Protein 2IT2 (pdb70)

B-factor: mean 25.85, std 9.19, range [7.4, 79.75]

Nearest PDB structures (foldseek):
  2it2-assembly1_A  TM=9.989E-01  e=6.703E-34  Pyrococcus horikoshii
  2drv-assembly1_A  TM=1.000E+00  e=3.890E-33  Pyrococcus horikoshii OT3
  2it2-assembly1_B  TM=9.592E-01  e=1.166E-28  Pyrococcus horikoshii
  2it3-assembly1_B  TM=9.399E-01  e=1.099E-27  Pyrococcus horikoshii
  2qg3-assembly1_A  TM=8.789E-01  e=2.621E-14  Archaeoglobus fulgidus DSM 4304

Secondary structure (DSSP, 8-state):
-----STTHHHHHHHH--HHHHHHHT-S-TTTHHHHHHHHHSTTEEE-S-B--EEE------S-EESSPPPHHHHHHHHTT--SSEEEEEEE--EEEEEESSHHHHHHHHHHHHHTT-TT-EEE---EEEEE-S---EEEEETTEE---HHHHHHHHHHHHH--HHHHHHHHHHHHGGGG--/----TTTTHHHHHHHH--HHHHHHTT-S-GGGHHHHHHHHTSTTEEEEEEE--EEE----TT-----S-EESS---HHHHHHHHTT--SSEEEEEEE--EEEEEESSHHHHHHHHHHHHHTT-TT-EEEEE-SS-EEEEEE-S---EEEEETTEE---HHHHHHHHHHHHH--HHHHHHHHHHHHGGGG-

InterPro domains:
  IPR003827 tRNA wybutosine-synthesizing protein [PF02676] (10-192)
  IPR022908 tRNA(Phe) 7-((3-amino-3-carboxypropyl)-4-demethylwyosine(37)-N(4))-methyltransferase [MF_00266] (8-194)
  IPR036602 tRNA wybutosine-synthesizing-like superfamily [G3DSA:3.30.1960.10] (1-196)
  IPR036602 tRNA wybutosine-synthesizing-like superfamily [SSF111278] (6-191)

Radius of gyration: 22.0 Å; Cα contacts (8 Å, |Δi|>4): 700; chains: 2; bounding box: 41×56×59 Å

Structure (mmCIF, N/CA/C/O backbone):
data_2IT2
#
_entry.id   2IT2
#
_cell.length_a   37.428
_cell.length_b   53.902
_cell.length_c   53.212
_cell.angle_alpha   104.60
_cell.angle_beta   102.90
_cell.angle_gamma   109.30
#
_symmetry.space_group_name_H-M   'P 1'
#
loop_
_entity.id
_entity.type
_entity.pdbx_description
1 polymer 'UPF0130 protein PH1069'
2 water water
#
loop_
_atom_site.group_PDB
_atom_site.id
_atom_site.type_symbol
_atom_site.label_atom_id
_atom_site.label_alt_id
_atom_site.label_comp_id
_atom_site.label_asym_id
_atom_site.label_entity_id
_atom_site.label_seq_id
_atom_site.pdbx_PDB_ins_code
_atom_site.Cartn_x
_atom_site.Cartn_y
_atom_site.Cartn_z
_atom_site.occupancy
_atom_site.B_iso_or_equiv
_atom_site.auth_seq_id
_atom_site.auth_comp_id
_atom_site.auth_asym_id
_atom_site.auth_atom_id
_atom_site.pdbx_PDB_model_num
ATOM 9 N N . LEU A 1 2 ? 18.948 6.534 11.018 1.00 32.55 2 LEU A N 1
ATOM 10 C CA . LEU A 1 2 ? 17.531 6.285 10.807 1.00 28.90 2 LEU A CA 1
ATOM 11 C C . LEU A 1 2 ? 16.765 6.804 12.017 1.00 27.10 2 LEU A C 1
ATOM 12 O O . LEU A 1 2 ? 16.998 6.368 13.142 1.00 28.60 2 LEU A O 1
ATOM 17 N N . LEU A 1 3 ? 15.868 7.754 11.783 1.00 23.15 3 LEU A N 1
ATOM 18 C CA . LEU A 1 3 ? 15.068 8.329 12.862 1.00 20.56 3 LEU A CA 1
ATOM 19 C C . LEU A 1 3 ? 13.595 8.051 12.597 1.00 19.18 3 LEU A C 1
ATOM 20 O O . LEU A 1 3 ? 13.069 8.400 11.544 1.00 20.06 3 LEU A O 1
ATOM 25 N N . TYR A 1 4 ? 12.932 7.420 13.559 1.00 16.71 4 TYR A N 1
ATOM 26 C CA . TYR A 1 4 ? 11.520 7.099 13.418 1.00 16.75 4 TYR A CA 1
ATOM 27 C C . TYR A 1 4 ? 10.646 8.313 13.094 1.00 17.64 4 TYR A C 1
ATOM 28 O O . TYR A 1 4 ? 9.718 8.210 12.295 1.00 16.58 4 TYR A O 1
ATOM 45 N N . ARG A 1 6 ? 11.602 11.025 11.580 1.00 17.77 6 ARG A N 1
ATOM 46 C CA . ARG A 1 6 ? 12.141 11.669 10.384 1.00 19.62 6 ARG A CA 1
ATOM 47 C C . ARG A 1 6 ? 12.413 10.551 9.388 1.00 19.31 6 ARG A C 1
ATOM 48 O O . ARG A 1 6 ? 13.543 10.352 8.948 1.00 19.42 6 ARG A O 1
ATOM 56 N N . PHE A 1 7 ? 11.352 9.818 9.054 1.00 18.64 7 PHE A N 1
ATOM 57 C CA . PHE A 1 7 ? 11.409 8.690 8.119 1.00 20.71 7 PHE A CA 1
ATOM 58 C C . PHE A 1 7 ? 12.029 9.076 6.778 1.00 21.13 7 PHE A C 1
ATOM 59 O O . PHE A 1 7 ? 13.029 8.496 6.352 1.00 23.35 7 PHE A O 1
ATOM 67 N N . THR A 1 8 ? 11.425 10.040 6.095 1.00 22.98 8 THR A N 1
ATOM 68 C CA . THR A 1 8 ? 11.960 10.489 4.815 1.00 25.40 8 THR A CA 1
ATOM 69 C C . THR A 1 8 ? 12.728 11.775 5.099 1.00 27.06 8 THR A C 1
ATOM 70 O O . THR A 1 8 ? 12.141 12.785 5.463 1.00 27.69 8 THR A O 1
ATOM 74 N N . GLU A 1 9 ? 14.051 11.713 4.955 1.00 29.64 9 GLU A N 1
ATOM 75 C CA . GLU A 1 9 ? 14.923 12.855 5.227 1.00 30.66 9 GLU A CA 1
ATOM 76 C C . GLU A 1 9 ? 14.532 14.130 4.479 1.00 30.18 9 GLU A C 1
ATOM 77 O O . GLU A 1 9 ? 14.066 14.074 3.339 1.00 31.24 9 GLU A O 1
ATOM 83 N N . ASN A 1 10 ? 14.728 15.275 5.133 1.00 29.32 10 ASN A N 1
ATOM 84 C CA . ASN A 1 10 ? 14.407 16.579 4.558 1.00 28.55 10 ASN A CA 1
ATOM 85 C C . ASN A 1 10 ? 13.046 16.550 3.885 1.00 26.77 10 ASN A C 1
ATOM 86 O O . ASN A 1 10 ? 12.922 16.897 2.717 1.00 26.02 10 ASN A O 1
ATOM 91 N N . PHE A 1 11 ? 12.031 16.144 4.639 1.00 25.32 11 PHE A N 1
ATOM 92 C CA . PHE A 1 11 ? 10.664 16.038 4.122 1.00 22.33 11 PHE A CA 1
ATOM 93 C C . PHE A 1 11 ? 10.130 17.317 3.463 1.00 24.05 11 PHE A C 1
ATOM 94 O O . PHE A 1 11 ? 9.588 17.272 2.353 1.00 21.52 11 PHE A O 1
ATOM 102 N N . GLU A 1 12 ? 10.266 18.447 4.150 1.00 24.21 12 GLU A N 1
ATOM 103 C CA . GLU A 1 12 ? 9.784 19.722 3.623 1.00 25.78 12 GLU A CA 1
ATOM 104 C C . GLU A 1 12 ? 10.330 20.059 2.249 1.00 25.52 12 GLU A C 1
ATOM 105 O O . GLU A 1 12 ? 9.570 20.441 1.356 1.00 23.40 12 GLU A O 1
ATOM 111 N N . ARG A 1 13 ? 11.649 19.961 2.102 1.00 24.08 13 ARG A N 1
ATOM 112 C CA . ARG A 1 13 ? 12.276 20.271 0.830 1.00 24.61 13 ARG A CA 1
ATOM 113 C C . ARG A 1 13 ? 11.922 19.220 -0.216 1.00 22.74 13 ARG A C 1
ATOM 114 O O . ARG A 1 13 ? 11.618 19.524 -1.362 1.00 22.74 13 ARG A O 1
ATOM 122 N N . ALA A 1 14 ? 11.954 17.952 0.178 1.00 20.72 14 ALA A N 1
ATOM 123 C CA . ALA A 1 14 ? 11.611 16.863 -0.723 1.00 19.75 14 ALA A CA 1
ATOM 124 C C . ALA A 1 14 ? 10.189 17.029 -1.274 1.00 17.11 14 ALA A C 1
ATOM 125 O O . ALA A 1 14 ? 9.968 16.845 -2.469 1.00 17.49 14 ALA A O 1
ATOM 127 N N . LYS A 1 15 ? 9.229 17.363 -0.409 1.00 17.82 15 LYS A N 1
ATOM 128 C CA . LYS A 1 15 ? 7.846 17.545 -0.854 1.00 16.16 15 LYS A CA 1
ATOM 129 C C . LYS A 1 15 ? 7.720 18.752 -1.776 1.00 18.55 15 LYS A C 1
ATOM 130 O O . LYS A 1 15 ? 6.971 18.724 -2.758 1.00 17.47 15 LYS A O 1
ATOM 136 N N . LYS A 1 16 ? 8.462 19.814 -1.469 1.00 17.78 16 LYS A N 1
ATOM 137 C CA . LYS A 1 16 ? 8.401 20.997 -2.319 1.00 20.19 16 LYS A CA 1
ATOM 138 C C . LYS A 1 16 ? 8.891 20.679 -3.716 1.00 19.21 16 LYS A C 1
ATOM 139 O O . LYS A 1 16 ? 8.292 21.111 -4.698 1.00 19.36 16 LYS A O 1
ATOM 145 N N . GLU A 1 17 ? 9.973 19.905 -3.797 1.00 19.00 17 GLU A N 1
ATOM 146 C CA . GLU A 1 17 ? 10.567 19.511 -5.075 1.00 21.18 17 GLU A CA 1
ATOM 147 C C . GLU A 1 17 ? 9.668 18.532 -5.816 1.00 19.93 17 GLU A C 1
ATOM 148 O O . GLU A 1 17 ? 9.515 18.640 -7.030 1.00 21.50 17 GLU A O 1
ATOM 154 N N . ALA A 1 18 ? 9.066 17.590 -5.088 1.00 20.36 18 ALA A N 1
ATOM 155 C CA . ALA A 1 18 ? 8.188 16.599 -5.694 1.00 19.77 18 ALA A CA 1
ATOM 156 C C . ALA A 1 18 ? 6.954 17.282 -6.267 1.00 19.87 18 ALA A C 1
ATOM 157 O O . ALA A 1 18 ? 6.493 16.932 -7.351 1.00 19.08 18 ALA A O 1
ATOM 159 N N . LEU A 1 19 ? 6.421 18.268 -5.550 1.00 19.93 19 LEU A N 1
ATOM 160 C CA . LEU A 1 19 ? 5.241 18.960 -6.061 1.00 19.14 19 LEU A CA 1
ATOM 161 C C . LEU A 1 19 ? 5.562 19.726 -7.337 1.00 21.14 19 LEU A C 1
ATOM 162 O O . LEU A 1 19 ? 4.712 19.879 -8.224 1.00 20.20 19 LEU A O 1
ATOM 175 N N . SER A 1 21 ? 7.894 18.822 -9.540 1.00 21.72 21 SER A N 1
ATOM 176 C CA . SER A 1 21 ? 8.071 17.814 -10.583 1.00 22.73 21 SER A CA 1
ATOM 177 C C . SER A 1 21 ? 6.718 17.326 -11.086 1.00 22.28 21 SER A C 1
ATOM 178 O O . SER A 1 21 ? 6.546 17.096 -12.281 1.00 22.81 21 SER A O 1
ATOM 181 N N . LEU A 1 22 ? 5.748 17.193 -10.184 1.00 21.67 22 LEU A N 1
ATOM 182 C CA . LEU A 1 22 ? 4.423 16.742 -10.592 1.00 21.38 22 LEU A CA 1
ATOM 183 C C . LEU A 1 22 ? 3.744 17.806 -11.459 1.00 21.61 22 LEU A C 1
ATOM 184 O O . LEU A 1 22 ? 3.082 17.492 -12.444 1.00 22.68 22 LEU A O 1
ATOM 189 N N . GLU A 1 23 ? 3.905 19.070 -11.091 1.00 22.38 23 GLU A N 1
ATOM 190 C CA . GLU A 1 23 ? 3.312 20.142 -11.881 1.00 23.84 23 GLU A CA 1
ATOM 191 C C . GLU A 1 23 ? 3.752 20.097 -13.338 1.00 23.78 23 GLU A C 1
ATOM 192 O O . GLU A 1 23 ? 2.938 20.285 -14.239 1.00 22.98 23 GLU A O 1
ATOM 198 N N . ILE A 1 24 ? 5.045 19.871 -13.560 1.00 23.07 24 ILE A N 1
ATOM 199 C CA . ILE A 1 24 ? 5.593 19.777 -14.912 1.00 23.28 24 ILE A CA 1
ATOM 200 C C . ILE A 1 24 ? 4.997 18.577 -15.633 1.00 24.42 24 ILE A C 1
ATOM 201 O O . ILE A 1 24 ? 4.534 18.704 -16.764 1.00 22.98 24 ILE A O 1
ATOM 206 N N . ALA A 1 25 ? 5.007 17.419 -14.968 1.00 24.31 25 ALA A N 1
ATOM 207 C CA . ALA A 1 25 ? 4.490 16.172 -15.541 1.00 24.74 25 ALA A CA 1
ATOM 208 C C . ALA A 1 25 ? 3.045 16.353 -15.961 1.00 25.85 25 ALA A C 1
ATOM 209 O O . ALA A 1 25 ? 2.651 15.950 -17.063 1.00 26.25 25 ALA A O 1
ATOM 211 N N . LEU A 1 26 ? 2.248 16.967 -15.097 1.00 25.95 26 LEU A N 1
ATOM 212 C CA . LEU A 1 26 ? 0.856 17.216 -15.466 1.00 27.20 26 LEU A CA 1
ATOM 213 C C . LEU A 1 26 ? 0.630 18.113 -16.676 1.00 28.49 26 LEU A C 1
ATOM 214 O O . LEU A 1 26 ? -0.159 17.838 -17.533 1.00 28.45 26 LEU A O 1
ATOM 219 N N . ARG A 1 27 ? 1.372 19.176 -16.740 1.00 29.11 27 ARG A N 1
ATOM 220 C CA . ARG A 1 27 ? 1.287 20.123 -17.825 1.00 32.70 27 ARG A CA 1
ATOM 221 C C . ARG A 1 27 ? 1.635 19.506 -19.189 1.00 33.05 27 ARG A C 1
ATOM 222 O O . ARG A 1 27 ? 1.015 19.792 -20.199 1.00 32.37 27 ARG A O 1
ATOM 230 N N . LYS A 1 28 ? 2.679 18.638 -19.205 1.00 33.87 28 LYS A N 1
ATOM 231 C CA . LYS A 1 28 ? 3.081 18.003 -20.463 1.00 35.74 28 LYS A CA 1
ATOM 232 C C . LYS A 1 28 ? 2.296 16.715 -20.751 1.00 36.63 28 LYS A C 1
ATOM 233 O O . LYS A 1 28 ? 2.474 16.056 -21.767 1.00 37.00 28 LYS A O 1
ATOM 239 N N . GLY A 1 29 ? 1.370 16.370 -19.858 1.00 37.04 29 GLY A N 1
ATOM 240 C CA . GLY A 1 29 ? 0.566 15.168 -20.056 1.00 38.21 29 GLY A CA 1
ATOM 241 C C . GLY A 1 29 ? 1.417 13.906 -19.918 1.00 39.44 29 GLY A C 1
ATOM 242 O O . GLY A 1 29 ? 1.126 12.852 -20.474 1.00 39.33 29 GLY A O 1
ATOM 243 N N . GLU A 1 30 ? 2.538 14.054 -19.180 1.00 39.99 30 GLU A N 1
ATOM 244 C CA . GLU A 1 30 ? 3.442 12.924 -18.953 1.00 40.72 30 GLU A CA 1
ATOM 245 C C . GLU A 1 30 ? 3.027 12.105 -17.722 1.00 40.61 30 GLU A C 1
ATOM 246 O O . GLU A 1 30 ? 3.735 11.228 -17.251 1.00 41.22 30 GLU A O 1
ATOM 252 N N . VAL A 1 31 ? 1.858 12.457 -17.158 1.00 40.56 31 VAL A N 1
ATOM 253 C CA . VAL A 1 31 ? 1.357 11.672 -16.031 1.00 40.83 31 VAL A CA 1
ATOM 254 C C . VAL A 1 31 ? 0.236 10.745 -16.473 1.00 41.12 31 VAL A C 1
ATOM 255 O O . VAL A 1 31 ? -0.766 11.163 -17.037 1.00 41.19 31 VAL A O 1
ATOM 259 N N . ASP A 1 32 ? 0.419 9.457 -16.207 1.00 41.42 32 ASP A N 1
ATOM 260 C CA . ASP A 1 32 ? -0.580 8.459 -16.547 1.00 41.96 32 ASP A CA 1
ATOM 261 C C . ASP A 1 32 ? -1.881 8.943 -15.919 1.00 41.52 32 ASP A C 1
ATOM 262 O O . ASP A 1 32 ? -2.010 8.995 -14.693 1.00 41.35 32 ASP A O 1
ATOM 267 N N . GLU A 1 33 ? -2.836 9.311 -16.763 1.00 40.76 33 GLU A N 1
ATOM 268 C CA . GLU A 1 33 ? -4.120 9.819 -16.298 1.00 40.27 33 GLU A CA 1
ATOM 269 C C . GLU A 1 33 ? -4.825 8.890 -15.316 1.00 39.72 33 GLU A C 1
ATOM 270 O O . GLU A 1 33 ? -5.649 9.334 -14.515 1.00 39.80 33 GLU A O 1
ATOM 276 N N . ASP A 1 34 ? -4.498 7.603 -15.372 1.00 38.13 34 ASP A N 1
ATOM 277 C CA . ASP A 1 34 ? -5.125 6.622 -14.497 1.00 37.25 34 ASP A CA 1
ATOM 278 C C . ASP A 1 34 ? -4.716 6.782 -13.028 1.00 34.95 34 ASP A C 1
ATOM 279 O O . ASP A 1 34 ? -5.468 6.411 -12.129 1.00 35.02 34 ASP A O 1
ATOM 284 N N . ILE A 1 35 ? -3.537 7.349 -12.780 1.00 33.15 35 ILE A N 1
ATOM 285 C CA . ILE A 1 35 ? -3.063 7.518 -11.406 1.00 30.29 35 ILE A CA 1
ATOM 286 C C . ILE A 1 35 ? -3.168 8.951 -10.866 1.00 29.23 35 ILE A C 1
ATOM 287 O O . ILE A 1 35 ? -2.918 9.200 -9.683 1.00 26.71 35 ILE A O 1
ATOM 292 N N . ILE A 1 36 ? -3.551 9.888 -11.724 1.00 28.03 36 ILE A N 1
ATOM 293 C CA . ILE A 1 36 ? -3.682 11.288 -11.326 1.00 27.92 36 ILE A CA 1
ATOM 294 C C . ILE A 1 36 ? -4.503 11.511 -10.047 1.00 27.12 36 ILE A C 1
ATOM 295 O O . ILE A 1 36 ? -4.053 12.184 -9.115 1.00 25.78 36 ILE A O 1
ATOM 300 N N . PRO A 1 37 ? -5.723 10.955 -9.982 1.00 26.34 37 PRO A N 1
ATOM 301 C CA . PRO A 1 37 ? -6.553 11.135 -8.788 1.00 25.62 37 PRO A CA 1
ATOM 302 C C . PRO A 1 37 ? -5.848 10.700 -7.505 1.00 24.98 37 PRO A C 1
ATOM 303 O O . PRO A 1 37 ? -5.859 11.417 -6.503 1.00 24.21 37 PRO A O 1
ATOM 307 N N . LEU A 1 38 ? -5.227 9.528 -7.548 1.00 22.97 38 LEU A N 1
ATOM 308 C CA . LEU A 1 38 ? -4.520 8.982 -6.398 1.00 22.29 38 LEU A CA 1
ATOM 309 C C . LEU A 1 38 ? -3.346 9.868 -5.977 1.00 20.77 38 LEU A C 1
ATOM 310 O O . LEU A 1 38 ? -3.157 10.141 -4.788 1.00 19.45 38 LEU A O 1
ATOM 315 N N . LEU A 1 39 ? -2.558 10.316 -6.950 1.00 20.68 39 LEU A N 1
ATOM 316 C CA . LEU A 1 39 ? -1.405 11.167 -6.662 1.00 21.13 39 LEU A CA 1
ATOM 317 C C . LEU A 1 39 ? -1.839 12.455 -5.968 1.00 22.31 39 LEU A C 1
ATOM 318 O O . LEU A 1 39 ? -1.248 12.890 -4.970 1.00 22.06 39 LEU A O 1
ATOM 323 N N . LYS A 1 40 ? -2.883 13.072 -6.495 1.00 20.86 40 LYS A N 1
ATOM 324 C CA . LYS A 1 40 ? -3.374 14.307 -5.909 1.00 22.44 40 LYS A CA 1
ATOM 325 C C . LYS A 1 40 ? -3.892 14.106 -4.487 1.00 21.57 40 LYS A C 1
ATOM 326 O O . LYS A 1 40 ? -3.694 14.956 -3.615 1.00 22.94 40 LYS A O 1
ATOM 332 N N . LYS A 1 41 ? -4.535 12.974 -4.234 1.00 20.44 41 LYS A N 1
ATOM 333 C CA . LYS A 1 41 ? -5.050 12.701 -2.902 1.00 19.82 41 LYS A CA 1
ATOM 334 C C . LYS A 1 41 ? -3.912 12.484 -1.890 1.00 18.83 41 LYS A C 1
ATOM 335 O O . LYS A 1 41 ? -3.941 13.021 -0.780 1.00 17.35 41 LYS A O 1
ATOM 341 N N . ILE A 1 42 ? -2.904 11.707 -2.276 1.00 16.68 42 ILE A N 1
ATOM 342 C CA . ILE A 1 42 ? -1.779 11.427 -1.387 1.00 16.64 42 ILE A CA 1
ATOM 343 C C . ILE A 1 42 ? -1.060 12.739 -1.019 1.00 16.40 42 ILE A C 1
ATOM 344 O O . ILE A 1 42 ? -0.746 12.989 0.150 1.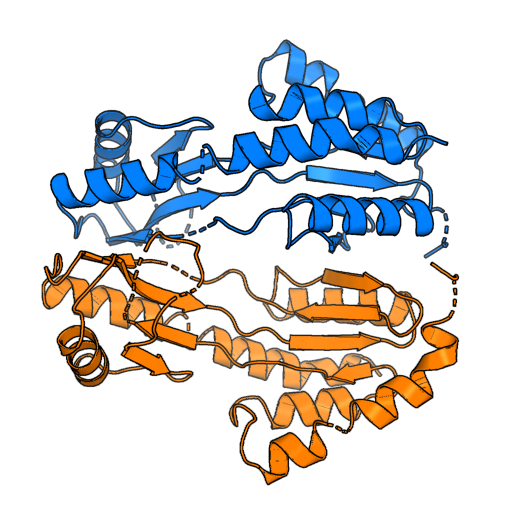00 15.57 42 ILE A O 1
ATOM 349 N N . ASN A 1 43 ? -0.845 13.605 -2.002 1.00 16.31 43 ASN A N 1
ATOM 350 C CA . ASN A 1 43 ? -0.132 14.843 -1.710 1.00 16.79 43 ASN A CA 1
ATOM 351 C C . ASN A 1 43 ? -0.962 15.830 -0.873 1.00 17.52 43 ASN A C 1
ATOM 352 O O . ASN A 1 43 ? -0.439 16.759 -0.269 1.00 17.06 43 ASN A O 1
ATOM 357 N N . SER A 1 44 ? -2.297 15.639 -0.868 1.00 17.53 44 SER A N 1
ATOM 358 C CA . SER A 1 44 ? -3.136 16.511 -0.046 1.00 19.17 44 SER A CA 1
ATOM 359 C C . SER A 1 44 ? -3.023 16.164 1.444 1.00 19.96 44 SER A C 1
ATOM 360 O O . SER A 1 44 ? -3.371 16.937 2.328 1.00 20.59 44 SER A O 1
ATOM 363 N N . ILE A 1 45 ? -2.550 14.933 1.705 1.00 19.13 45 ILE A N 1
ATOM 364 C CA . ILE A 1 45 ? -2.278 14.542 3.084 1.00 19.42 45 ILE A CA 1
ATOM 365 C C . ILE A 1 45 ? -0.954 15.132 3.583 1.00 19.23 45 ILE A C 1
ATOM 366 O O . ILE A 1 45 ? 0.092 14.986 2.963 1.00 19.95 45 ILE A O 1
ATOM 371 N N . GLU A 1 46 ? -1.016 15.827 4.703 1.00 21.49 46 GLU A N 1
ATOM 372 C CA . GLU A 1 46 ? 0.164 16.488 5.221 1.00 21.97 46 GLU A CA 1
ATOM 373 C C . GLU A 1 46 ? 1.423 15.656 5.413 1.00 20.18 46 GLU A C 1
ATOM 374 O O . GLU A 1 46 ? 2.530 16.122 5.139 1.00 20.32 46 GLU A O 1
ATOM 380 N N . ASN A 1 47 ? 1.258 14.426 5.876 1.00 18.43 47 ASN A N 1
ATOM 381 C CA . ASN A 1 47 ? 2.414 13.586 6.146 1.00 16.76 47 ASN A CA 1
ATOM 382 C C . ASN A 1 47 ? 3.042 12.826 5.003 1.00 15.42 47 ASN A C 1
ATOM 383 O O . ASN A 1 47 ? 3.983 12.075 5.229 1.00 14.84 47 ASN A O 1
ATOM 388 N N . TYR A 1 48 ? 2.552 13.031 3.786 1.00 13.17 48 TYR A N 1
ATOM 389 C CA . TYR A 1 48 ? 3.067 12.303 2.621 1.00 13.66 48 TYR A CA 1
ATOM 390 C C . TYR A 1 48 ? 3.288 13.179 1.384 1.00 13.50 48 TYR A C 1
ATOM 391 O O . TYR A 1 48 ? 2.862 14.327 1.336 1.00 15.06 48 TYR A O 1
ATOM 400 N N . PHE A 1 49 ? 3.967 12.603 0.391 1.00 14.27 49 PHE A N 1
ATOM 401 C CA . PHE A 1 49 ? 4.196 13.226 -0.920 1.00 14.17 49 PHE A CA 1
ATOM 402 C C . PHE A 1 49 ? 4.573 12.080 -1.866 1.00 14.65 49 PHE A C 1
ATOM 403 O O . PHE A 1 49 ? 5.038 11.039 -1.410 1.00 13.88 49 PHE A O 1
ATOM 411 N N . THR A 1 50 ? 4.317 12.247 -3.161 1.00 15.84 50 THR A N 1
ATOM 412 C CA . THR A 1 50 ? 4.637 11.218 -4.161 1.00 17.27 50 THR A CA 1
ATOM 413 C C . THR A 1 50 ? 5.817 11.661 -5.032 1.00 19.43 50 THR A C 1
ATOM 414 O O . THR A 1 50 ? 6.032 12.864 -5.235 1.00 18.58 50 THR A O 1
ATOM 418 N N . THR A 1 51 ? 6.573 10.680 -5.525 1.00 22.97 51 THR A N 1
ATOM 419 C CA . THR A 1 51 ? 7.727 10.896 -6.403 1.00 27.54 51 THR A CA 1
ATOM 420 C C . THR A 1 51 ? 7.571 10.035 -7.664 1.00 30.05 51 THR A C 1
ATOM 421 O O . THR A 1 51 ? 6.453 9.801 -8.123 1.00 32.58 51 THR A O 1
ATOM 425 N N . SER A 1 52 ? 8.693 9.576 -8.216 1.00 33.02 52 SER A N 1
ATOM 426 C CA . SER A 1 52 ? 8.701 8.744 -9.418 1.00 34.27 52 SER A CA 1
ATOM 427 C C . SER A 1 52 ? 7.615 7.669 -9.387 1.00 34.28 52 SER A C 1
ATOM 428 O O . SER A 1 52 ? 7.804 6.600 -8.804 1.00 36.06 52 SER A O 1
ATOM 431 N N . SER A 1 53 ? 6.480 7.953 -10.022 1.00 33.95 53 SER A N 1
ATOM 432 C CA . SER A 1 53 ? 5.367 7.006 -10.059 1.00 33.40 53 SER A CA 1
ATOM 433 C C . SER A 1 53 ? 4.867 6.760 -11.479 1.00 33.54 53 SER A C 1
ATOM 434 O O . SER A 1 53 ? 5.153 7.540 -12.386 1.00 33.83 53 SER A O 1
ATOM 437 N N . CYS A 1 54 ? 4.108 5.681 -11.662 1.00 32.88 54 CYS A N 1
ATOM 438 C CA . CYS A 1 54 ? 3.577 5.330 -12.978 1.00 32.32 54 CYS A CA 1
ATOM 439 C C . CYS A 1 54 ? 2.371 4.393 -12.889 1.00 31.78 54 CYS A C 1
ATOM 440 O O . CYS A 1 54 ? 2.193 3.687 -11.894 1.00 30.32 54 CYS A O 1
ATOM 443 N N . SER A 1 55 ? 1.546 4.392 -13.934 1.00 30.81 55 SER A N 1
ATOM 444 C CA . SER A 1 55 ? 0.369 3.531 -13.980 1.00 30.23 55 SER A CA 1
ATOM 445 C C . SER A 1 55 ? 0.814 2.226 -14.617 1.00 29.04 55 SER A C 1
ATOM 446 O O . SER A 1 55 ? 1.972 2.096 -15.011 1.00 29.64 55 SER A O 1
ATOM 449 N N . GLY A 1 56 ? -0.106 1.271 -14.721 1.00 27.01 56 GLY A N 1
ATOM 450 C CA . GLY A 1 56 ? 0.221 -0.012 -15.319 1.00 26.08 56 GLY A CA 1
ATOM 451 C C . GLY A 1 56 ? 0.697 0.225 -16.733 1.00 26.01 56 GLY A C 1
ATOM 452 O O . GLY A 1 56 ? 0.334 1.228 -17.347 1.00 26.31 56 GLY A O 1
ATOM 453 N N . ARG A 1 57 ? 1.504 -0.690 -17.259 1.00 23.84 57 ARG A N 1
ATOM 454 C CA . ARG A 1 57 ? 2.028 -0.532 -18.605 1.00 24.29 57 ARG A CA 1
ATOM 455 C C . ARG A 1 57 ? 2.227 -1.862 -19.307 1.00 21.87 57 ARG A C 1
ATOM 456 O O . ARG A 1 57 ? 2.542 -2.871 -18.682 1.00 21.44 57 ARG A O 1
ATOM 464 N N . ILE A 1 58 ? 2.018 -1.840 -20.616 1.00 20.78 58 ILE A N 1
ATOM 465 C CA . ILE A 1 58 ? 2.242 -2.965 -21.495 1.00 19.58 58 ILE A CA 1
ATOM 466 C C . ILE A 1 58 ? 3.362 -2.603 -22.441 1.00 18.60 58 ILE A C 1
ATOM 467 O O . ILE A 1 58 ? 3.463 -1.496 -22.953 1.00 19.78 58 ILE A O 1
ATOM 472 N N . SER A 1 59 ? 4.276 -3.544 -22.629 1.00 19.18 59 SER A N 1
ATOM 473 C CA . SER A 1 59 ? 5.341 -3.191 -23.562 1.00 19.45 59 SER A CA 1
ATOM 474 C C . SER A 1 59 ? 5.902 -4.424 -24.276 1.00 18.00 59 SER A C 1
ATOM 475 O O . SER A 1 59 ? 5.706 -5.558 -23.859 1.00 17.19 59 SER A O 1
ATOM 478 N N . VAL A 1 60 ? 6.508 -4.109 -25.424 1.00 16.68 60 VAL A N 1
ATOM 479 C CA . VAL A 1 60 ? 7.277 -5.111 -26.143 1.00 17.57 60 VAL A CA 1
ATOM 480 C C . VAL A 1 60 ? 8.740 -4.698 -26.191 1.00 19.57 60 VAL A C 1
ATOM 481 O O . VAL A 1 60 ? 9.083 -3.586 -26.576 1.00 18.31 60 VAL A O 1
ATOM 493 N N . GLU A 1 62 ? 13.213 -5.994 -26.338 1.00 21.22 62 GLU A N 1
ATOM 494 C CA . GLU A 1 62 ? 14.199 -7.016 -26.620 1.00 23.15 62 GLU A CA 1
ATOM 495 C C . GLU A 1 62 ? 15.455 -6.704 -25.829 1.00 24.92 62 GLU A C 1
ATOM 496 O O . GLU A 1 62 ? 15.876 -5.552 -25.756 1.00 25.12 62 GLU A O 1
ATOM 510 N N . PRO A 1 64 ? 19.536 -8.371 -24.605 1.00 31.39 64 PRO A N 1
ATOM 511 C CA . PRO A 1 64 ? 20.592 -9.369 -24.793 1.00 32.67 64 PRO A CA 1
ATOM 512 C C . PRO A 1 64 ? 20.816 -10.216 -23.543 1.00 33.96 64 PRO A C 1
ATOM 513 O O . PRO A 1 64 ? 20.643 -11.435 -23.571 1.00 36.82 64 PRO A O 1
ATOM 517 N N . ALA A 1 72 ? 18.400 -3.102 -22.478 1.00 30.41 72 ALA A N 1
ATOM 518 C CA . ALA A 1 72 ? 17.414 -3.432 -23.538 1.00 30.18 72 ALA A CA 1
ATOM 519 C C . ALA A 1 72 ? 16.954 -2.305 -24.535 1.00 29.30 72 ALA A C 1
ATOM 520 O O . ALA A 1 72 ? 17.299 -1.114 -24.424 1.00 30.25 72 ALA A O 1
ATOM 522 N N . LYS A 1 73 ? 16.121 -2.702 -25.496 1.00 28.41 73 LYS A N 1
ATOM 523 C CA . LYS A 1 73 ? 15.586 -1.815 -26.513 1.00 28.20 73 LYS A CA 1
ATOM 524 C C . LYS A 1 73 ? 14.090 -1.988 -26.544 1.00 28.14 73 LYS A C 1
ATOM 525 O O . LYS A 1 73 ? 13.605 -3.086 -26.786 1.0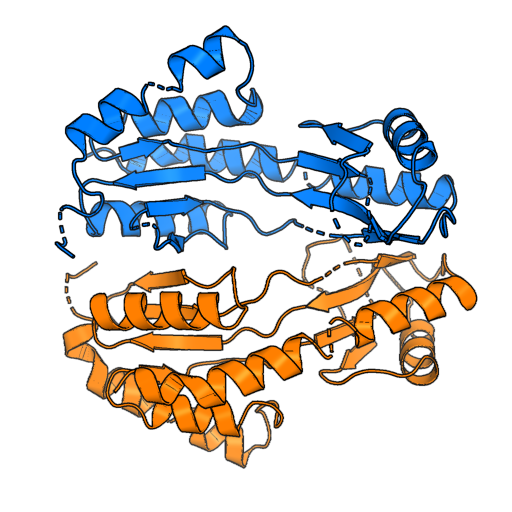0 26.54 73 LYS A O 1
ATOM 531 N N . TRP A 1 74 ? 13.368 -0.901 -26.295 1.00 27.59 74 TRP A N 1
ATOM 532 C CA . TRP A 1 74 ? 11.916 -0.940 -26.287 1.00 28.02 74 TRP A CA 1
ATOM 533 C C . TRP A 1 74 ? 11.345 -0.731 -27.682 1.00 26.47 74 TRP A C 1
ATOM 534 O O . TRP A 1 74 ? 11.674 0.240 -28.367 1.00 27.25 74 TRP A O 1
ATOM 545 N N . LEU A 1 75 ? 10.496 -1.664 -28.100 1.00 23.83 75 LEU A N 1
ATOM 546 C CA . LEU A 1 75 ? 9.877 -1.615 -29.416 1.00 21.83 75 LEU A CA 1
ATOM 547 C C . LEU A 1 75 ? 8.474 -1.021 -29.356 1.00 21.53 75 LEU A C 1
ATOM 548 O O . LEU A 1 75 ? 7.972 -0.500 -30.350 1.00 22.89 75 LEU A O 1
ATOM 553 N N . GLY A 1 76 ? 7.846 -1.098 -28.188 1.00 21.12 76 GLY A N 1
ATOM 554 C CA . GLY A 1 76 ? 6.511 -0.555 -28.028 1.00 20.42 76 GLY A CA 1
ATOM 555 C C . GLY A 1 76 ? 6.194 -0.389 -26.557 1.00 21.38 76 GLY A C 1
ATOM 556 O O . GLY A 1 76 ? 6.571 -1.237 -25.748 1.00 19.92 76 GLY A O 1
ATOM 557 N N . LYS A 1 77 ? 5.501 0.696 -26.212 1.00 22.59 77 LYS A N 1
ATOM 558 C CA . LYS A 1 77 ? 5.148 1.012 -24.837 1.00 25.17 77 LYS A CA 1
ATOM 559 C C . LYS A 1 77 ? 3.766 1.657 -24.761 1.00 25.22 77 LYS A C 1
ATOM 560 O O . LYS A 1 77 ? 3.468 2.630 -25.441 1.00 27.39 77 LYS A O 1
ATOM 566 N N . TRP A 1 78 ? 2.890 1.136 -23.908 1.00 25.07 78 TRP A N 1
ATOM 567 C CA . TRP A 1 78 ? 1.539 1.675 -23.775 1.00 26.49 78 TRP A CA 1
ATOM 568 C C . TRP A 1 78 ? 1.052 1.694 -22.326 1.00 27.99 78 TRP A C 1
ATOM 569 O O . TRP A 1 78 ? 1.293 0.756 -21.565 1.00 26.55 78 TRP A O 1
ATOM 580 N N . HIS A 1 79 ? 0.356 2.767 -21.953 1.00 30.01 79 HIS A N 1
ATOM 581 C CA . HIS A 1 79 ? -0.181 2.911 -20.599 1.00 31.92 79 HIS A CA 1
ATOM 582 C C . HIS A 1 79 ? -1.702 2.760 -20.617 1.00 32.27 79 HIS A C 1
ATOM 583 O O . HIS A 1 79 ? -2.415 3.439 -19.876 1.00 32.19 79 HIS A O 1
ATOM 590 N N . ARG A 1 80 ? -2.194 1.857 -21.456 1.00 32.48 80 ARG A N 1
ATOM 591 C CA . ARG A 1 80 ? -3.626 1.628 -21.593 1.00 32.31 80 ARG A CA 1
ATOM 592 C C . ARG A 1 80 ? -3.849 0.263 -22.227 1.00 32.06 80 ARG A C 1
ATOM 593 O O . ARG A 1 80 ? -2.889 -0.415 -22.591 1.00 31.62 80 ARG A O 1
ATOM 601 N N . GLU A 1 81 ? -5.113 -0.133 -22.357 1.00 32.26 81 GLU A N 1
ATOM 602 C CA . GLU A 1 81 ? -5.448 -1.403 -22.988 1.00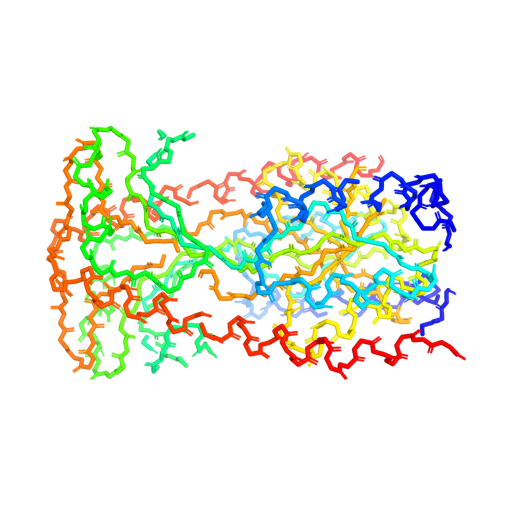 31.63 81 GLU A CA 1
ATOM 603 C C . GLU A 1 81 ? -5.013 -1.267 -24.441 1.00 30.63 81 GLU A C 1
ATOM 604 O O . GLU A 1 81 ? -5.399 -0.316 -25.124 1.00 31.54 81 GLU A O 1
ATOM 610 N N . VAL A 1 82 ? -4.211 -2.213 -24.911 1.00 28.77 82 VAL A N 1
ATOM 611 C CA . VAL A 1 82 ? -3.703 -2.166 -26.277 1.00 27.19 82 VAL A CA 1
ATOM 612 C C . VAL A 1 82 ? -4.520 -2.955 -27.294 1.00 25.21 82 VAL A C 1
ATOM 613 O O . VAL A 1 82 ? -5.374 -3.766 -26.937 1.00 25.90 82 VAL A O 1
ATOM 617 N N . SER A 1 83 ? -4.244 -2.689 -28.567 1.00 24.85 83 SER A N 1
ATOM 618 C CA . SER A 1 83 ? -4.899 -3.371 -29.678 1.00 24.29 83 SER A CA 1
ATOM 619 C C . SER A 1 83 ? -3.895 -4.393 -30.191 1.00 22.59 83 SER A C 1
ATOM 620 O O . SER A 1 83 ? -2.691 -4.212 -30.032 1.00 23.28 83 SER A O 1
ATOM 623 N N . LEU 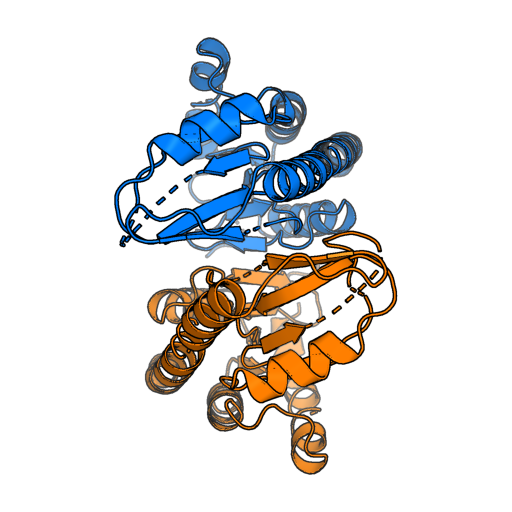A 1 84 ? -4.386 -5.454 -30.817 1.00 21.14 84 LEU A N 1
ATOM 624 C CA . LEU A 1 84 ? -3.515 -6.500 -31.334 1.00 19.65 84 LEU A CA 1
ATOM 625 C C . LEU A 1 84 ? -2.551 -5.996 -32.398 1.00 18.84 84 LEU A C 1
ATOM 626 O O . LEU A 1 84 ? -1.382 -6.369 -32.423 1.00 20.26 84 LEU A O 1
ATOM 631 N N . TYR A 1 85 ? -3.053 -5.134 -33.272 1.00 19.61 85 TYR A N 1
ATOM 632 C CA . TYR A 1 85 ? -2.259 -4.612 -34.371 1.00 18.60 85 TYR A CA 1
ATOM 633 C C . TYR A 1 85 ? -1.120 -3.686 -33.991 1.00 18.96 85 TYR A C 1
ATOM 634 O O . TYR A 1 85 ? -0.086 -3.672 -34.663 1.00 18.29 85 TYR A O 1
ATOM 643 N N . GLU A 1 86 ? -1.276 -2.915 -32.925 1.00 18.78 86 GLU A N 1
ATOM 644 C CA . GLU A 1 86 ? -0.164 -2.060 -32.552 1.00 19.46 86 GLU A CA 1
ATOM 645 C C . GLU A 1 86 ? 0.944 -2.930 -31.944 1.00 18.82 86 GLU A C 1
ATOM 646 O O . GLU A 1 86 ? 2.127 -2.640 -32.114 1.00 19.10 86 GLU A O 1
ATOM 652 N N . VAL A 1 87 ? 0.562 -4.010 -31.261 1.00 19.20 87 VAL A N 1
ATOM 653 C CA . VAL A 1 87 ? 1.544 -4.919 -30.671 1.00 18.69 87 VAL A CA 1
ATOM 654 C C . VAL A 1 87 ? 2.257 -5.692 -31.783 1.00 20.14 87 VAL A C 1
ATOM 655 O O . VAL A 1 87 ? 3.484 -5.848 -31.752 1.00 19.91 87 VAL A O 1
ATOM 659 N N . LEU A 1 88 ? 1.497 -6.175 -32.769 1.00 18.87 88 LEU A N 1
ATOM 660 C CA . LEU A 1 88 ? 2.083 -6.905 -33.886 1.00 20.12 88 LEU A CA 1
ATOM 661 C C . LEU A 1 88 ? 3.133 -6.061 -34.613 1.00 21.54 88 LEU A C 1
ATOM 662 O O . LEU A 1 88 ? 4.192 -6.563 -34.984 1.00 22.11 88 LEU A O 1
ATOM 667 N N . GLU A 1 89 ? 2.835 -4.779 -34.819 1.00 21.69 89 GLU A N 1
ATOM 668 C CA . GLU A 1 89 ? 3.770 -3.883 -35.500 1.00 23.90 89 GLU A CA 1
ATOM 669 C C . GLU A 1 89 ? 5.058 -3.706 -34.699 1.00 23.04 89 GLU A C 1
ATOM 670 O O . GLU A 1 89 ? 6.138 -3.578 -35.272 1.00 22.67 89 GLU A O 1
ATOM 676 N N . ALA A 1 90 ? 4.940 -3.681 -33.374 1.00 22.22 90 ALA A N 1
ATOM 677 C CA . ALA A 1 90 ? 6.103 -3.533 -32.502 1.00 21.94 90 ALA A CA 1
ATOM 678 C C . ALA A 1 90 ? 6.960 -4.796 -32.613 1.00 22.95 90 ALA A C 1
ATOM 679 O O . ALA A 1 90 ? 8.185 -4.730 -32.720 1.00 22.25 90 ALA A O 1
ATOM 681 N N . ILE A 1 91 ? 6.306 -5.951 -32.612 1.00 23.15 91 ILE A N 1
ATOM 682 C CA . ILE A 1 91 ? 7.022 -7.215 -32.716 1.00 25.78 91 ILE A CA 1
ATOM 683 C C . ILE A 1 91 ? 7.822 -7.321 -34.017 1.00 26.33 91 ILE A C 1
ATOM 684 O O . ILE A 1 91 ? 8.919 -7.889 -34.042 1.00 26.03 91 ILE A O 1
ATOM 689 N N . LYS A 1 92 ? 7.283 -6.766 -35.098 1.00 28.09 92 LYS A N 1
ATOM 690 C CA . LYS A 1 92 ? 7.969 -6.830 -36.392 1.00 29.14 92 LYS A CA 1
ATOM 691 C C . LYS A 1 92 ? 9.291 -6.046 -36.412 1.00 30.20 92 LYS A C 1
ATOM 692 O O . LYS A 1 92 ? 10.072 -6.118 -37.353 1.00 31.21 92 LYS A O 1
ATOM 698 N N . LYS A 1 93 ? 9.518 -5.235 -35.359 1.00 29.15 93 LYS A N 1
ATOM 699 C CA . LYS A 1 93 ? 10.767 -4.472 -35.300 1.00 29.48 93 LYS A CA 1
ATOM 700 C C . LYS A 1 93 ? 11.893 -5.267 -34.627 1.00 28.62 93 LYS A C 1
ATOM 701 O O . LYS A 1 93 ? 13.046 -4.853 -34.584 1.00 29.99 93 LYS A O 1
ATOM 707 N N . HIS A 1 94 ? 11.502 -6.419 -34.039 1.00 27.07 94 HIS A N 1
ATOM 708 C CA . HIS A 1 94 ? 12.477 -7.271 -33.351 1.00 26.83 94 HIS A CA 1
ATOM 709 C C . HIS A 1 94 ? 13.585 -7.735 -34.298 1.00 26.12 94 HIS A C 1
ATOM 710 O O . HIS A 1 94 ? 13.335 -8.244 -35.383 1.00 26.46 94 HIS A O 1
ATOM 717 N N . ARG A 1 95 ? 14.829 -7.561 -33.865 1.00 26.13 95 ARG A N 1
ATOM 718 C CA . ARG A 1 95 ? 15.982 -7.957 -34.666 1.00 28.52 95 ARG A CA 1
ATOM 719 C C . ARG A 1 95 ? 16.954 -8.865 -33.919 1.00 28.16 95 ARG A C 1
ATOM 720 O O . ARG A 1 95 ? 17.431 -9.860 -34.471 1.00 29.64 95 ARG A O 1
ATOM 728 N N . SER A 1 96 ? 17.249 -8.536 -32.665 1.00 28.24 96 SER A N 1
ATOM 729 C CA . SER A 1 96 ? 18.194 -9.337 -31.895 1.00 27.20 96 SER A CA 1
ATOM 730 C C . SER A 1 96 ? 17.823 -9.521 -30.431 1.00 26.61 96 SER A C 1
ATOM 731 O O . SER A 1 96 ? 17.010 -8.775 -29.880 1.00 26.91 96 SER A O 1
ATOM 734 N N . GLY A 1 97 ? 18.434 -10.531 -29.814 1.00 25.64 97 GLY A N 1
ATOM 735 C CA . GLY A 1 97 ? 18.202 -10.810 -28.409 1.00 22.55 97 GLY A CA 1
ATOM 736 C C . GLY A 1 97 ? 16.906 -11.542 -28.149 1.00 20.75 97 GLY A C 1
ATOM 737 O O . GLY A 1 97 ? 16.306 -12.101 -29.069 1.00 21.87 97 GLY A O 1
ATOM 738 N N . GLN A 1 98 ? 16.496 -11.555 -26.885 1.00 18.33 98 GLN A N 1
ATOM 739 C CA . GLN A 1 98 ? 15.251 -12.198 -26.473 1.00 18.53 98 GLN A CA 1
ATOM 740 C C . GLN A 1 98 ? 14.128 -11.174 -26.617 1.00 17.33 98 GLN A C 1
ATOM 741 O O . GLN A 1 98 ? 14.256 -10.041 -26.157 1.00 18.27 98 GLN A O 1
ATOM 747 N N . LEU A 1 99 ? 13.033 -11.578 -27.256 1.00 15.88 99 LEU A N 1
ATOM 748 C CA . LEU A 1 99 ? 11.878 -10.713 -27.439 1.00 16.55 99 LEU A CA 1
ATOM 749 C C . LEU A 1 99 ? 10.833 -11.094 -26.401 1.00 15.64 99 LEU A C 1
ATOM 750 O O . LEU A 1 99 ? 10.388 -12.243 -26.356 1.00 14.48 99 LEU A O 1
ATOM 755 N N . TRP A 1 100 ? 10.457 -10.116 -25.579 1.00 14.36 100 TRP A N 1
ATOM 756 C CA . TRP A 1 100 ? 9.478 -10.246 -24.496 1.00 13.91 100 TRP A CA 1
ATOM 757 C C . TRP A 1 100 ? 8.267 -9.317 -24.622 1.00 13.22 100 TRP A C 1
ATOM 758 O O . TRP A 1 100 ? 8.365 -8.199 -25.134 1.00 15.74 100 TRP A O 1
ATOM 769 N N . PHE A 1 101 ? 7.127 -9.804 -24.150 1.00 14.13 101 PHE A N 1
ATOM 770 C CA . PHE A 1 101 ? 5.902 -9.019 -24.076 1.00 14.60 101 PHE A CA 1
ATOM 771 C C . PHE A 1 101 ? 5.746 -8.905 -22.551 1.00 14.38 101 PHE A C 1
ATOM 772 O O . PHE A 1 101 ? 5.664 -9.927 -21.859 1.00 15.36 101 PHE A O 1
ATOM 780 N N . LEU A 1 102 ? 5.716 -7.675 -22.037 1.00 15.82 102 LEU A N 1
ATOM 781 C CA . LEU A 1 102 ? 5.616 -7.386 -20.595 1.00 15.67 102 LEU A CA 1
ATOM 782 C C . LEU A 1 102 ? 4.381 -6.591 -20.170 1.00 16.76 102 LEU A C 1
ATOM 783 O O . LEU A 1 102 ? 3.868 -5.753 -20.912 1.00 18.78 102 LEU A O 1
ATOM 788 N N . VAL A 1 103 ? 3.905 -6.898 -18.970 1.00 17.26 103 VAL A N 1
ATOM 789 C CA . VAL A 1 103 ? 2.787 -6.209 -18.345 1.00 18.34 103 VAL A CA 1
ATOM 790 C C . VAL A 1 103 ? 3.343 -5.853 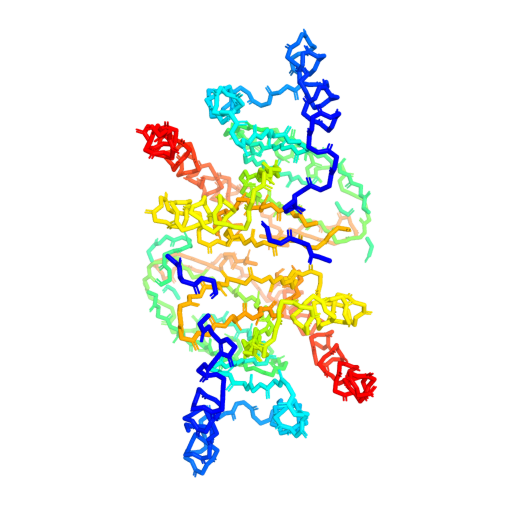-16.973 1.00 18.68 103 VAL A C 1
ATOM 791 O O . VAL A 1 103 ? 3.877 -6.713 -16.268 1.00 18.69 103 VAL A O 1
ATOM 795 N N . ARG A 1 104 ? 3.257 -4.576 -16.623 1.00 19.03 104 ARG A N 1
ATOM 796 C CA . ARG A 1 104 ? 3.756 -4.085 -15.344 1.00 20.57 104 ARG A CA 1
ATOM 797 C C . ARG A 1 104 ? 2.655 -3.390 -14.559 1.00 21.38 104 ARG A C 1
ATOM 798 O O . ARG A 1 104 ? 1.840 -2.676 -15.125 1.00 21.83 104 ARG A O 1
ATOM 806 N N . SER A 1 105 ? 2.640 -3.613 -13.249 1.00 22.71 105 SER A N 1
ATOM 807 C CA . SER A 1 105 ? 1.640 -3.007 -12.372 1.00 22.44 105 SER A CA 1
ATOM 808 C C . SER A 1 105 ? 1.965 -1.536 -12.131 1.00 21.69 105 SER A C 1
ATOM 809 O O . SER A 1 105 ? 3.098 -1.108 -12.340 1.00 20.83 105 SER A O 1
ATOM 812 N N . PRO A 1 106 ? 0.963 -0.734 -11.722 1.00 21.85 106 PRO A N 1
ATOM 813 C CA . PRO A 1 106 ? 1.304 0.670 -11.479 1.00 21.54 106 PRO A CA 1
ATOM 814 C C . PRO A 1 106 ? 2.254 0.645 -10.291 1.00 20.51 106 PRO A C 1
ATOM 815 O O . PRO A 1 106 ? 2.217 -0.289 -9.494 1.00 22.41 106 PRO A O 1
ATOM 819 N N . ILE A 1 107 ? 3.128 1.637 -10.194 1.00 21.09 107 ILE A N 1
ATOM 820 C CA . ILE A 1 107 ? 4.039 1.688 -9.069 1.00 22.22 107 ILE A CA 1
ATOM 821 C C . ILE A 1 107 ? 4.140 3.111 -8.547 1.00 21.75 107 ILE A C 1
ATOM 822 O O . ILE A 1 107 ? 4.300 4.065 -9.297 1.00 23.78 107 ILE A O 1
ATOM 827 N N . LEU A 1 108 ? 4.004 3.259 -7.232 1.00 19.39 108 LEU A N 1
ATOM 828 C CA . LEU A 1 108 ? 4.073 4.584 -6.627 1.00 18.82 108 LEU A CA 1
ATOM 829 C C . LEU A 1 108 ? 5.151 4.623 -5.556 1.00 17.82 108 LEU A C 1
ATOM 830 O O . LEU A 1 108 ? 5.306 3.670 -4.795 1.00 19.13 108 LEU A O 1
ATOM 835 N N . HIS A 1 109 ? 5.899 5.721 -5.513 1.00 16.17 109 HIS A N 1
ATOM 836 C CA . HIS A 1 109 ? 6.923 5.916 -4.487 1.00 16.68 109 HIS A CA 1
ATOM 837 C C . HIS A 1 109 ? 6.415 7.070 -3.611 1.00 16.72 109 HIS A C 1
ATOM 838 O O . HIS A 1 109 ? 6.121 8.168 -4.104 1.00 16.78 109 HIS A O 1
ATOM 845 N N . VAL A 1 110 ? 6.298 6.820 -2.314 1.00 14.95 110 VAL A N 1
ATOM 846 C CA . VAL A 1 110 ? 5.747 7.828 -1.418 1.00 13.64 110 VAL A CA 1
ATOM 847 C C . VAL A 1 110 ? 6.644 8.146 -0.244 1.00 15.10 110 VAL A C 1
ATOM 848 O O . VAL A 1 110 ? 7.100 7.239 0.448 1.00 15.32 110 VAL A O 1
ATOM 852 N N . GLY A 1 111 ? 6.896 9.436 -0.023 1.00 14.49 111 GLY A N 1
ATOM 853 C CA . GLY A 1 111 ? 7.700 9.842 1.116 1.00 14.48 111 GLY A CA 1
ATOM 854 C C . GLY A 1 111 ? 6.777 10.034 2.301 1.00 12.90 111 GLY A C 1
ATOM 855 O O . GLY A 1 111 ? 5.605 10.374 2.139 1.00 14.04 111 GLY A O 1
ATOM 856 N N . ALA A 1 112 ? 7.293 9.826 3.502 1.00 14.75 112 ALA A N 1
ATOM 857 C CA . ALA A 1 112 ? 6.460 9.953 4.689 1.00 15.45 112 ALA A CA 1
ATOM 858 C C . ALA A 1 112 ? 7.224 10.588 5.830 1.00 16.00 112 ALA A C 1
ATOM 859 O O . ALA A 1 112 ? 8.420 10.345 5.989 1.00 16.27 112 ALA A O 1
ATOM 861 N N . LYS A 1 113 ? 6.525 11.378 6.642 1.00 16.63 113 LYS A N 1
ATOM 862 C CA . LYS A 1 113 ? 7.168 12.058 7.766 1.00 15.35 113 LYS A CA 1
ATOM 863 C C . LYS A 1 113 ? 7.730 11.127 8.836 1.00 16.68 113 LYS A C 1
ATOM 864 O O . LYS A 1 113 ? 8.874 11.296 9.268 1.00 16.95 113 LYS A O 1
ATOM 870 N N . THR A 1 114 ? 6.940 10.136 9.248 1.00 15.47 114 THR A N 1
ATOM 871 C CA . THR A 1 114 ? 7.358 9.201 10.296 1.00 15.70 114 THR A CA 1
ATOM 872 C C . THR A 1 114 ? 7.199 7.732 9.926 1.00 15.59 114 THR A C 1
ATOM 873 O O . THR A 1 114 ? 6.497 7.413 8.974 1.00 14.45 114 THR A O 1
ATOM 877 N N . LEU A 1 115 ? 7.847 6.854 10.684 1.00 15.69 115 LEU A N 1
ATOM 878 C CA . LEU A 1 115 ? 7.742 5.421 10.425 1.00 14.42 115 LEU A CA 1
ATOM 879 C C . LEU A 1 115 ? 6.286 4.974 10.578 1.00 16.18 115 LEU A C 1
ATOM 880 O O . LEU A 1 115 ? 5.799 4.153 9.789 1.00 14.93 115 LEU A O 1
ATOM 885 N N . GLU A 1 116 ? 5.577 5.511 11.569 1.00 15.15 116 GLU A N 1
ATOM 886 C CA . GLU A 1 116 ? 4.178 5.141 11.743 1.00 17.64 116 GLU A CA 1
ATOM 887 C C . GLU A 1 116 ? 3.401 5.470 10.473 1.00 16.96 116 GLU A C 1
ATOM 888 O O . GLU A 1 116 ? 2.578 4.666 10.025 1.00 18.17 116 GLU A O 1
ATOM 894 N N . ASP A 1 117 ? 3.658 6.646 9.893 1.00 15.66 117 ASP A N 1
ATOM 895 C CA . ASP A 1 117 ? 2.975 7.053 8.663 1.00 16.35 117 ASP A CA 1
ATOM 896 C C . ASP A 1 117 ? 3.272 6.051 7.548 1.00 16.61 117 ASP A C 1
ATOM 897 O O . ASP A 1 117 ? 2.366 5.640 6.821 1.00 14.91 117 ASP A O 1
ATOM 902 N N . ALA A 1 118 ? 4.533 5.647 7.413 1.00 14.30 118 ALA A N 1
ATOM 903 C CA . ALA A 1 118 ? 4.911 4.698 6.373 1.00 14.69 118 ALA A CA 1
ATOM 904 C C . ALA A 1 118 ? 4.220 3.354 6.549 1.00 15.57 118 ALA A C 1
ATOM 905 O O . ALA A 1 118 ? 3.662 2.821 5.596 1.00 15.59 118 ALA A O 1
ATOM 907 N N . VAL A 1 119 ? 4.245 2.814 7.762 1.00 15.49 119 VAL A N 1
ATOM 908 C CA . VAL A 1 119 ? 3.614 1.518 8.013 1.00 15.81 119 VAL A CA 1
ATOM 909 C C . VAL A 1 119 ? 2.100 1.546 7.788 1.00 15.82 119 VAL A C 1
ATOM 910 O O . VAL A 1 119 ? 1.543 0.617 7.198 1.00 16.51 119 VAL A O 1
ATOM 914 N N . LYS A 1 120 ? 1.435 2.613 8.228 1.00 15.95 120 LYS A N 1
ATOM 915 C CA . LYS A 1 120 ? -0.006 2.744 8.027 1.00 16.31 120 LYS A CA 1
ATOM 916 C C . LYS A 1 120 ? -0.345 2.739 6.540 1.00 16.84 120 LYS A C 1
ATOM 917 O O . LYS A 1 120 ? -1.346 2.137 6.126 1.00 17.44 120 LYS A O 1
ATOM 923 N N . LEU A 1 121 ? 0.498 3.370 5.727 1.00 15.13 121 LEU A N 1
ATOM 924 C CA . LEU A 1 121 ? 0.262 3.418 4.290 1.00 13.15 121 LEU A CA 1
ATOM 925 C C . LEU A 1 121 ? 0.479 2.049 3.647 1.00 14.45 121 LEU A C 1
ATOM 926 O O . LEU A 1 121 ? -0.323 1.622 2.815 1.00 15.08 121 LEU A O 1
ATOM 931 N N . VAL A 1 122 ? 1.554 1.362 4.028 1.00 14.12 122 VAL A N 1
ATOM 932 C CA . VAL A 1 122 ? 1.826 0.037 3.474 1.00 15.20 122 VAL A CA 1
ATOM 933 C C . VAL A 1 122 ? 0.661 -0.892 3.795 1.00 16.27 122 VAL A C 1
ATOM 934 O O . VAL A 1 122 ? 0.144 -1.569 2.909 1.00 16.56 122 VAL A O 1
ATOM 938 N N . ASN A 1 123 ? 0.245 -0.906 5.060 1.00 15.45 123 ASN A N 1
ATOM 939 C CA . ASN A 1 123 ? -0.864 -1.754 5.484 1.00 16.18 123 ASN A CA 1
ATOM 940 C C . ASN A 1 123 ? -2.150 -1.441 4.720 1.00 16.47 123 ASN A C 1
ATOM 941 O O . ASN A 1 123 ? -2.856 -2.360 4.302 1.00 18.37 123 ASN A O 1
ATOM 946 N N . LEU A 1 124 ? -2.460 -0.162 4.521 1.00 16.36 124 LEU A N 1
ATOM 947 C CA . LEU A 1 124 ? -3.678 0.204 3.796 1.00 17.65 124 LEU A CA 1
ATOM 948 C C . LEU A 1 124 ? -3.591 -0.250 2.334 1.00 18.52 124 LEU A C 1
ATOM 949 O O . LEU A 1 124 ? -4.537 -0.814 1.782 1.00 19.55 124 LEU A O 1
ATOM 954 N N . ALA A 1 125 ? -2.453 0.005 1.697 1.00 17.91 125 ALA A N 1
ATOM 955 C CA . ALA A 1 125 ? -2.246 -0.387 0.308 1.00 18.80 125 ALA A CA 1
ATOM 956 C C . ALA A 1 125 ? -2.399 -1.899 0.146 1.00 19.60 125 ALA A C 1
ATOM 957 O O . ALA A 1 125 ? -3.047 -2.363 -0.791 1.00 19.07 125 ALA A O 1
ATOM 959 N N . VAL A 1 126 ? -1.798 -2.666 1.049 1.00 17.57 126 VAL A N 1
ATOM 960 C CA . VAL A 1 126 ? -1.904 -4.123 0.986 1.00 19.42 126 VAL A CA 1
ATOM 961 C C . VAL A 1 126 ? -3.368 -4.551 1.124 1.00 20.00 126 VAL A C 1
ATOM 962 O O . VAL A 1 126 ? -3.819 -5.484 0.450 1.00 22.06 126 VAL A O 1
ATOM 966 N N . SER A 1 127 ? -4.118 -3.870 1.985 1.00 21.55 127 SER A N 1
ATOM 967 C CA . SER A 1 127 ? -5.526 -4.216 2.176 1.00 22.27 127 SER A CA 1
ATOM 968 C C . SER A 1 127 ? -6.359 -3.879 0.947 1.00 23.98 127 SER A C 1
ATOM 969 O O . SER A 1 127 ? -7.477 -4.376 0.798 1.00 26.55 127 SER A O 1
ATOM 972 N N . CYS A 1 128 ? -5.822 -3.031 0.076 1.00 23.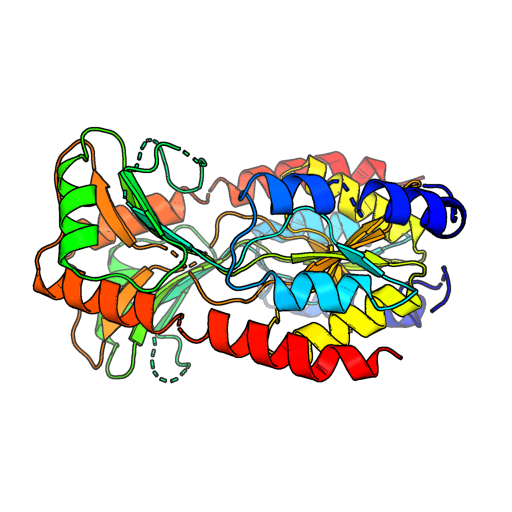81 128 CYS A N 1
ATOM 973 C CA . CYS A 1 128 ? -6.533 -2.621 -1.132 1.00 23.45 128 CYS A CA 1
ATOM 974 C C . CYS A 1 128 ? -6.125 -3.393 -2.378 1.00 22.68 128 CYS A C 1
ATOM 975 O O . CYS A 1 128 ? -6.549 -3.052 -3.483 1.00 25.01 128 CYS A O 1
ATOM 978 N N . GLY A 1 129 ? -5.297 -4.419 -2.206 1.00 21.49 129 GLY A N 1
ATOM 979 C CA . GLY A 1 129 ? -4.882 -5.224 -3.342 1.00 20.91 129 GLY A CA 1
ATOM 980 C C . GLY A 1 129 ? -3.457 -5.062 -3.832 1.00 20.49 129 GLY A C 1
ATOM 981 O O . GLY A 1 129 ? -3.011 -5.790 -4.721 1.00 22.04 129 GLY A O 1
ATOM 982 N N . PHE A 1 130 ? -2.724 -4.115 -3.266 1.00 18.46 130 PHE A N 1
ATOM 983 C CA . PHE A 1 130 ? -1.348 -3.911 -3.691 1.00 19.18 130 PHE A CA 1
ATOM 984 C C . PHE A 1 130 ? -0.485 -4.688 -2.719 1.00 19.53 130 PHE A C 1
ATOM 985 O O . PHE A 1 130 ? 0.158 -4.120 -1.842 1.00 19.22 130 PHE A O 1
ATOM 993 N N . LYS A 1 131 ? -0.491 -6.007 -2.891 1.00 20.12 131 LYS A N 1
ATOM 994 C CA . LYS A 1 131 ? 0.227 -6.924 -2.015 1.00 22.31 131 LYS A CA 1
ATOM 995 C C . LYS A 1 131 ? 1.737 -6.787 -1.920 1.00 21.31 131 LYS A C 1
ATOM 996 O O . LYS A 1 131 ? 2.332 -7.198 -0.923 1.00 22.78 131 LYS A O 1
ATOM 1002 N N . TYR A 1 132 ? 2.369 -6.235 -2.949 1.00 21.01 132 TYR A N 1
ATOM 1003 C CA . TYR A 1 132 ? 3.813 -6.075 -2.909 1.00 22.59 132 TYR A CA 1
ATOM 1004 C C . TYR A 1 132 ? 4.269 -4.724 -2.397 1.00 20.86 132 TYR A C 1
ATOM 1005 O O . TYR A 1 132 ? 5.406 -4.331 -2.638 1.00 23.75 132 TYR A O 1
ATOM 1014 N N . SER A 1 133 ? 3.386 -4.014 -1.703 1.00 17.96 133 SER A N 1
ATOM 1015 C CA . SER A 1 133 ? 3.727 -2.704 -1.151 1.00 17.59 133 SER A CA 1
ATOM 1016 C C . SER A 1 133 ? 4.729 -2.970 -0.034 1.00 17.05 133 SER A C 1
ATOM 1017 O O . SER A 1 133 ? 4.640 -3.980 0.668 1.00 18.62 133 SER A O 1
ATOM 1020 N N . ASN A 1 134 ? 5.681 -2.064 0.143 1.00 16.12 134 ASN A N 1
ATOM 1021 C CA . ASN A 1 134 ? 6.735 -2.289 1.120 1.00 15.22 134 ASN A CA 1
ATOM 1022 C C . ASN A 1 134 ? 7.475 -1.001 1.433 1.00 13.79 134 ASN A C 1
ATOM 1023 O O . ASN A 1 134 ? 7.158 0.064 0.912 1.00 14.56 134 ASN A O 1
ATOM 1028 N N . ILE A 1 135 ? 8.473 -1.119 2.298 1.00 14.04 135 ILE A N 1
ATOM 1029 C CA . ILE A 1 135 ? 9.326 0.011 2.623 1.00 14.10 135 ILE A CA 1
ATOM 1030 C C . ILE A 1 135 ? 10.645 -0.296 1.916 1.00 16.56 135 ILE A C 1
ATOM 1031 O O . ILE A 1 135 ? 11.254 -1.351 2.140 1.00 15.97 135 ILE A O 1
ATOM 1036 N N . LYS A 1 136 ? 11.072 0.614 1.044 1.00 20.21 136 LYS A N 1
ATOM 1037 C CA . LYS A 1 136 ? 12.242 0.531 0.171 1.00 22.49 136 LYS A CA 1
ATOM 1038 C C . LYS A 1 136 ? 13.437 1.323 0.721 1.00 23.84 136 LYS A C 1
ATOM 1039 O O . LYS A 1 136 ? 13.301 2.424 1.238 1.00 22.15 136 LYS A O 1
ATOM 1045 N N . SER A 1 137 ? 14.644 0.815 0.521 1.00 26.69 137 SER A N 1
ATOM 1046 C CA . SER A 1 137 ? 15.841 1.535 0.906 1.00 30.97 137 SER A CA 1
ATOM 1047 C C . SER A 1 137 ? 16.391 2.219 -0.342 1.00 32.19 137 SER A C 1
ATOM 1048 O O . 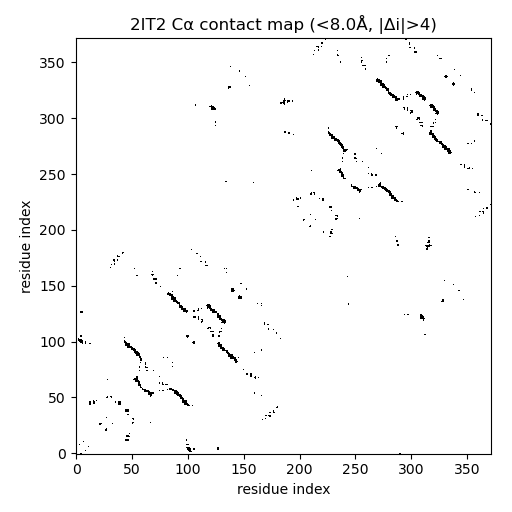SER A 1 137 ? 16.544 1.579 -1.382 1.00 33.49 137 SER A O 1
ATOM 1051 N N . ILE A 1 138 ? 16.673 3.515 -0.239 1.00 33.75 138 ILE A N 1
ATOM 1052 C CA . ILE A 1 138 ? 17.204 4.278 -1.364 1.00 35.36 138 ILE A CA 1
ATOM 1053 C C . ILE A 1 138 ? 18.575 4.867 -1.048 1.00 35.77 138 ILE A C 1
ATOM 1054 O O . ILE A 1 138 ? 18.814 5.351 0.059 1.00 36.50 138 ILE A O 1
ATOM 1059 N N . LEU A 1 143 ? 14.819 6.125 3.182 1.00 22.55 143 LEU A N 1
ATOM 1060 C CA . LEU A 1 143 ? 13.744 5.153 3.050 1.00 22.55 143 LEU A CA 1
ATOM 1061 C C . LEU A 1 143 ? 12.513 5.784 2.427 1.00 22.26 143 LEU A C 1
ATOM 1062 O O . LEU A 1 143 ? 12.253 6.978 2.587 1.00 22.97 143 LEU A O 1
ATOM 1067 N N . ILE A 1 144 ? 11.755 4.972 1.699 1.00 21.67 144 ILE A N 1
ATOM 1068 C CA . ILE A 1 144 ? 10.507 5.431 1.071 1.00 19.39 144 ILE A CA 1
ATOM 1069 C C . ILE A 1 144 ? 9.532 4.261 1.015 1.00 18.97 144 ILE A C 1
ATOM 1070 O O . ILE A 1 144 ? 9.915 3.104 1.172 1.00 19.28 144 ILE A O 1
ATOM 1075 N N . VAL A 1 145 ? 8.265 4.573 0.792 1.00 16.49 145 VAL A N 1
ATOM 1076 C CA . VAL A 1 145 ? 7.244 3.542 0.677 1.00 15.67 145 VAL A CA 1
ATOM 1077 C C . VAL A 1 145 ? 7.013 3.274 -0.808 1.00 15.47 145 VAL A C 1
ATOM 1078 O O . VAL A 1 145 ? 6.980 4.200 -1.610 1.00 17.04 145 VAL A O 1
ATOM 1082 N N . GLU A 1 146 ? 6.886 2.004 -1.175 1.00 14.99 146 GLU A N 1
ATOM 1083 C CA . GLU A 1 146 ? 6.616 1.640 -2.560 1.00 15.66 146 GLU A CA 1
ATOM 1084 C C . GLU A 1 146 ? 5.283 0.909 -2.563 1.00 15.64 146 GLU A C 1
ATOM 1085 O O . GLU A 1 146 ? 5.060 0.018 -1.747 1.00 16.17 146 GLU A O 1
ATOM 1091 N N . ILE A 1 147 ? 4.393 1.310 -3.459 1.00 15.84 147 ILE A N 1
ATOM 1092 C CA . ILE A 1 147 ? 3.081 0.680 -3.579 1.00 17.68 147 ILE A CA 1
ATOM 1093 C C . ILE A 1 147 ? 3.086 -0.051 -4.917 1.00 17.29 147 ILE A C 1
ATOM 1094 O O . ILE A 1 147 ? 3.319 0.560 -5.955 1.00 18.33 147 ILE A O 1
ATOM 1099 N N . ARG A 1 148 ? 2.839 -1.358 -4.891 1.00 19.39 148 ARG A N 1
ATOM 1100 C CA . ARG A 1 148 ? 2.857 -2.152 -6.114 1.00 22.36 148 ARG A CA 1
ATOM 1101 C C . ARG A 1 148 ? 1.953 -3.373 -6.002 1.00 21.80 148 ARG A C 1
ATOM 1102 O O . ARG A 1 148 ? 1.825 -3.962 -4.929 1.00 20.72 148 ARG A O 1
ATOM 1110 N N . SER A 1 149 ? 1.342 -3.755 -7.124 1.00 23.49 149 SER A N 1
ATOM 1111 C CA . SER A 1 149 ? 0.441 -4.901 -7.168 1.00 25.56 149 SER A CA 1
ATOM 1112 C C . SER A 1 149 ? 1.160 -6.172 -7.636 1.00 26.82 149 SER A C 1
ATOM 1113 O O . SER A 1 149 ? 2.382 -6.179 -7.800 1.00 26.99 149 SER A O 1
ATOM 1116 N N . THR A 1 150 ? 0.402 -7.240 -7.874 1.00 29.47 150 THR A N 1
ATOM 1117 C CA . THR A 1 150 ? 1.005 -8.509 -8.282 1.00 31.99 150 THR A CA 1
ATOM 1118 C C . THR A 1 150 ? 0.726 -9.032 -9.693 1.00 32.21 150 THR A C 1
ATOM 1119 O O . THR A 1 150 ? 1.307 -10.038 -10.099 1.00 33.33 150 THR A O 1
ATOM 1123 N N . GLU A 1 151 ? -0.137 -8.364 -10.448 1.00 33.96 151 GLU A N 1
ATOM 1124 C CA . GLU A 1 151 ? -0.473 -8.847 -11.789 1.00 34.29 151 GLU A CA 1
ATOM 1125 C C . GLU A 1 151 ? 0.556 -8.586 -12.896 1.00 34.06 151 GLU A C 1
ATOM 1126 O O . GLU A 1 151 ? 0.204 -8.117 -13.978 1.00 35.67 151 GLU A O 1
ATOM 1132 N N . ARG A 1 152 ? 1.818 -8.912 -12.630 1.00 32.50 152 ARG A N 1
ATOM 1133 C CA . ARG A 1 152 ? 2.896 -8.726 -13.605 1.00 29.36 152 ARG A CA 1
ATOM 1134 C C . ARG A 1 152 ? 2.946 -9.891 -14.610 1.00 27.21 152 ARG A C 1
ATOM 1135 O O . ARG A 1 152 ? 2.558 -11.014 -14.286 1.00 25.10 152 ARG A O 1
ATOM 1151 N N . ASP A 1 154 ? 5.485 -11.619 -17.935 1.00 18.82 154 ASP A N 1
ATOM 1152 C CA . ASP A 1 154 ? 6.722 -11.635 -18.734 1.00 17.53 154 ASP A CA 1
ATOM 1153 C C . ASP A 1 154 ? 6.655 -12.821 -19.733 1.00 17.83 154 ASP A C 1
ATOM 1154 O O . ASP A 1 154 ? 7.023 -13.954 -19.408 1.00 17.23 154 ASP A O 1
ATOM 1159 N N . VAL A 1 155 ? 6.197 -12.556 -20.952 1.00 16.84 155 VAL A N 1
ATOM 1160 C CA . VAL A 1 155 ? 6.035 -13.614 -21.951 1.00 16.39 155 VAL A CA 1
ATOM 1161 C C . VAL A 1 155 ? 7.102 -13.666 -23.047 1.00 15.65 155 VAL A C 1
ATOM 1162 O O . VAL A 1 155 ? 7.303 -12.705 -23.778 1.00 15.80 155 VAL A O 1
ATOM 1166 N N . LEU A 1 156 ? 7.773 -14.804 -23.188 1.00 14.88 156 LEU A N 1
ATOM 1167 C CA . LEU A 1 156 ? 8.810 -14.909 -24.205 1.00 18.34 156 LEU A CA 1
ATOM 1168 C C . LEU A 1 156 ? 8.149 -15.137 -25.549 1.00 18.96 156 LEU A C 1
ATOM 1169 O O . LEU A 1 156 ? 7.419 -16.107 -25.707 1.00 19.81 156 LEU A O 1
ATOM 1174 N N . LEU A 1 157 ? 8.412 -14.258 -26.514 1.00 18.72 157 LEU A N 1
ATOM 1175 C CA . LEU A 1 157 ? 7.798 -14.319 -27.842 1.00 19.02 157 LEU A CA 1
ATOM 1176 C C . LEU A 1 157 ? 8.735 -14.779 -28.967 1.00 19.75 157 LEU A C 1
ATOM 1177 O O . LEU A 1 157 ? 8.286 -15.249 -30.025 1.00 19.76 157 LEU A O 1
ATOM 1182 N N . GLY A 1 158 ? 10.034 -14.647 -28.742 1.00 18.15 158 GLY A N 1
ATOM 1183 C CA . GLY A 1 158 ? 10.983 -15.041 -29.758 1.00 20.84 158 GLY A CA 1
ATOM 1184 C C . GLY A 1 158 ? 12.408 -14.706 -29.384 1.00 20.90 158 GLY A C 1
ATOM 1185 O O . GLY A 1 158 ? 12.677 -14.251 -28.276 1.00 21.13 158 GLY A O 1
ATOM 1186 N N . GLU A 1 159 ? 13.329 -14.951 -30.310 1.00 24.18 159 GLU A N 1
ATOM 1187 C CA . GLU A 1 159 ? 14.730 -14.661 -30.055 1.00 26.51 159 GLU A CA 1
ATOM 1188 C C . GLU A 1 159 ? 15.501 -14.465 -31.347 1.00 27.57 159 GLU A C 1
ATOM 1189 O O . GLU A 1 159 ? 15.235 -15.124 -32.353 1.00 27.31 159 GLU A O 1
ATOM 1195 N N . ASN A 1 160 ? 16.449 -13.540 -31.304 1.00 28.82 160 ASN A N 1
ATOM 1196 C CA . ASN A 1 160 ? 17.308 -13.226 -32.434 1.00 30.24 160 ASN A CA 1
ATOM 1197 C C . ASN A 1 160 ? 16.598 -13.062 -33.771 1.00 31.03 160 ASN A C 1
ATOM 1198 O O . ASN A 1 160 ? 17.005 -13.648 -34.775 1.00 29.94 160 ASN A O 1
ATOM 1203 N N . GLY A 1 161 ? 15.537 -12.260 -33.781 1.00 30.87 161 GLY A N 1
ATOM 1204 C CA . GLY A 1 161 ? 14.806 -12.011 -35.011 1.00 31.44 161 GLY A CA 1
ATOM 1205 C C . GLY A 1 161 ? 13.730 -13.017 -35.367 1.00 31.92 161 GLY A C 1
ATOM 1206 O O . GLY A 1 161 ? 12.924 -12.771 -36.265 1.00 33.02 161 GLY A O 1
ATOM 1207 N N . GLU A 1 162 ? 13.710 -14.151 -34.677 1.00 31.83 162 GLU A N 1
ATOM 1208 C CA . GLU A 1 162 ? 12.707 -15.171 -34.950 1.00 31.73 162 GLU A CA 1
ATOM 1209 C C . GLU A 1 162 ? 11.560 -15.139 -33.950 1.00 30.41 162 GLU A C 1
ATOM 1210 O O . GLU A 1 162 ? 11.775 -15.278 -32.745 1.00 30.83 162 GLU A O 1
ATOM 1216 N N . ILE A 1 163 ? 10.344 -14.964 -34.459 1.00 28.15 163 ILE A N 1
ATOM 1217 C CA . ILE A 1 163 ? 9.150 -14.935 -33.619 1.00 27.22 163 ILE A CA 1
ATOM 1218 C C . ILE A 1 163 ? 8.649 -16.379 -33.475 1.00 26.07 163 ILE A C 1
ATOM 1219 O O . ILE A 1 163 ? 8.522 -17.097 -34.471 1.00 27.38 163 ILE A O 1
ATOM 1224 N N . PHE A 1 164 ? 8.368 -16.813 -32.249 1.00 24.32 164 PHE A N 1
ATOM 1225 C CA . PHE A 1 164 ? 7.909 -18.188 -32.037 1.00 24.46 164 PHE A CA 1
ATOM 1226 C C . PHE A 1 164 ? 6.391 -18.376 -32.044 1.00 24.17 164 PHE A C 1
ATOM 1227 O O . PHE A 1 164 ? 5.896 -19.499 -32.225 1.00 24.49 164 PHE A O 1
ATOM 1235 N N . VAL A 1 165 ? 5.655 -17.288 -31.844 1.00 23.74 165 VAL A N 1
ATOM 1236 C CA . VAL A 1 165 ? 4.197 -17.339 -31.769 1.00 23.70 165 VAL A CA 1
ATOM 1237 C C . VAL A 1 165 ? 3.462 -16.759 -32.980 1.00 23.90 165 VAL A C 1
ATOM 1238 O O . VAL A 1 165 ? 4.029 -15.996 -33.768 1.00 23.64 165 VAL A O 1
ATOM 1242 N N . GLY A 1 166 ? 2.196 -17.149 -33.128 1.00 22.35 166 GLY A N 1
ATOM 1243 C CA . GLY A 1 166 ? 1.370 -16.669 -34.228 1.00 22.29 166 GLY A CA 1
ATOM 1244 C C . GLY A 1 166 ? 0.377 -15.616 -33.752 1.00 23.40 166 GLY A C 1
ATOM 1245 O O . GLY A 1 166 ? 0.286 -15.370 -32.549 1.00 21.00 166 GLY A O 1
ATOM 1246 N N . GLU A 1 167 ? -0.380 -15.017 -34.680 1.00 23.55 167 GLU A N 1
ATOM 1247 C CA . GLU A 1 167 ? -1.358 -13.961 -34.371 1.00 25.00 167 GLU A CA 1
ATOM 1248 C C . GLU A 1 167 ? -2.476 -14.374 -33.426 1.00 23.28 167 GLU A C 1
ATOM 1249 O O . GLU A 1 167 ? -2.909 -13.589 -32.585 1.00 24.12 167 GLU A O 1
ATOM 1255 N N . GLU A 1 168 ? -2.961 -15.600 -33.576 1.00 23.17 168 GLU A N 1
ATOM 1256 C CA . GLU A 1 168 ? -4.023 -16.078 -32.704 1.00 23.42 168 GLU A CA 1
ATOM 1257 C C . GLU A 1 168 ? -3.515 -16.132 -31.271 1.00 21.66 168 GLU A C 1
ATOM 1258 O O . GLU A 1 168 ? -4.221 -15.750 -30.336 1.00 20.48 168 GLU A O 1
ATOM 1264 N N . TYR A 1 169 ? -2.288 -16.619 -31.113 1.00 20.20 169 TYR A N 1
ATOM 1265 C CA . TYR A 1 169 ? -1.675 -16.713 -29.795 1.00 18.55 169 TYR A CA 1
ATOM 1266 C C . TYR A 1 169 ? -1.519 -15.313 -29.212 1.00 17.82 169 TYR A C 1
ATOM 1267 O O . TYR A 1 169 ? -1.879 -15.089 -28.061 1.00 18.01 169 TYR A O 1
ATOM 1276 N N . LEU A 1 170 ? -0.962 -14.387 -29.997 1.00 20.08 170 LEU A N 1
ATOM 1277 C CA . LEU A 1 170 ? -0.775 -13.012 -29.522 1.00 20.17 170 LEU A CA 1
ATOM 1278 C C . LEU A 1 170 ? -2.102 -12.360 -29.111 1.00 20.06 170 LEU A C 1
ATOM 1279 O O . LEU A 1 170 ? -2.151 -11.612 -28.137 1.00 19.44 170 LEU A O 1
ATOM 1284 N N . ASN A 1 171 ? -3.179 -12.637 -29.844 1.00 19.68 171 ASN A N 1
ATOM 1285 C CA . ASN A 1 171 ? -4.470 -12.060 -29.493 1.00 21.48 171 ASN A CA 1
ATOM 1286 C C . ASN A 1 171 ? -4.886 -12.499 -28.090 1.00 20.89 171 ASN A C 1
ATOM 1287 O O . ASN A 1 171 ? -5.450 -11.721 -27.329 1.00 22.27 171 ASN A O 1
ATOM 1292 N N . LYS A 1 172 ? -4.630 -13.764 -27.764 1.00 20.63 172 LYS A N 1
ATOM 1293 C CA . LYS A 1 172 ? -4.975 -14.281 -26.445 1.00 20.55 172 LYS A CA 1
ATOM 1294 C C . LYS A 1 172 ? -4.157 -13.584 -25.372 1.00 19.58 172 LYS A C 1
ATOM 1295 O O . LYS A 1 172 ? -4.688 -13.220 -24.326 1.00 19.37 172 LYS A O 1
ATOM 1301 N N . ILE A 1 173 ? -2.863 -13.413 -25.634 1.00 18.25 173 ILE A N 1
ATOM 1302 C CA . ILE A 1 173 ? -1.981 -12.736 -24.693 1.00 18.68 173 ILE A CA 1
ATOM 1303 C C . ILE A 1 173 ? -2.439 -11.299 -24.474 1.00 18.75 173 ILE A C 1
ATOM 1304 O O . ILE A 1 173 ? -2.458 -10.817 -23.343 1.00 18.40 173 ILE A O 1
ATOM 1309 N N . VAL A 1 174 ? -2.802 -10.614 -25.556 1.00 18.40 174 VAL A N 1
ATOM 1310 C CA . VAL A 1 174 ? -3.264 -9.233 -25.451 1.00 18.79 174 VAL A CA 1
ATOM 1311 C C . VAL A 1 174 ? -4.553 -9.127 -24.641 1.00 19.65 174 VAL A C 1
ATOM 1312 O O . VAL A 1 174 ? -4.711 -8.206 -23.845 1.00 19.19 174 VAL A O 1
ATOM 1316 N N . GLU A 1 175 ? -5.466 -10.073 -24.834 1.00 19.27 175 GLU A N 1
ATOM 1317 C CA . GLU A 1 175 ? -6.717 -10.051 -24.089 1.00 21.50 175 GLU A CA 1
ATOM 1318 C C . GLU A 1 175 ? -6.458 -10.224 -22.598 1.00 19.22 175 GLU A C 1
ATOM 1319 O O . GLU A 1 175 ? -7.080 -9.557 -21.765 1.00 19.34 175 GLU A O 1
ATOM 1325 N N . ILE A 1 176 ? -5.540 -11.128 -22.265 1.00 19.23 176 ILE A N 1
ATOM 1326 C CA . ILE A 1 176 ? -5.202 -11.370 -20.874 1.00 18.44 176 ILE A CA 1
ATOM 1327 C C . ILE A 1 176 ? -4.519 -10.146 -20.285 1.00 19.10 176 ILE A C 1
ATOM 1328 O O . ILE A 1 176 ? -4.802 -9.765 -19.152 1.00 19.41 176 ILE A O 1
ATOM 1333 N N . ALA A 1 177 ? -3.632 -9.528 -21.059 1.00 17.22 177 ALA A N 1
ATOM 1334 C CA . ALA A 1 177 ? -2.929 -8.328 -20.602 1.00 16.95 177 ALA A CA 1
ATOM 1335 C C . ALA A 1 177 ? -3.933 -7.208 -20.304 1.00 18.22 177 ALA A C 1
ATOM 1336 O O . ALA A 1 177 ? -3.860 -6.555 -19.265 1.00 19.59 177 ALA A O 1
ATOM 1338 N N . ASN A 1 178 ? -4.886 -7.001 -21.209 1.00 18.85 178 ASN A N 1
ATOM 1339 C CA . ASN A 1 178 ? -5.886 -5.959 -21.009 1.00 20.29 178 ASN A CA 1
ATOM 1340 C C . ASN A 1 178 ? -6.769 -6.228 -19.798 1.00 21.04 178 ASN A C 1
ATOM 1341 O O . ASN A 1 178 ? -7.260 -5.294 -19.157 1.00 20.61 178 ASN A O 1
ATOM 1346 N N . ASP A 1 179 ? -6.978 -7.504 -19.492 1.00 21.49 179 ASP A N 1
ATOM 1347 C CA . ASP A 1 179 ? -7.776 -7.886 -18.335 1.00 24.46 179 ASP A CA 1
ATOM 1348 C C . ASP A 1 179 ? -7.037 -7.431 -17.078 1.00 23.65 179 ASP A C 1
ATOM 1349 O O . ASP A 1 179 ? -7.654 -7.006 -16.098 1.00 23.37 179 ASP A O 1
ATOM 1354 N N . GLN A 1 180 ? -5.710 -7.532 -17.111 1.00 22.55 180 GLN A N 1
ATOM 1355 C CA . GLN A 1 180 ? -4.887 -7.130 -15.976 1.00 22.37 180 GLN A CA 1
ATOM 1356 C C . GLN A 1 180 ? -4.951 -5.622 -15.790 1.00 23.39 180 GLN A C 1
ATOM 1357 O O . GLN A 1 180 ? -5.082 -5.135 -14.667 1.00 22.98 180 GLN A O 1
ATOM 1371 N N . ARG A 1 182 ? -7.328 -3.619 -16.565 1.00 25.10 182 ARG A N 1
ATOM 1372 C CA . ARG A 1 182 ? -8.616 -3.250 -15.986 1.00 26.37 182 ARG A CA 1
ATOM 1373 C C . ARG A 1 182 ? -8.613 -3.529 -14.485 1.00 26.69 182 ARG A C 1
ATOM 1374 O O . ARG A 1 182 ? -9.154 -2.751 -13.697 1.00 26.64 182 ARG A O 1
ATOM 1382 N N . ARG A 1 183 ? -8.003 -4.642 -14.089 1.00 26.20 183 ARG A N 1
ATOM 1383 C CA . ARG A 1 183 ? -7.916 -4.988 -12.676 1.00 27.81 183 ARG A CA 1
ATOM 1384 C C . ARG A 1 183 ? -7.091 -3.922 -11.953 1.00 27.98 183 ARG A C 1
ATOM 1385 O O . ARG A 1 183 ? -7.401 -3.550 -10.818 1.00 27.21 183 ARG A O 1
ATOM 1393 N N . PHE A 1 184 ? -6.039 -3.435 -12.609 1.00 27.98 184 PHE A N 1
ATOM 1394 C CA . PHE A 1 184 ? -5.193 -2.401 -12.018 1.00 27.43 184 PHE A CA 1
ATOM 1395 C C . PHE A 1 184 ? -6.019 -1.142 -11.735 1.00 27.96 184 PHE A C 1
ATOM 1396 O O . PHE A 1 184 ? -5.947 -0.562 -10.644 1.00 26.99 184 PHE A O 1
ATOM 1404 N N . LYS A 1 185 ? -6.798 -0.719 -12.724 1.00 27.16 185 LYS A N 1
ATOM 1405 C CA . LYS A 1 185 ? -7.628 0.470 -12.577 1.00 28.95 185 LYS A CA 1
ATOM 1406 C C . LYS A 1 185 ? -8.594 0.322 -11.407 1.00 28.80 185 LYS A C 1
ATOM 1407 O O . LYS A 1 185 ? -8.841 1.277 -10.668 1.00 28.99 185 LYS A O 1
ATOM 1413 N N . GLU A 1 186 ? -9.136 -0.882 -11.245 1.00 28.16 186 GLU A N 1
ATOM 1414 C CA . GLU A 1 186 ? -10.083 -1.172 -10.174 1.00 28.24 186 GLU A CA 1
ATOM 1415 C C . GLU A 1 186 ? -9.427 -1.007 -8.807 1.00 27.27 186 GLU A C 1
ATOM 1416 O O . GLU A 1 186 ? -10.009 -0.410 -7.899 1.00 27.12 186 GLU A O 1
ATOM 1422 N N . LYS A 1 187 ? -8.219 -1.544 -8.662 1.00 25.96 187 LYS A N 1
ATOM 1423 C CA . LYS A 1 187 ? -7.487 -1.445 -7.405 1.00 23.99 187 LYS A CA 1
ATOM 1424 C C . LYS A 1 187 ? -7.095 0.000 -7.105 1.00 22.37 187 LYS A C 1
ATOM 1425 O O . LYS A 1 187 ? -7.149 0.435 -5.951 1.00 21.10 187 LYS A O 1
ATOM 1431 N N . LEU A 1 188 ? -6.704 0.742 -8.138 1.00 22.67 188 LEU A N 1
ATOM 1432 C CA . LEU A 1 188 ? -6.328 2.142 -7.950 1.00 22.84 188 LEU A CA 1
ATOM 1433 C C . LEU A 1 188 ? -7.510 2.954 -7.431 1.00 23.78 188 LEU A C 1
ATOM 1434 O O . LEU A 1 188 ? -7.335 3.837 -6.591 1.00 23.56 188 LEU A O 1
ATOM 1439 N N . LYS A 1 189 ? -8.709 2.653 -7.924 1.00 24.12 189 LYS A N 1
ATOM 1440 C CA . LYS A 1 189 ? -9.916 3.356 -7.488 1.00 26.92 189 LYS A CA 1
ATOM 1441 C C . LYS A 1 189 ? -10.267 2.992 -6.044 1.00 25.60 189 LYS A C 1
ATOM 1442 O O . LYS A 1 189 ? -10.725 3.839 -5.275 1.00 26.24 189 LYS A O 1
ATOM 1448 N N . ARG A 1 190 ? -10.047 1.735 -5.665 1.00 25.02 190 ARG A N 1
ATOM 1449 C CA . ARG A 1 190 ? -10.335 1.313 -4.299 1.00 24.54 190 ARG A CA 1
ATOM 1450 C C . ARG A 1 190 ? -9.366 1.991 -3.323 1.00 23.98 190 ARG A C 1
ATOM 1451 O O . ARG A 1 190 ? -9.770 2.445 -2.251 1.00 23.42 190 ARG A O 1
ATOM 1459 N N . LEU A 1 191 ? -8.093 2.075 -3.697 1.00 22.13 191 LEU A N 1
ATOM 1460 C CA . LEU A 1 191 ? -7.103 2.716 -2.835 1.00 22.65 191 LEU A CA 1
ATOM 1461 C C . LEU A 1 191 ? -7.383 4.210 -2.683 1.00 23.48 191 LEU A C 1
ATOM 1462 O O . LEU A 1 191 ? -7.346 4.751 -1.577 1.00 23.01 191 LEU A O 1
ATOM 1467 N N . GLU A 1 192 ? -7.656 4.874 -3.797 1.00 24.14 192 GLU A N 1
ATOM 1468 C CA . GLU A 1 192 ? -7.937 6.302 -3.781 1.00 27.11 192 GLU A CA 1
ATOM 1469 C C . GLU A 1 192 ? -9.147 6.629 -2.909 1.00 27.02 192 GLU A C 1
ATOM 1470 O O . GLU A 1 192 ? -9.163 7.651 -2.220 1.00 26.89 192 GLU A O 1
ATOM 1476 N N . SER A 1 193 ? -10.150 5.757 -2.928 1.00 26.60 193 SER A N 1
ATOM 1477 C CA . SER A 1 193 ? -11.371 5.990 -2.154 1.00 28.25 193 SER A CA 1
ATOM 1478 C C . SER A 1 193 ? -11.197 5.692 -0.652 1.00 28.26 193 SER A C 1
ATOM 1479 O O . SER A 1 193 ? -12.038 6.000 0.183 1.00 29.53 193 SER A O 1
ATOM 1482 N N . LYS A 1 194 ? -10.055 5.064 -0.316 1.00 28.34 194 LYS A N 1
ATOM 1483 C CA . LYS A 1 194 ? -9.841 4.737 1.092 1.00 28.23 194 LYS A CA 1
ATOM 1484 C C . LYS A 1 194 ? -8.684 5.535 1.708 1.00 27.21 194 LYS A C 1
ATOM 1485 O O . LYS A 1 194 ? -8.455 5.530 2.910 1.00 26.91 194 LYS A O 1
ATOM 1491 N N . ILE A 1 195 ? -7.916 6.206 0.833 1.00 26.71 195 ILE A N 1
ATOM 1492 C CA . ILE A 1 195 ? -6.718 6.893 1.311 1.00 28.39 195 ILE A CA 1
ATOM 1493 C C . ILE A 1 195 ? -7.035 8.018 2.311 1.00 27.38 195 ILE A C 1
ATOM 1494 O O . ILE A 1 195 ? -6.187 8.481 3.059 1.00 26.01 195 ILE A O 1
ATOM 1499 N N . ASN A 1 196 ? -8.303 8.480 2.288 1.00 27.53 196 ASN A N 1
ATOM 1500 C CA . ASN A 1 196 ? -8.699 9.566 3.183 1.00 29.10 196 ASN A CA 1
ATOM 1501 C C . ASN A 1 196 ? -8.575 9.171 4.657 1.00 28.10 196 ASN A C 1
ATOM 1502 O O . ASN A 1 196 ? -8.498 9.997 5.555 1.00 27.60 196 ASN A O 1
ATOM 1507 N N . ALA A 1 197 ? -8.598 7.844 4.891 1.00 27.03 197 ALA A N 1
ATOM 1508 C CA . ALA A 1 197 ? -8.515 7.328 6.255 1.00 26.17 197 ALA A CA 1
ATOM 1509 C C . ALA A 1 197 ? -7.191 7.692 6.939 1.00 26.65 197 ALA A C 1
ATOM 1510 O O . ALA A 1 197 ? -7.057 7.663 8.155 1.00 26.21 197 ALA A O 1
ATOM 1512 N N . LEU A 1 198 ? -6.179 8.011 6.109 1.00 25.42 198 LEU A N 1
ATOM 1513 C CA . LEU A 1 198 ? -4.862 8.330 6.658 1.00 27.04 198 LEU A CA 1
ATOM 1514 C C . LEU A 1 198 ? -4.827 9.722 7.289 1.00 28.49 198 LEU A C 1
ATOM 1515 O O . LEU A 1 198 ? -3.943 10.063 8.067 1.00 28.84 198 LEU A O 1
ATOM 1520 N N . ASN A 1 199 ? -5.807 10.556 6.893 1.00 28.46 199 ASN A N 1
ATOM 1521 C CA . ASN A 1 199 ? -5.897 11.887 7.482 1.00 29.56 199 ASN A CA 1
ATOM 1522 C C . ASN A 1 199 ? -6.245 11.799 8.966 1.00 31.25 199 ASN A C 1
ATOM 1523 O O . ASN A 1 199 ? -6.814 10.826 9.443 1.00 31.77 199 ASN A O 1
ATOM 1528 N N . ARG A 1 200 ? -5.846 12.844 9.711 1.00 33.70 200 ARG A N 1
ATOM 1529 C CA . ARG A 1 200 ? -6.030 12.764 11.155 1.00 35.67 200 ARG A CA 1
ATOM 1530 C C . ARG A 1 200 ? -7.132 13.711 11.636 1.00 36.31 200 ARG A C 1
ATOM 1531 O O . ARG A 1 200 ? -7.419 13.821 12.821 1.00 37.92 200 ARG A O 1
ATOM 1540 N N . LEU B 1 2 ? 0.604 0.250 15.631 1.00 30.50 2 LEU B N 1
ATOM 1541 C CA . LEU B 1 2 ? 2.033 -0.163 15.724 1.00 28.94 2 LEU B CA 1
ATOM 1542 C C . LEU B 1 2 ? 2.692 0.439 16.961 1.00 27.81 2 LEU B C 1
ATOM 1543 O O . LEU B 1 2 ? 2.580 1.641 17.214 1.00 28.26 2 LEU B O 1
ATOM 1548 N N . LEU B 1 3 ? 3.369 -0.402 17.734 1.00 25.13 3 LEU B N 1
ATOM 1549 C CA . LEU B 1 3 ? 4.058 0.047 18.938 1.00 23.41 3 LEU B CA 1
ATOM 1550 C C . LEU B 1 3 ? 5.548 0.106 18.643 1.00 20.62 3 LEU B C 1
ATOM 1551 O O . LEU B 1 3 ? 6.207 -0.925 18.504 1.00 20.91 3 LEU B O 1
ATOM 1556 N N . TYR B 1 4 ? 6.082 1.318 18.543 1.00 19.34 4 TYR B N 1
ATOM 1557 C CA . TYR B 1 4 ? 7.496 1.472 18.239 1.00 19.75 4 TYR B CA 1
ATOM 1558 C C . TYR B 1 4 ? 8.407 0.658 19.136 1.00 20.41 4 TYR B C 1
ATOM 1559 O O . TYR B 1 4 ? 8.267 0.684 20.358 1.00 21.25 4 TYR B O 1
ATOM 1576 N N . ARG B 1 6 ? 8.569 -2.441 19.714 1.00 18.43 6 ARG B N 1
ATOM 1577 C CA . ARG B 1 6 ? 8.034 -3.670 20.286 1.00 19.64 6 ARG B CA 1
ATOM 1578 C C . ARG B 1 6 ? 8.649 -4.903 19.624 1.00 18.66 6 ARG B C 1
ATOM 1579 O O . ARG B 1 6 ? 8.936 -5.881 20.311 1.00 18.62 6 ARG B O 1
ATOM 1587 N N . PHE B 1 7 ? 8.857 -4.870 18.306 1.00 18.02 7 PHE B N 1
ATOM 1588 C CA . PHE B 1 7 ? 9.434 -6.043 17.632 1.00 17.93 7 PHE B CA 1
ATOM 1589 C C . PHE B 1 7 ? 10.847 -6.309 18.133 1.00 18.33 7 PHE B C 1
ATOM 1590 O O . PHE B 1 7 ? 11.302 -7.449 18.160 1.00 18.06 7 PHE B O 1
ATOM 1598 N N . THR B 1 8 ? 11.545 -5.251 18.533 1.00 18.38 8 THR B N 1
ATOM 1599 C CA . THR B 1 8 ? 12.893 -5.413 19.050 1.00 18.84 8 THR B CA 1
ATOM 1600 C C . THR B 1 8 ? 12.795 -6.071 20.436 1.00 18.47 8 THR B C 1
ATOM 1601 O O . THR B 1 8 ? 13.595 -6.937 20.801 1.00 18.96 8 THR B O 1
ATOM 1605 N N . GLU B 1 9 ? 11.808 -5.645 21.213 1.00 19.37 9 GLU B N 1
ATOM 1606 C CA . GLU B 1 9 ? 11.604 -6.214 22.536 1.00 20.53 9 GLU B CA 1
ATOM 1607 C C . GLU B 1 9 ? 11.219 -7.694 22.453 1.00 20.80 9 GLU B C 1
ATOM 1608 O O . GLU B 1 9 ? 11.602 -8.494 23.305 1.00 21.55 9 GLU B O 1
ATOM 1614 N N . ASN B 1 10 ? 10.458 -8.040 21.417 1.00 20.25 10 ASN B N 1
ATOM 1615 C CA . ASN B 1 10 ? 9.984 -9.407 21.198 1.00 19.55 10 ASN B CA 1
ATOM 1616 C C . ASN B 1 10 ? 10.916 -10.292 20.368 1.00 19.31 10 ASN B C 1
ATOM 1617 O O . ASN B 1 10 ? 10.630 -11.476 20.168 1.00 18.65 10 ASN B O 1
ATOM 1622 N N . PHE B 1 11 ? 12.033 -9.739 19.904 1.00 17.80 11 PHE B N 1
ATOM 1623 C CA . PHE B 1 11 ? 12.955 -10.489 19.056 1.00 17.12 11 PHE B CA 1
ATOM 1624 C C . PHE B 1 11 ? 13.450 -11.844 19.569 1.00 18.63 11 PHE B C 1
ATOM 1625 O O . PHE B 1 11 ? 13.436 -12.834 18.832 1.00 17.86 11 PHE B O 1
ATOM 1633 N N . GLU B 1 12 ? 13.911 -11.898 20.812 1.00 20.52 12 GLU B N 1
ATOM 1634 C CA . GLU B 1 12 ? 14.419 -13.157 21.354 1.00 22.68 12 GLU B CA 1
ATOM 1635 C C . GLU B 1 12 ? 13.383 -14.268 21.244 1.00 21.33 12 GLU B C 1
ATOM 1636 O O . GLU B 1 12 ? 13.691 -15.404 20.859 1.00 20.27 12 GLU B O 1
ATOM 1642 N N . ARG B 1 13 ? 12.154 -13.918 21.597 1.00 20.95 13 ARG B N 1
ATOM 1643 C CA . ARG B 1 13 ? 11.026 -14.834 21.570 1.00 20.86 13 ARG B CA 1
ATOM 1644 C C . ARG B 1 13 ? 10.725 -15.249 20.143 1.00 19.03 13 ARG B C 1
ATOM 1645 O O . ARG B 1 13 ? 10.602 -16.438 19.844 1.00 19.68 13 ARG B O 1
ATOM 1653 N N . ALA B 1 14 ? 10.596 -14.264 19.263 1.00 17.22 14 ALA B N 1
ATOM 1654 C CA . ALA B 1 14 ? 10.303 -14.543 17.869 1.00 16.17 14 ALA B CA 1
ATOM 1655 C C . ALA B 1 14 ? 11.363 -15.461 17.265 1.00 17.19 14 ALA B C 1
ATOM 1656 O O . ALA B 1 14 ? 11.028 -16.409 16.553 1.00 16.01 14 ALA B O 1
ATOM 1658 N N . LYS B 1 15 ? 12.640 -15.201 17.528 1.00 15.53 15 LYS B N 1
ATOM 1659 C CA . LYS B 1 15 ? 13.670 -16.069 16.957 1.00 15.15 15 LYS B CA 1
ATOM 1660 C C . LYS B 1 15 ? 13.578 -17.507 17.469 1.00 16.25 15 LYS B C 1
ATOM 1661 O O . LYS B 1 15 ? 13.743 -18.462 16.704 1.00 15.17 15 LYS B O 1
ATOM 1667 N N . LYS B 1 16 ? 13.323 -17.668 18.762 1.00 16.69 16 LYS B N 1
ATOM 1668 C CA . LYS B 1 16 ? 13.218 -19.004 19.339 1.00 18.71 16 LYS B CA 1
ATOM 1669 C C . LYS B 1 16 ? 12.098 -19.790 18.671 1.00 18.41 16 LYS B C 1
ATOM 1670 O O . LYS B 1 16 ? 12.249 -20.974 18.352 1.00 19.23 16 LYS B O 1
ATOM 1676 N N . GLU B 1 17 ? 10.973 -19.125 18.445 1.00 18.08 17 GLU B N 1
ATOM 1677 C CA . GLU B 1 17 ? 9.829 -19.775 17.812 1.00 19.01 17 GLU B CA 1
ATOM 1678 C C . GLU B 1 17 ? 10.141 -20.148 16.364 1.00 19.84 17 GLU B C 1
ATOM 1679 O O . GLU B 1 17 ? 9.759 -21.226 15.894 1.00 20.03 17 GLU B O 1
ATOM 1685 N N . ALA B 1 18 ? 10.839 -19.269 15.652 1.00 17.88 18 ALA B N 1
ATOM 1686 C CA . ALA B 1 18 ? 11.176 -19.531 14.255 1.00 17.74 18 ALA B CA 1
ATOM 1687 C C . ALA B 1 18 ? 12.124 -20.723 14.145 1.00 17.06 18 ALA B C 1
ATOM 1688 O O . ALA B 1 18 ? 12.002 -21.552 13.246 1.00 17.00 18 ALA B O 1
ATOM 1690 N N . LEU B 1 19 ? 13.064 -20.816 15.074 1.00 17.47 19 LEU B N 1
ATOM 1691 C CA . LEU B 1 19 ? 14.018 -21.913 15.088 1.00 18.90 19 LEU B CA 1
ATOM 1692 C C . LEU B 1 19 ? 13.321 -23.265 15.307 1.00 19.07 19 LEU B C 1
ATOM 1693 O O . LEU B 1 19 ? 13.658 -24.274 14.674 1.00 18.65 19 LEU B O 1
ATOM 1706 N N . SER B 1 21 ? 10.275 -24.001 14.477 1.00 20.07 21 SER B N 1
ATOM 1707 C CA . SER B 1 21 ? 9.551 -24.295 13.242 1.00 20.06 21 SER B CA 1
ATOM 1708 C C . SER B 1 21 ? 10.509 -24.838 12.166 1.00 19.04 21 SER B C 1
ATOM 1709 O O . SER B 1 21 ? 10.208 -25.811 11.467 1.00 19.10 21 SER B O 1
ATOM 1712 N N . LEU B 1 22 ? 11.686 -24.239 12.057 1.00 16.44 22 LEU B N 1
ATOM 1713 C CA . LEU B 1 22 ? 12.652 -24.690 11.072 1.00 16.38 22 LEU B CA 1
ATOM 1714 C C . LEU B 1 22 ? 13.179 -26.097 11.404 1.00 15.31 22 LEU B C 1
ATOM 1715 O O . LEU B 1 22 ? 13.327 -26.949 10.521 1.00 15.70 22 LEU B O 1
ATOM 1720 N N . GLU B 1 23 ? 13.454 -26.335 12.680 1.00 17.73 23 GLU B N 1
ATOM 1721 C CA . GLU B 1 23 ? 13.961 -27.616 13.142 1.00 19.87 23 GLU B CA 1
ATOM 1722 C C . GLU B 1 23 ? 13.030 -28.758 12.716 1.00 18.21 23 GLU B C 1
ATOM 1723 O O . GLU B 1 23 ? 13.474 -29.795 12.215 1.00 17.69 23 GLU B O 1
ATOM 1729 N N . ILE B 1 24 ? 11.734 -28.556 12.912 1.00 17.81 24 ILE B N 1
ATOM 1730 C CA . ILE B 1 24 ? 10.761 -29.577 12.562 1.00 18.94 24 ILE B CA 1
ATOM 1731 C C . ILE B 1 24 ? 10.642 -29.729 11.049 1.00 19.62 24 ILE B C 1
ATOM 1732 O O . ILE B 1 24 ? 10.582 -30.846 10.518 1.00 18.43 24 ILE B O 1
ATOM 1737 N N . ALA B 1 25 ? 10.632 -28.605 10.347 1.00 18.11 25 ALA B N 1
ATOM 1738 C CA . ALA B 1 25 ? 10.524 -28.607 8.897 1.00 18.37 25 ALA B CA 1
ATOM 1739 C C . ALA B 1 25 ? 11.679 -29.405 8.279 1.00 17.68 25 ALA B C 1
ATOM 1740 O O . ALA B 1 25 ? 11.499 -30.178 7.326 1.00 17.66 25 ALA B O 1
ATOM 1742 N N . LEU B 1 26 ? 12.865 -29.227 8.839 1.00 17.74 26 LEU B N 1
ATOM 1743 C CA . LEU B 1 26 ? 14.047 -29.922 8.363 1.00 19.64 26 LEU B CA 1
ATOM 1744 C C . LEU B 1 26 ? 13.940 -31.426 8.605 1.00 20.35 26 LEU B C 1
ATOM 1745 O O . LEU B 1 26 ? 14.151 -32.240 7.695 1.00 20.04 26 LEU B O 1
ATOM 1750 N N . ARG B 1 27 ? 13.587 -31.801 9.828 1.00 21.14 27 ARG B N 1
ATOM 1751 C CA . ARG B 1 27 ? 13.473 -33.210 10.161 1.00 24.95 27 ARG B CA 1
ATOM 1752 C C . ARG B 1 27 ? 12.353 -33.896 9.370 1.00 23.58 27 ARG B C 1
ATOM 1753 O O . ARG B 1 27 ? 12.417 -35.105 9.116 1.00 24.80 27 ARG B O 1
ATOM 1761 N N . LYS B 1 28 ? 11.341 -33.130 8.961 1.00 23.77 28 LYS B N 1
ATOM 1762 C CA . LYS B 1 28 ? 10.224 -33.684 8.196 1.00 24.93 28 LYS B CA 1
ATOM 1763 C C . LYS B 1 28 ? 10.508 -33.678 6.696 1.00 24.27 28 LYS B C 1
ATOM 1764 O O . LYS B 1 28 ? 9.710 -34.179 5.897 1.00 23.37 28 LYS B O 1
ATOM 1770 N N . GLY B 1 29 ? 11.651 -33.113 6.321 1.00 22.97 29 GLY B N 1
ATOM 1771 C CA . GLY B 1 29 ? 12.026 -33.047 4.922 1.00 24.68 29 GLY B CA 1
ATOM 1772 C C . GLY B 1 29 ? 11.133 -32.144 4.085 1.00 24.80 29 GLY B C 1
ATOM 1773 O O . GLY B 1 29 ? 10.868 -32.463 2.928 1.00 24.28 29 GLY B O 1
ATOM 1774 N N . GLU B 1 30 ? 10.687 -31.021 4.654 1.00 24.22 30 GLU B N 1
ATOM 1775 C CA . GLU B 1 30 ? 9.812 -30.061 3.967 1.00 25.43 30 GLU B CA 1
ATOM 1776 C C . GLU B 1 30 ? 10.534 -28.821 3.432 1.00 25.36 30 GLU B C 1
ATOM 1777 O O . GLU B 1 30 ? 9.922 -27.986 2.770 1.00 28.45 30 GLU B O 1
ATOM 1783 N N . VAL B 1 31 ? 11.828 -28.698 3.708 1.00 23.74 31 VAL B N 1
ATOM 1784 C CA . VAL B 1 31 ? 12.580 -27.536 3.237 1.00 22.93 31 VAL B CA 1
ATOM 1785 C C . VAL B 1 31 ? 13.331 -27.836 1.942 1.00 23.52 31 VAL B C 1
ATOM 1786 O O . VAL B 1 31 ? 13.908 -28.907 1.792 1.00 23.20 31 VAL B O 1
ATOM 1790 N N . ASP B 1 32 ? 13.308 -26.897 0.999 1.00 23.85 32 ASP B N 1
ATOM 1791 C CA . ASP B 1 32 ? 14.027 -27.085 -0.259 1.00 25.78 32 ASP B CA 1
ATOM 1792 C C . ASP B 1 32 ? 15.503 -27.243 0.112 1.00 26.49 32 ASP B C 1
ATOM 1793 O O . ASP B 1 32 ? 16.142 -26.295 0.555 1.00 27.24 32 ASP B O 1
ATOM 1798 N N . GLU B 1 33 ? 16.039 -28.448 -0.069 1.00 28.33 33 GLU B N 1
ATOM 1799 C CA . GLU B 1 33 ? 17.427 -28.735 0.292 1.00 28.70 33 GLU B CA 1
ATOM 1800 C C . GLU B 1 33 ? 18.466 -27.765 -0.257 1.00 29.18 33 GLU B C 1
ATOM 1801 O O . GLU B 1 33 ? 19.498 -27.535 0.372 1.00 29.60 33 GLU B O 1
ATOM 1807 N N . ASP B 1 34 ? 18.199 -27.214 -1.434 1.00 29.38 34 ASP B N 1
ATOM 1808 C CA . ASP B 1 34 ? 19.110 -26.270 -2.076 1.00 31.17 34 ASP B CA 1
ATOM 1809 C C . ASP B 1 34 ? 19.539 -25.121 -1.166 1.00 30.02 34 ASP B C 1
ATOM 1810 O O . ASP B 1 34 ? 20.705 -24.724 -1.175 1.00 30.20 34 ASP B O 1
ATOM 1815 N N . ILE B 1 35 ? 18.600 -24.589 -0.387 1.00 26.64 35 ILE B N 1
ATOM 1816 C CA . ILE B 1 35 ? 18.890 -23.459 0.487 1.00 26.06 35 ILE B CA 1
ATOM 1817 C C . ILE B 1 35 ? 19.026 -23.775 1.964 1.00 24.49 35 ILE B C 1
ATOM 1818 O O . ILE B 1 35 ? 19.077 -22.860 2.786 1.00 22.27 35 ILE B O 1
ATOM 1823 N N . ILE B 1 36 ? 19.086 -25.050 2.316 1.00 22.18 36 ILE B N 1
ATOM 1824 C CA . ILE B 1 36 ? 19.238 -25.386 3.720 1.00 21.82 36 ILE B CA 1
ATOM 1825 C C . ILE B 1 36 ? 20.505 -24.744 4.294 1.00 21.78 36 ILE B C 1
ATOM 1826 O O . ILE B 1 36 ? 20.475 -24.175 5.382 1.00 21.12 36 ILE B O 1
ATOM 1831 N N . PRO B 1 37 ? 21.636 -24.819 3.572 1.00 21.25 37 PRO B N 1
ATOM 1832 C CA . PRO B 1 37 ? 22.858 -24.203 4.107 1.00 22.13 37 PRO B CA 1
ATOM 1833 C C . PRO B 1 37 ? 22.693 -22.701 4.362 1.00 21.00 37 PRO B C 1
ATOM 1834 O O . PRO B 1 37 ? 23.160 -22.185 5.373 1.00 21.02 37 PRO B O 1
ATOM 1838 N N . LEU B 1 38 ? 22.027 -22.014 3.436 1.00 19.62 38 LEU B N 1
ATOM 1839 C CA . LEU B 1 38 ? 21.792 -20.575 3.548 1.00 18.32 38 LEU B CA 1
ATOM 1840 C C . LEU B 1 38 ? 20.908 -20.260 4.746 1.00 17.97 38 LEU B C 1
ATOM 1841 O O . LEU B 1 38 ? 21.176 -19.317 5.484 1.00 18.70 38 LEU B O 1
ATOM 1846 N N . LEU B 1 39 ? 19.855 -21.051 4.947 1.00 16.93 39 LEU B N 1
ATOM 1847 C CA . LEU B 1 39 ? 18.967 -20.805 6.079 1.00 16.05 39 LEU B CA 1
ATOM 1848 C C . LEU B 1 39 ? 19.712 -21.012 7.389 1.00 16.17 39 LEU B C 1
ATOM 1849 O O . LEU B 1 39 ? 19.549 -20.234 8.328 1.00 15.96 39 LEU B O 1
ATOM 1854 N N . LYS B 1 40 ? 20.529 -22.056 7.466 1.00 16.42 40 LYS B N 1
ATOM 1855 C CA . LYS B 1 40 ? 21.266 -22.278 8.701 1.00 17.93 40 LYS B CA 1
ATOM 1856 C C . LYS B 1 40 ? 22.244 -21.143 8.941 1.00 18.01 40 LYS B C 1
ATOM 1857 O O . LYS B 1 40 ? 22.444 -20.736 10.082 1.00 16.87 40 LYS B O 1
ATOM 1863 N N . LYS B 1 41 ? 22.844 -20.624 7.870 1.00 17.40 41 LYS B N 1
ATOM 1864 C CA . LYS B 1 41 ? 23.794 -19.524 7.999 1.00 17.77 41 LYS B CA 1
ATOM 1865 C C . LYS B 1 41 ? 23.114 -18.240 8.491 1.00 15.57 41 LYS B C 1
ATOM 1866 O O . LYS B 1 41 ? 23.649 -17.540 9.350 1.00 14.67 41 LYS B O 1
ATOM 1872 N N . ILE B 1 42 ? 21.942 -17.917 7.953 1.00 14.83 42 ILE B N 1
ATOM 1873 C CA . ILE B 1 42 ? 21.265 -16.698 8.381 1.00 14.31 42 ILE B CA 1
ATOM 1874 C C . ILE B 1 42 ? 20.917 -16.798 9.856 1.00 14.79 42 ILE B C 1
ATOM 1875 O O . ILE B 1 42 ? 21.122 -15.848 10.611 1.00 14.54 42 ILE B O 1
ATOM 1880 N N . ASN B 1 43 ? 20.403 -17.954 10.270 1.00 14.40 43 ASN B N 1
ATOM 1881 C CA . ASN B 1 43 ? 20.031 -18.148 11.658 1.00 14.13 43 ASN B CA 1
ATOM 1882 C C . ASN B 1 43 ? 21.210 -18.158 12.611 1.00 14.46 43 ASN B C 1
ATOM 1883 O O . ASN B 1 43 ? 21.029 -18.031 13.831 1.00 15.42 43 ASN B O 1
ATOM 1888 N N . SER B 1 44 ? 22.416 -18.318 12.070 1.00 14.83 44 SER B N 1
ATOM 1889 C CA . SER B 1 44 ? 23.580 -18.327 12.942 1.00 17.16 44 SER B CA 1
ATOM 1890 C C . SER B 1 44 ? 24.009 -16.921 13.300 1.00 18.31 44 SER B C 1
ATOM 1891 O O . SER B 1 44 ? 24.847 -16.763 14.172 1.00 20.31 44 SER B O 1
ATOM 1894 N N . ILE B 1 45 ? 23.478 -15.917 12.597 1.00 16.96 45 ILE B N 1
ATOM 1895 C CA . ILE B 1 45 ? 23.781 -14.502 12.856 1.00 18.31 45 ILE B CA 1
ATOM 1896 C C . ILE B 1 45 ? 22.820 -14.042 13.944 1.00 19.33 45 ILE B C 1
ATOM 1897 O O . ILE B 1 45 ? 21.615 -14.250 13.852 1.00 18.87 45 ILE B O 1
ATOM 1902 N N . GLU B 1 46 ? 23.368 -13.409 14.976 1.00 20.32 46 GLU B N 1
ATOM 1903 C CA . GLU B 1 46 ? 22.595 -12.972 16.135 1.00 21.53 46 GLU B CA 1
ATOM 1904 C C . GLU B 1 46 ? 21.328 -12.153 15.894 1.00 19.99 46 GLU B C 1
ATOM 1905 O O . GLU B 1 46 ? 20.287 -12.449 16.470 1.00 21.92 46 GLU B O 1
ATOM 1911 N N . ASN B 1 47 ? 21.395 -11.150 15.028 1.00 18.32 47 ASN B N 1
ATOM 1912 C CA . ASN B 1 47 ? 20.244 -10.283 14.798 1.00 17.44 47 ASN B CA 1
ATOM 1913 C C . ASN B 1 47 ? 19.215 -10.656 13.733 1.00 15.97 47 ASN B C 1
ATOM 1914 O O . ASN B 1 47 ? 18.397 -9.812 13.356 1.00 15.39 47 ASN B O 1
ATOM 1919 N N . TYR B 1 48 ? 19.220 -11.911 13.292 1.00 14.58 48 TYR B N 1
ATOM 1920 C CA . TYR B 1 48 ? 18.277 -12.361 12.261 1.00 13.78 48 TYR B CA 1
ATOM 1921 C C . TYR B 1 48 ? 17.779 -13.779 12.528 1.00 14.38 48 TYR B C 1
ATOM 1922 O O . TYR B 1 48 ? 18.373 -14.516 13.298 1.00 15.41 48 TYR B O 1
ATOM 1931 N N . PHE B 1 49 ? 16.672 -14.137 11.880 1.00 13.97 49 PHE B N 1
ATOM 1932 C CA . PHE B 1 49 ? 16.114 -15.495 11.939 1.00 12.79 49 PHE B CA 1
ATOM 1933 C C . PHE B 1 49 ? 15.310 -15.682 10.660 1.00 13.36 49 PHE B C 1
ATOM 1934 O O . PHE B 1 49 ? 14.913 -14.706 10.030 1.00 14.91 49 PHE B O 1
ATOM 1942 N N . THR B 1 50 ? 15.086 -16.926 10.253 1.00 14.01 50 THR B N 1
ATOM 1943 C CA . THR B 1 50 ? 14.329 -17.161 9.028 1.00 14.91 50 THR B CA 1
ATOM 1944 C C . THR B 1 50 ? 12.947 -17.730 9.286 1.00 14.93 50 THR B C 1
ATOM 1945 O O . THR B 1 50 ? 12.715 -18.422 10.281 1.00 16.09 50 THR B O 1
ATOM 1949 N N . THR B 1 51 ? 12.020 -17.398 8.396 1.00 17.68 51 THR B N 1
ATOM 1950 C CA . THR B 1 51 ? 10.659 -17.907 8.483 1.00 19.34 51 THR B CA 1
ATOM 1951 C C . THR B 1 51 ? 10.430 -18.567 7.119 1.00 21.77 51 THR B C 1
ATOM 1952 O O . THR B 1 51 ? 11.354 -18.636 6.321 1.00 23.17 51 THR B O 1
ATOM 1956 N N . SER B 1 52 ? 9.230 -19.065 6.848 1.00 25.06 52 SER B N 1
ATOM 1957 C CA . SER B 1 52 ? 8.964 -19.740 5.569 1.00 27.62 52 SER B CA 1
ATOM 1958 C C . SER B 1 52 ? 9.682 -19.163 4.333 1.00 26.09 52 SER B C 1
ATOM 1959 O O . SER B 1 52 ? 9.533 -17.983 4.032 1.00 28.05 52 SER B O 1
ATOM 1962 N N . SER B 1 53 ? 10.438 -20.006 3.615 1.00 24.80 53 SER B N 1
ATOM 1963 C CA . SER B 1 53 ? 11.181 -19.594 2.411 1.00 23.85 53 SER B CA 1
ATOM 1964 C C . SER B 1 53 ? 11.198 -20.685 1.313 1.00 24.70 53 SER B C 1
ATOM 1965 O O . SER B 1 53 ? 10.761 -21.809 1.552 1.00 26.28 53 SER B O 1
ATOM 1968 N N . CYS B 1 54 ? 11.703 -20.347 0.122 1.00 23.07 54 CYS B N 1
ATOM 1969 C CA . CYS B 1 54 ? 11.781 -21.289 -1.011 1.00 24.80 54 CYS B CA 1
ATOM 1970 C C . CYS B 1 54 ? 12.937 -20.936 -1.970 1.00 23.66 54 CYS B C 1
ATOM 1971 O O . CYS B 1 54 ? 13.337 -19.776 -2.048 1.00 23.68 54 CYS B O 1
ATOM 1974 N N . SER B 1 55 ? 13.460 -21.928 -2.704 1.00 23.75 55 SER B N 1
ATOM 1975 C CA . SER B 1 55 ? 14.612 -21.721 -3.604 1.00 22.62 55 SER B CA 1
ATOM 1976 C C . SER B 1 55 ? 14.382 -21.514 -5.101 1.00 22.39 55 SER B C 1
ATOM 1977 O O . SER B 1 55 ? 15.322 -21.646 -5.891 1.00 23.81 55 SER B O 1
ATOM 1980 N N . GLY B 1 56 ? 13.156 -21.184 -5.490 1.00 19.69 56 GLY B N 1
ATOM 1981 C CA . GLY B 1 56 ? 12.859 -20.961 -6.898 1.00 19.41 56 GLY B CA 1
ATOM 1982 C C . GLY B 1 56 ? 12.039 -22.097 -7.468 1.00 18.74 56 GLY B C 1
ATOM 1983 O O . GLY B 1 56 ? 12.172 -23.232 -7.032 1.00 19.99 56 GLY B O 1
ATOM 1984 N N . ARG B 1 57 ? 11.192 -21.818 -8.452 1.00 16.80 57 ARG B N 1
ATOM 1985 C CA . ARG B 1 57 ? 10.391 -22.900 -8.996 1.00 18.93 57 ARG B CA 1
ATOM 1986 C C . ARG B 1 57 ? 9.967 -22.762 -10.445 1.00 17.38 57 ARG B C 1
ATOM 1987 O O . ARG B 1 57 ? 9.744 -21.659 -10.944 1.00 18.10 57 ARG B O 1
ATOM 1995 N N . ILE B 1 58 ? 9.878 -23.906 -11.113 1.00 15.98 58 ILE B N 1
ATOM 1996 C CA . ILE B 1 58 ? 9.403 -23.973 -12.491 1.00 15.91 58 ILE B CA 1
ATOM 1997 C C . ILE B 1 58 ? 8.125 -24.771 -12.330 1.00 14.64 58 ILE B C 1
ATOM 1998 O O . ILE B 1 58 ? 8.087 -25.761 -11.595 1.00 17.08 58 ILE B O 1
ATOM 2003 N N . SER B 1 59 ? 7.066 -24.337 -12.991 1.00 15.91 59 SER B N 1
ATOM 2004 C CA . SER B 1 59 ? 5.812 -25.035 -12.842 1.00 16.99 59 SER B CA 1
ATOM 2005 C C . SER B 1 59 ? 4.995 -25.088 -14.113 1.00 15.75 59 SER B C 1
ATOM 2006 O O . SER B 1 59 ? 5.117 -24.234 -14.979 1.00 16.11 59 SER B O 1
ATOM 2009 N N . VAL B 1 60 ? 4.182 -26.127 -14.220 1.00 16.32 60 VAL B N 1
ATOM 2010 C CA . VAL B 1 60 ? 3.246 -26.253 -15.318 1.00 16.22 60 VAL B CA 1
ATOM 2011 C C . VAL B 1 60 ? 1.962 -26.372 -14.524 1.00 18.56 60 VAL B C 1
ATOM 2012 O O . VAL B 1 60 ? 1.757 -27.351 -13.801 1.00 18.81 60 VAL B O 1
ATOM 2024 N N . GLU B 1 62 ? -2.497 -25.210 -14.217 1.00 19.74 62 GLU B N 1
ATOM 2025 C CA . GLU B 1 62 ? -3.704 -24.707 -14.848 1.00 21.76 62 GLU B CA 1
ATOM 2026 C C . GLU B 1 62 ? -4.536 -23.904 -13.863 1.00 24.30 62 GLU B C 1
ATOM 2027 O O . GLU B 1 62 ? -4.684 -24.276 -12.700 1.00 25.35 62 GLU B O 1
ATOM 2041 N N . PRO B 1 64 ? -8.063 -20.822 -13.790 1.00 26.26 64 PRO B N 1
ATOM 2042 C CA . PRO B 1 64 ? -9.137 -20.179 -14.556 1.00 27.09 64 PRO B CA 1
ATOM 2043 C C . PRO B 1 64 ? -8.671 -18.966 -15.350 1.00 27.36 64 PRO B C 1
ATOM 2044 O O . PRO B 1 64 ? -8.971 -18.833 -16.538 1.00 27.15 64 PRO B O 1
ATOM 2048 N N . HIS B 1 65 ? -7.939 -18.083 -14.679 1.00 27.51 65 HIS B N 1
ATOM 2049 C CA . HIS B 1 65 ? -7.403 -16.878 -15.295 1.00 28.86 65 HIS B CA 1
ATOM 2050 C C . HIS B 1 65 ? -6.035 -16.572 -14.699 1.00 27.80 65 HIS B C 1
ATOM 2051 O O . HIS B 1 65 ? -5.777 -16.863 -13.533 1.00 27.59 65 HIS B O 1
ATOM 2058 N N . PHE B 1 66 ? -5.159 -15.986 -15.505 1.00 27.60 66 PHE B N 1
ATOM 2059 C CA . PHE B 1 66 ? -3.816 -15.660 -15.052 1.00 28.29 66 PHE B CA 1
ATOM 2060 C C . PHE B 1 66 ? -3.842 -14.802 -13.792 1.00 29.45 66 PHE B C 1
ATOM 2061 O O . PHE B 1 66 ? -4.646 -13.881 -13.681 1.00 30.63 66 PHE B O 1
ATOM 2069 N N . GLY B 1 67 ? -2.956 -15.106 -12.848 1.00 31.48 67 GLY B N 1
ATOM 2070 C CA . GLY B 1 67 ? -2.901 -14.345 -11.612 1.00 34.36 67 GLY B CA 1
ATOM 2071 C C . GLY B 1 67 ? -3.761 -14.916 -10.500 1.00 35.66 67 GLY B C 1
ATOM 2072 O O . GLY B 1 67 ? -3.575 -14.588 -9.329 1.00 36.60 67 GLY B O 1
ATOM 2073 N N . ASP B 1 68 ? -4.700 -15.784 -10.864 1.00 37.23 68 ASP B N 1
ATOM 2074 C CA . ASP B 1 68 ? -5.600 -16.396 -9.892 1.00 38.40 68 ASP B CA 1
ATOM 2075 C C . ASP B 1 68 ? -5.026 -17.696 -9.333 1.00 38.81 68 ASP B C 1
ATOM 2076 O O . ASP B 1 68 ? -5.572 -18.774 -9.564 1.00 39.78 68 ASP B O 1
ATOM 2081 N N . LYS B 1 69 ? -3.930 -17.594 -8.588 1.00 39.51 69 LYS B N 1
ATOM 2082 C CA . LYS B 1 69 ? -3.294 -18.777 -8.016 1.00 40.40 69 LYS B CA 1
ATOM 2083 C C . LYS B 1 69 ? -4.009 -19.236 -6.752 1.00 40.18 69 LYS B C 1
ATOM 2084 O O . LYS B 1 69 ? -4.743 -18.465 -6.130 1.00 40.08 69 LYS B O 1
ATOM 2090 N N . ALA B 1 72 ? -5.806 -22.649 -8.561 1.00 31.98 72 ALA B N 1
ATOM 2091 C CA . ALA B 1 72 ? -4.826 -23.216 -9.479 1.00 31.22 72 ALA B CA 1
ATOM 2092 C C . ALA B 1 72 ? -4.503 -24.666 -9.141 1.00 31.06 72 ALA B C 1
ATOM 2093 O O . ALA B 1 72 ? -4.643 -25.099 -7.997 1.00 31.28 72 ALA B O 1
ATOM 2095 N N . LYS B 1 73 ? -4.068 -25.414 -10.150 1.00 30.30 73 LYS B N 1
ATOM 2096 C CA . LYS B 1 73 ? -3.714 -26.814 -9.973 1.00 29.97 73 LYS B CA 1
ATOM 2097 C C . LYS B 1 73 ? -2.375 -27.093 -10.642 1.00 29.76 73 LYS B C 1
ATOM 2098 O O . LYS B 1 73 ? -2.238 -26.943 -11.859 1.00 29.00 73 LYS B O 1
ATOM 2104 N N . TRP B 1 74 ? -1.389 -27.497 -9.848 1.00 27.92 74 TRP B N 1
ATOM 2105 C CA . TRP B 1 74 ? -0.073 -27.803 -10.392 1.00 27.84 74 TRP B CA 1
ATOM 2106 C C . TRP B 1 74 ? -0.021 -29.204 -11.013 1.00 26.09 74 TRP B C 1
ATOM 2107 O O . TRP B 1 74 ? -0.248 -30.218 -10.364 1.00 26.18 74 TRP B O 1
ATOM 2118 N N . LEU B 1 75 ? 0.245 -29.232 -12.332 1.00 23.84 75 LEU B N 1
ATOM 2119 C CA . LEU B 1 75 ? 0.435 -30.514 -13.003 1.00 22.75 75 LEU B CA 1
ATOM 2120 C C . LEU B 1 75 ? 1.885 -30.978 -12.875 1.00 21.71 75 LEU B C 1
ATOM 2121 O O . LEU B 1 75 ? 2.210 -32.157 -12.906 1.00 22.70 75 LEU B O 1
ATOM 2126 N N . GLY B 1 76 ? 2.774 -29.976 -12.774 1.00 20.46 76 GLY B N 1
ATOM 2127 C CA . GLY B 1 76 ? 4.182 -30.263 -12.565 1.00 21.15 76 GLY B CA 1
ATOM 2128 C C . GLY B 1 76 ? 4.842 -29.135 -11.775 1.00 19.57 76 GLY B C 1
ATOM 2129 O O . GLY B 1 76 ? 4.560 -27.960 -11.973 1.00 19.95 76 GLY B O 1
ATOM 2130 N N . LYS B 1 77 ? 5.700 -29.459 -10.812 1.00 19.28 77 LYS B N 1
ATOM 2131 C CA . LYS B 1 77 ? 6.330 -28.438 -9.973 1.00 19.64 77 LYS B CA 1
ATOM 2132 C C . LYS B 1 77 ? 7.751 -28.883 -9.649 1.00 19.35 77 LYS B C 1
ATOM 2133 O O . LYS B 1 77 ? 7.962 -29.945 -9.066 1.00 22.80 77 LYS B O 1
ATOM 2139 N N . TRP B 1 78 ? 8.729 -28.071 -10.031 1.00 17.63 78 TRP B N 1
ATOM 2140 C CA . TRP B 1 78 ? 10.128 -28.391 -9.803 1.00 19.13 78 TRP B CA 1
ATOM 2141 C C . TRP B 1 78 ? 10.883 -27.197 -9.223 1.00 20.21 78 TRP B C 1
ATOM 2142 O O . TRP B 1 78 ? 10.678 -26.050 -9.596 1.00 20.16 78 TRP B O 1
ATOM 2153 N N . HIS B 1 79 ? 11.751 -27.495 -8.240 1.00 22.15 79 HIS B N 1
ATOM 2154 C CA . HIS B 1 79 ? 12.663 -26.428 -7.864 1.00 23.61 79 HIS B CA 1
ATOM 2155 C C . HIS B 1 79 ? 14.090 -26.747 -8.302 1.00 23.71 79 HIS B C 1
ATOM 2156 O O . HIS B 1 79 ? 15.064 -26.329 -7.690 1.00 21.93 79 HIS B O 1
ATOM 2163 N N . ARG B 1 80 ? 14.129 -27.505 -9.414 1.00 23.59 80 ARG B N 1
ATOM 2164 C CA . ARG B 1 80 ? 15.376 -27.772 -10.111 1.00 24.04 80 ARG B CA 1
ATOM 2165 C C . ARG B 1 80 ? 15.265 -27.405 -11.588 1.00 22.99 80 ARG B C 1
ATOM 2166 O O . ARG B 1 80 ? 14.183 -27.229 -12.132 1.00 21.23 80 ARG B O 1
ATOM 2174 N N . GLU B 1 81 ? 16.344 -27.451 -12.358 1.00 22.78 81 GLU B N 1
ATOM 2175 C CA . GLU B 1 81 ? 16.224 -27.334 -13.805 1.00 23.31 81 GLU B CA 1
ATOM 2176 C C . GLU B 1 81 ? 15.491 -28.578 -14.297 1.00 23.26 81 GLU B C 1
ATOM 2177 O O . GLU B 1 81 ? 15.585 -29.646 -13.689 1.00 24.22 81 GLU B O 1
ATOM 2183 N N . VAL B 1 82 ? 14.771 -28.443 -15.404 1.00 22.70 82 VAL B N 1
ATOM 2184 C CA . VAL B 1 82 ? 13.991 -29.552 -15.932 1.00 23.43 82 VAL B CA 1
ATOM 2185 C C . VAL B 1 82 ? 14.376 -30.006 -17.335 1.00 24.25 82 VAL B C 1
ATOM 2186 O O . VAL B 1 82 ? 15.126 -29.346 -18.051 1.00 23.86 82 VAL B O 1
ATOM 2190 N N . SER B 1 83 ? 13.851 -31.164 -17.711 1.00 26.45 83 SER B N 1
ATOM 2191 C CA . SER B 1 83 ? 14.097 -31.713 -19.033 1.00 27.76 83 SER B CA 1
ATOM 2192 C C . SER B 1 83 ? 12.788 -31.613 -19.790 1.00 27.82 83 SER B C 1
ATOM 2193 O O . SER B 1 83 ? 11.711 -31.481 -19.154 1.00 28.14 83 SER B O 1
ATOM 2196 N N . LEU B 1 84 ? 12.861 -31.668 -21.131 1.00 28.72 84 LEU B N 1
ATOM 2197 C CA . LEU B 1 84 ? 11.651 -31.563 -21.962 1.00 29.94 84 LEU B CA 1
ATOM 2198 C C . LEU B 1 84 ? 10.702 -32.703 -21.605 1.00 30.10 84 LEU B C 1
ATOM 2199 O O . LEU B 1 84 ? 9.518 -32.500 -21.609 1.00 30.24 84 LEU B O 1
ATOM 2204 N N . TYR B 1 85 ? 11.227 -33.890 -21.275 1.00 30.89 85 TYR B N 1
ATOM 2205 C CA . TYR B 1 85 ? 10.412 -35.066 -20.905 1.00 30.09 85 TYR B CA 1
ATOM 2206 C C . TYR B 1 85 ? 9.506 -34.777 -19.723 1.00 28.73 85 TYR B C 1
ATOM 2207 O O . TYR B 1 85 ? 8.302 -35.022 -19.782 1.00 28.69 85 TYR B O 1
ATOM 2216 N N . GLU B 1 86 ? 10.101 -34.273 -18.648 1.00 26.75 86 GLU B N 1
ATOM 2217 C CA . GLU B 1 86 ? 9.358 -33.931 -17.447 1.00 26.78 86 GLU B CA 1
ATOM 2218 C C . GLU B 1 86 ? 8.218 -32.959 -17.759 1.00 24.91 86 GLU B C 1
ATOM 2219 O O . GLU B 1 86 ? 7.087 -33.148 -17.316 1.00 25.00 86 GLU B O 1
ATOM 2225 N N . VAL B 1 87 ? 8.521 -31.920 -18.528 1.00 23.15 87 VAL B N 1
ATOM 2226 C CA . VAL B 1 87 ? 7.520 -30.918 -18.854 1.00 21.41 87 VAL B CA 1
ATOM 2227 C C . VAL B 1 87 ? 6.410 -31.521 -19.707 1.00 21.66 87 VAL B C 1
ATOM 2228 O O . VAL B 1 87 ? 5.231 -31.269 -19.471 1.00 20.12 87 VAL B O 1
ATOM 2232 N N . LEU B 1 88 ? 6.786 -32.336 -20.684 1.00 22.25 88 LEU B N 1
ATOM 2233 C CA . LEU B 1 88 ? 5.794 -32.966 -21.546 1.00 22.97 88 LEU B CA 1
ATOM 2234 C C . LEU B 1 88 ? 4.848 -33.862 -20.758 1.00 24.45 88 LEU B C 1
ATOM 2235 O O . LEU B 1 88 ? 3.653 -33.927 -21.052 1.00 24.84 88 LEU B O 1
ATOM 2240 N N . GLU B 1 89 ? 5.387 -34.568 -19.769 1.00 24.54 89 GLU B N 1
ATOM 2241 C CA . GLU B 1 89 ? 4.572 -35.442 -18.931 1.00 25.21 89 GLU B CA 1
ATOM 2242 C C . GLU B 1 89 ? 3.529 -34.637 -18.153 1.00 25.31 89 GLU B C 1
ATOM 2243 O O . GLU B 1 89 ? 2.413 -35.107 -17.937 1.00 25.50 89 GLU B O 1
ATOM 2249 N N . ALA B 1 90 ? 3.898 -33.435 -17.716 1.00 23.39 90 ALA B N 1
ATOM 2250 C CA . ALA B 1 90 ? 2.974 -32.582 -16.975 1.00 22.50 90 ALA B CA 1
ATOM 2251 C C . ALA B 1 90 ? 1.914 -32.046 -17.935 1.00 22.14 90 ALA B C 1
ATOM 2252 O O . ALA B 1 90 ? 0.727 -32.046 -17.622 1.00 23.31 90 ALA B O 1
ATOM 2254 N N . ILE B 1 91 ? 2.351 -31.603 -19.111 1.00 22.18 91 ILE B N 1
ATOM 2255 C CA . ILE B 1 91 ? 1.441 -31.066 -20.116 1.00 20.86 91 ILE B CA 1
ATOM 2256 C C . ILE B 1 91 ? 0.364 -32.069 -20.512 1.00 21.52 91 ILE B C 1
ATOM 2257 O O . ILE B 1 91 ? -0.779 -31.693 -20.761 1.00 22.50 91 ILE B O 1
ATOM 2262 N N . LYS B 1 92 ? 0.737 -33.343 -20.561 1.00 22.83 92 LYS B N 1
ATOM 2263 C CA . LYS B 1 92 ? -0.191 -34.402 -20.929 1.00 24.83 92 LYS B CA 1
ATOM 2264 C C . LYS B 1 92 ? -1.394 -34.505 -19.995 1.00 24.88 92 LYS B C 1
ATOM 2265 O O . LYS B 1 92 ? -2.409 -35.096 -20.360 1.00 25.35 92 LYS B O 1
ATOM 2271 N N . LYS B 1 93 ? -1.283 -33.931 -18.800 1.00 25.01 93 LYS B N 1
ATOM 2272 C CA . LYS B 1 93 ? -2.356 -33.971 -17.801 1.00 24.73 93 LYS B CA 1
ATOM 2273 C C . LYS B 1 93 ? -3.333 -32.796 -17.873 1.00 24.91 93 LYS B C 1
ATOM 2274 O O . LYS B 1 93 ? -4.312 -32.754 -17.131 1.00 26.05 93 LYS B O 1
ATOM 2280 N N . HIS B 1 94 ? -3.071 -31.842 -18.759 1.00 22.98 94 HIS B N 1
ATOM 2281 C CA . HIS B 1 94 ? -3.925 -30.661 -18.883 1.00 23.02 94 HIS B CA 1
ATOM 2282 C C . HIS B 1 94 ? -5.338 -30.981 -19.344 1.00 23.66 94 HIS B C 1
ATOM 2283 O O . HIS B 1 94 ? -5.523 -31.690 -20.330 1.00 23.94 94 HIS B O 1
ATOM 2290 N N . ARG B 1 95 ? -6.328 -30.435 -18.639 1.00 25.41 95 ARG B N 1
ATOM 2291 C CA . ARG B 1 95 ? -7.723 -30.680 -18.982 1.00 27.11 95 ARG B CA 1
ATOM 2292 C C . ARG B 1 95 ? -8.636 -29.459 -18.936 1.00 26.86 95 ARG B C 1
ATOM 2293 O O . ARG B 1 95 ? -9.576 -29.352 -19.728 1.00 28.50 95 ARG B O 1
ATOM 2301 N N . SER B 1 96 ? -8.356 -28.529 -18.029 1.00 27.78 96 SER B N 1
ATOM 2302 C CA . SER B 1 96 ? -9.208 -27.353 -17.883 1.00 26.70 96 SER B CA 1
ATOM 2303 C C . SER B 1 96 ? -8.493 -26.052 -17.552 1.00 25.34 96 SER B C 1
ATOM 2304 O O . SER B 1 96 ? -7.406 -26.056 -16.978 1.00 25.86 96 SER B O 1
ATOM 2307 N N . GLY B 1 97 ? -9.141 -24.942 -17.901 1.00 23.39 97 GLY B N 1
ATOM 2308 C CA . GLY B 1 97 ? -8.598 -23.626 -17.632 1.00 20.86 97 GLY B CA 1
ATOM 2309 C C . GLY B 1 97 ? -7.412 -23.300 -18.506 1.00 20.29 97 GLY B C 1
ATOM 2310 O O . GLY B 1 97 ? -7.161 -23.982 -19.497 1.00 20.62 97 GLY B O 1
ATOM 2311 N N . GLN B 1 98 ? -6.692 -22.248 -18.135 1.00 19.52 98 GLN B N 1
ATOM 2312 C CA . GLN B 1 98 ? -5.507 -21.836 -18.877 1.00 18.42 98 GLN B CA 1
ATOM 2313 C C . GLN B 1 98 ? -4.310 -22.636 -18.381 1.00 17.62 98 GLN B C 1
ATOM 2314 O O . GLN B 1 98 ? -4.109 -22.782 -17.170 1.00 18.95 98 GLN B O 1
ATOM 2320 N N . LEU B 1 99 ? -3.530 -23.169 -19.317 1.00 16.12 99 LEU B N 1
ATOM 2321 C CA . LEU B 1 99 ? -2.337 -23.927 -18.963 1.00 15.70 99 LEU B CA 1
ATOM 2322 C C . LEU B 1 99 ? -1.137 -22.975 -19.083 1.00 15.76 99 LEU B C 1
ATOM 2323 O O . LEU B 1 99 ? -0.894 -22.380 -20.132 1.00 15.15 99 LEU B O 1
ATOM 2328 N N . TRP B 1 100 ? -0.412 -22.807 -17.986 1.00 13.88 100 TRP B N 1
ATOM 2329 C CA . TRP B 1 100 ? 0.736 -21.905 -17.958 1.00 13.99 100 TRP B CA 1
ATOM 2330 C C . TRP B 1 100 ? 2.053 -22.566 -17.580 1.00 14.26 100 TRP B C 1
ATOM 2331 O O . TRP B 1 100 ? 2.085 -23.514 -16.784 1.00 13.87 100 TRP B O 1
ATOM 2342 N N . PHE B 1 101 ? 3.131 -22.069 -18.172 1.00 12.88 101 PHE B N 1
ATOM 2343 C CA . PHE B 1 101 ? 4.463 -22.530 -17.821 1.00 13.82 101 PHE B CA 1
ATOM 2344 C C . PHE B 1 101 ? 4.989 -21.320 -17.044 1.00 14.03 101 PHE B C 1
ATOM 2345 O O . PHE B 1 101 ? 5.072 -20.212 -17.588 1.00 14.81 101 PHE B O 1
ATOM 2353 N N . LEU B 1 102 ? 5.325 -21.517 -15.774 1.00 12.88 102 LEU B N 1
ATOM 2354 C CA . LEU B 1 102 ? 5.785 -20.415 -14.936 1.00 12.64 102 LEU B CA 1
ATOM 2355 C C . LEU B 1 102 ? 7.173 -20.630 -14.345 1.00 14.30 102 LEU B C 1
ATOM 2356 O O . LEU B 1 102 ? 7.566 -21.759 -14.031 1.00 15.29 102 LEU B O 1
ATOM 2361 N N . VAL B 1 103 ? 7.911 -19.534 -14.226 1.00 13.42 103 VAL B N 1
ATOM 2362 C CA . VAL B 1 103 ? 9.212 -19.547 -13.568 1.00 13.79 103 VAL B CA 1
ATOM 2363 C C . VAL B 1 103 ? 9.125 -18.446 -12.509 1.00 14.08 103 VAL B C 1
ATOM 2364 O O . VAL B 1 103 ? 8.765 -17.306 -12.823 1.00 15.19 103 VAL B O 1
ATOM 2368 N N . ARG B 1 104 ? 9.435 -18.793 -11.261 1.00 14.70 104 ARG B N 1
ATOM 2369 C CA . ARG B 1 104 ? 9.386 -17.838 -10.152 1.00 15.20 104 ARG B CA 1
ATOM 2370 C C . ARG B 1 104 ? 10.668 -17.839 -9.333 1.00 14.73 104 ARG B C 1
ATOM 2371 O O . ARG B 1 104 ? 11.270 -18.885 -9.093 1.00 15.35 104 ARG B O 1
ATOM 2379 N N . SER B 1 105 ? 11.053 -16.646 -8.892 1.00 14.71 105 SER B N 1
ATOM 2380 C CA . SER B 1 105 ? 12.265 -16.439 -8.096 1.00 15.19 105 SER B CA 1
ATOM 2381 C C . SER B 1 105 ? 12.179 -17.009 -6.692 1.00 17.16 105 SER B C 1
ATOM 2382 O O . SER B 1 105 ? 11.084 -17.201 -6.157 1.00 16.29 105 SER B O 1
ATOM 2385 N N . PRO B 1 106 ? 13.340 -17.314 -6.086 1.00 15.84 106 PRO B N 1
ATOM 2386 C CA . PRO B 1 106 ? 13.309 -17.839 -4.722 1.00 17.12 106 PRO B CA 1
ATOM 2387 C C . PRO B 1 106 ? 12.799 -16.663 -3.874 1.00 16.13 106 PRO B C 1
ATOM 2388 O O . PRO B 1 106 ? 12.928 -15.494 -4.273 1.00 15.86 106 PRO B O 1
ATOM 2392 N N . ILE B 1 107 ? 12.214 -16.979 -2.724 1.00 15.40 107 ILE B N 1
ATOM 2393 C CA . ILE B 1 107 ? 11.725 -15.959 -1.806 1.00 16.21 107 ILE B CA 1
ATOM 2394 C C . ILE B 1 107 ? 12.159 -16.343 -0.397 1.00 16.37 107 ILE B C 1
ATOM 2395 O O . ILE B 1 107 ? 11.869 -17.442 0.076 1.00 17.88 107 ILE B O 1
ATOM 2400 N N . LEU B 1 108 ? 12.868 -15.440 0.271 1.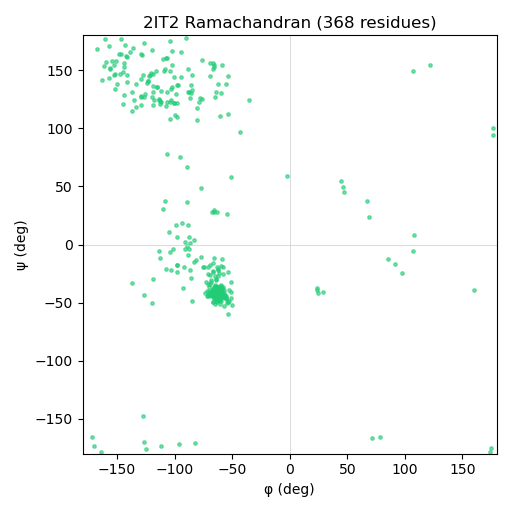00 15.88 108 LEU B N 1
ATOM 2401 C CA . LEU B 1 108 ? 13.312 -15.707 1.633 1.00 15.83 108 LEU B CA 1
ATOM 2402 C C . LEU B 1 108 ? 12.681 -14.649 2.541 1.00 13.05 108 LEU B C 1
ATOM 2403 O O . LEU B 1 108 ? 12.610 -13.463 2.183 1.00 14.81 108 LEU B O 1
ATOM 2408 N N . HIS B 1 109 ? 12.177 -15.082 3.689 1.00 13.86 109 HIS B N 1
ATOM 2409 C CA . HIS B 1 109 ? 11.597 -14.160 4.652 1.00 13.73 109 HIS B CA 1
ATOM 2410 C C . HIS B 1 109 ? 12.514 -14.210 5.861 1.00 14.38 109 HIS B C 1
ATOM 2411 O O . HIS B 1 109 ? 12.789 -15.290 6.399 1.00 16.03 109 HIS B O 1
ATOM 2418 N N . VAL B 1 110 ? 13.013 -13.039 6.259 1.00 11.73 110 VAL B N 1
ATOM 2419 C CA . VAL B 1 110 ? 13.945 -12.955 7.377 1.00 12.15 110 VAL B CA 1
ATOM 2420 C C . VAL B 1 110 ? 13.550 -11.923 8.444 1.00 12.07 110 VAL B C 1
ATOM 2421 O O . VAL B 1 110 ? 13.296 -10.760 8.138 1.00 12.61 110 VAL B O 1
ATOM 2425 N N . GLY B 1 111 ? 13.496 -12.350 9.702 1.00 11.96 111 GLY B N 1
ATOM 2426 C CA . GLY B 1 111 ? 13.159 -11.414 10.763 1.00 12.55 111 GLY B CA 1
ATOM 2427 C C . GLY B 1 111 ? 14.431 -10.692 11.190 1.00 12.72 111 GLY B C 1
ATOM 2428 O O . GLY B 1 111 ? 15.503 -11.277 11.153 1.00 14.32 111 GLY B O 1
ATOM 2429 N N . ALA B 1 112 ? 14.311 -9.421 11.573 1.00 13.70 112 ALA B N 1
ATOM 2430 C CA . ALA B 1 112 ? 15.469 -8.627 12.000 1.00 15.01 112 ALA B CA 1
ATOM 2431 C C . ALA B 1 112 ? 15.227 -7.996 13.363 1.00 14.36 112 ALA B C 1
ATOM 2432 O O . ALA B 1 112 ? 14.106 -7.613 13.690 1.00 15.09 112 ALA B O 1
ATOM 2434 N N . LYS B 1 113 ? 16.289 -7.872 14.152 1.00 14.24 113 LYS B N 1
ATOM 2435 C CA . LYS B 1 113 ? 16.151 -7.298 15.483 1.00 16.03 113 LYS B CA 1
ATOM 2436 C C . LYS B 1 113 ? 15.881 -5.783 15.532 1.00 15.74 113 LYS B C 1
ATOM 2437 O O . LYS B 1 113 ? 15.166 -5.309 16.422 1.00 16.20 113 LYS B O 1
ATOM 2443 N N . THR B 1 114 ? 16.446 -5.031 14.588 1.00 15.82 114 THR B N 1
ATOM 2444 C CA . THR B 1 114 ? 16.253 -3.577 14.548 1.00 17.08 114 THR B CA 1
ATOM 2445 C C . THR B 1 114 ? 16.054 -3.110 13.117 1.00 16.31 114 THR B C 1
ATOM 2446 O O . THR B 1 114 ? 16.319 -3.851 12.171 1.00 16.46 114 THR B O 1
ATOM 2450 N N . LEU B 1 115 ? 15.585 -1.876 12.959 1.00 16.80 115 LEU B N 1
ATOM 2451 C CA . LEU B 1 115 ? 15.371 -1.338 11.631 1.00 16.89 115 LEU B CA 1
ATOM 2452 C C . LEU B 1 115 ? 16.709 -1.231 10.910 1.00 17.26 115 LEU B C 1
ATOM 2453 O O . LEU B 1 115 ? 16.799 -1.464 9.707 1.00 18.01 115 LEU B O 1
ATOM 2458 N N . GLU B 1 116 ? 17.753 -0.877 11.651 1.00 17.76 116 GLU B N 1
ATOM 2459 C CA . GLU B 1 116 ? 19.068 -0.785 11.042 1.00 18.99 116 GLU B CA 1
ATOM 2460 C C . GLU B 1 116 ? 19.554 -2.141 10.518 1.00 18.81 116 GLU B C 1
ATOM 2461 O O . GLU B 1 116 ? 20.163 -2.208 9.451 1.00 18.70 116 GLU B O 1
ATOM 2467 N N . ASP B 1 117 ? 19.302 -3.212 11.274 1.00 18.49 117 ASP B N 1
ATOM 2468 C CA . ASP B 1 117 ? 19.726 -4.549 10.856 1.00 17.23 117 ASP B CA 1
ATOM 2469 C C . ASP B 1 117 ? 18.986 -4.922 9.584 1.00 15.65 117 ASP B C 1
ATOM 2470 O O . ASP B 1 117 ? 19.570 -5.484 8.670 1.00 15.03 117 ASP B O 1
ATOM 2475 N N . ALA B 1 118 ? 17.700 -4.593 9.529 1.00 15.46 118 ALA B N 1
ATOM 2476 C CA . ALA B 1 118 ? 16.910 -4.906 8.347 1.00 15.05 118 ALA B CA 1
ATOM 2477 C C . ALA B 1 118 ? 17.446 -4.200 7.107 1.00 16.65 118 ALA B C 1
ATOM 2478 O O . ALA B 1 118 ? 17.609 -4.813 6.054 1.00 17.73 118 ALA B O 1
ATOM 2480 N N . VAL B 1 119 ? 17.717 -2.903 7.216 1.00 17.78 119 VAL B N 1
ATOM 2481 C CA . VAL B 1 119 ? 18.229 -2.165 6.065 1.00 17.52 119 VAL B CA 1
ATOM 2482 C C . VAL B 1 119 ? 19.596 -2.684 5.612 1.00 16.78 119 VAL B C 1
ATOM 2483 O O . VAL B 1 119 ? 19.894 -2.714 4.416 1.00 16.51 119 VAL B O 1
ATOM 2487 N N . LYS B 1 120 ? 20.434 -3.084 6.564 1.00 16.04 120 LYS B N 1
ATOM 2488 C CA . LYS B 1 120 ? 21.734 -3.627 6.208 1.00 17.30 120 LYS B CA 1
ATOM 2489 C C . LYS B 1 120 ? 21.561 -4.893 5.373 1.00 17.04 120 LYS B C 1
ATOM 2490 O O . LYS B 1 120 ? 22.271 -5.089 4.397 1.00 17.53 120 LYS B O 1
ATOM 2496 N N . LEU B 1 121 ? 20.619 -5.749 5.766 1.00 16.26 121 LEU B N 1
ATOM 2497 C CA . LEU B 1 121 ? 20.379 -7.000 5.044 1.00 15.95 121 LEU B CA 1
ATOM 2498 C C . LEU B 1 121 ? 19.792 -6.749 3.660 1.00 16.04 121 LEU B C 1
ATOM 2499 O O . LEU B 1 121 ? 20.166 -7.408 2.697 1.00 15.11 121 LEU B O 1
ATOM 2504 N N . VAL B 1 122 ? 18.866 -5.801 3.569 1.00 14.93 122 VAL B N 1
ATOM 2505 C CA . VAL B 1 122 ? 18.254 -5.498 2.285 1.00 15.56 122 VAL B CA 1
ATOM 2506 C C . VAL B 1 122 ? 19.325 -5.043 1.310 1.00 16.27 122 VAL B C 1
ATOM 2507 O O . VAL B 1 122 ? 19.386 -5.497 0.167 1.00 16.79 122 VAL B O 1
ATOM 2511 N N . ASN B 1 123 ? 20.185 -4.146 1.770 1.00 18.54 123 ASN B N 1
ATOM 2512 C CA . ASN B 1 123 ? 21.239 -3.649 0.907 1.00 18.79 123 ASN B CA 1
ATOM 2513 C C . ASN B 1 123 ? 22.199 -4.748 0.447 1.00 17.45 123 ASN B C 1
ATOM 2514 O O . ASN B 1 123 ? 22.656 -4.729 -0.698 1.00 19.64 123 ASN B O 1
ATOM 2519 N N . LEU B 1 124 ? 22.512 -5.687 1.342 1.00 16.86 124 LEU B N 1
ATOM 2520 C CA . LEU B 1 124 ? 23.406 -6.802 1.022 1.00 17.41 124 LEU B CA 1
ATOM 2521 C C . LEU B 1 124 ? 22.735 -7.719 0.005 1.00 18.39 124 LEU B C 1
ATOM 2522 O O . LEU B 1 124 ? 23.368 -8.154 -0.955 1.00 17.72 124 LEU B O 1
ATOM 2527 N N . ALA B 1 125 ? 21.454 -8.009 0.211 1.00 17.19 125 ALA B N 1
ATOM 2528 C CA . ALA B 1 125 ? 20.737 -8.887 -0.703 1.00 17.31 125 ALA B CA 1
ATOM 2529 C C . ALA B 1 125 ? 20.700 -8.281 -2.103 1.00 16.55 125 ALA B C 1
ATOM 2530 O O . ALA B 1 125 ? 20.979 -8.965 -3.088 1.00 17.24 125 ALA B O 1
ATOM 2532 N N . VAL B 1 126 ? 20.376 -6.993 -2.188 1.00 17.39 126 VAL B N 1
ATOM 2533 C CA . VAL B 1 126 ? 20.331 -6.329 -3.486 1.00 17.24 126 VAL B CA 1
ATOM 2534 C C . VAL B 1 126 ? 21.677 -6.443 -4.200 1.00 18.61 126 VAL B C 1
ATOM 2535 O O . VAL B 1 126 ? 21.733 -6.639 -5.414 1.00 19.68 126 VAL B O 1
ATOM 2539 N N . SER B 1 127 ? 22.760 -6.317 -3.437 1.00 18.04 127 SER B N 1
ATOM 2540 C CA . SER B 1 127 ? 24.105 -6.407 -3.996 1.00 20.75 127 SER B CA 1
ATOM 2541 C C . SER B 1 127 ? 24.418 -7.806 -4.524 1.00 21.51 127 SER B C 1
ATOM 2542 O O . SER B 1 127 ? 25.301 -7.970 -5.365 1.00 23.87 127 SER B O 1
ATOM 2545 N N . CYS B 1 128 ? 23.708 -8.813 -4.020 1.00 20.73 128 CYS B N 1
ATOM 2546 C CA . CYS B 1 128 ? 23.927 -10.192 -4.456 1.00 20.77 128 CYS B CA 1
ATOM 2547 C C . CYS B 1 128 ? 23.045 -10.600 -5.628 1.00 20.63 128 CYS B C 1
ATOM 2548 O O . CYS B 1 128 ? 23.086 -11.748 -6.074 1.00 22.17 128 CYS B O 1
ATOM 2551 N N . GLY B 1 129 ? 22.246 -9.662 -6.122 1.00 20.17 129 GLY B N 1
ATOM 2552 C CA . GLY B 1 129 ? 21.388 -9.962 -7.255 1.00 21.10 129 GLY B CA 1
ATOM 2553 C C . GLY B 1 129 ? 19.909 -10.091 -6.957 1.00 20.74 129 GLY B C 1
ATOM 2554 O O . GLY B 1 129 ? 19.141 -10.485 -7.830 1.00 22.27 129 GLY B O 1
ATOM 2555 N N . PHE B 1 130 ? 19.495 -9.757 -5.740 1.00 19.57 130 PHE B N 1
ATOM 2556 C CA . PHE B 1 130 ? 18.082 -9.854 -5.388 1.00 18.71 130 PHE B CA 1
ATOM 2557 C C . PHE B 1 130 ? 17.538 -8.427 -5.313 1.00 18.92 130 PHE B C 1
ATOM 2558 O O . PHE B 1 130 ? 17.342 -7.861 -4.242 1.00 17.81 130 PHE B O 1
ATOM 2566 N N . LYS B 1 131 ? 17.287 -7.851 -6.482 1.00 19.09 131 LYS B N 1
ATOM 2567 C CA . LYS B 1 131 ? 16.820 -6.476 -6.562 1.00 21.54 131 LYS B CA 1
ATOM 2568 C C . LYS B 1 131 ? 15.479 -6.199 -5.906 1.00 21.76 131 LYS B C 1
ATOM 2569 O O . LYS B 1 131 ? 15.221 -5.074 -5.459 1.00 23.57 131 LYS B O 1
ATOM 2575 N N . TYR B 1 132 ? 14.620 -7.208 -5.830 1.00 20.56 132 TYR B N 1
ATOM 2576 C CA . TYR B 1 132 ? 13.316 -7.006 -5.214 1.00 22.18 132 TYR B CA 1
ATOM 2577 C C . TYR B 1 132 ? 13.309 -7.273 -3.710 1.00 21.31 132 TYR B C 1
ATOM 2578 O O . TYR B 1 132 ? 12.338 -7.793 -3.165 1.00 23.93 132 TYR B O 1
ATOM 2587 N N . SER B 1 133 ? 14.390 -6.910 -3.031 1.00 17.02 133 SER B N 1
ATOM 2588 C CA . SER B 1 133 ? 14.454 -7.115 -1.595 1.00 16.60 133 SER B CA 1
ATOM 2589 C C . SER B 1 133 ? 14.005 -5.845 -0.880 1.00 15.34 133 SER B C 1
ATOM 2590 O O . SER B 1 133 ? 14.299 -4.729 -1.334 1.00 16.16 133 SER B O 1
ATOM 2593 N N . ASN B 1 134 ? 13.311 -6.005 0.242 1.00 12.68 134 ASN B N 1
ATOM 2594 C CA . ASN B 1 134 ? 12.809 -4.837 0.964 1.00 14.50 134 ASN B CA 1
ATOM 2595 C C . ASN B 1 134 ? 12.260 -5.207 2.336 1.00 14.08 134 ASN B C 1
ATOM 2596 O O . ASN B 1 134 ? 12.414 -6.336 2.778 1.00 14.61 134 ASN B O 1
ATOM 2601 N N . ILE B 1 135 ? 11.650 -4.249 3.030 1.00 14.23 135 ILE B N 1
ATOM 2602 C CA . ILE B 1 135 ? 11.051 -4.551 4.320 1.00 14.41 135 ILE B CA 1
ATOM 2603 C C . ILE B 1 135 ? 9.576 -4.762 4.021 1.00 15.22 135 ILE B C 1
ATOM 2604 O O . ILE B 1 135 ? 8.862 -3.822 3.684 1.00 14.47 135 ILE B O 1
ATOM 2609 N N . LYS B 1 136 ? 9.141 -6.014 4.124 1.00 15.19 136 LYS B N 1
ATOM 2610 C CA . LYS B 1 136 ? 7.769 -6.427 3.820 1.00 16.70 136 LYS B CA 1
ATOM 2611 C C . LYS B 1 136 ? 6.766 -6.007 4.877 1.00 15.36 136 LYS B C 1
ATOM 2612 O O . LYS B 1 136 ? 5.670 -5.539 4.566 1.00 17.67 136 LYS B O 1
ATOM 2618 N N . SER B 1 137 ? 7.147 -6.150 6.136 1.00 16.78 137 SER B N 1
ATOM 2619 C CA . SER B 1 137 ? 6.222 -5.824 7.194 1.00 17.94 137 SER B CA 1
ATOM 2620 C C . SER B 1 137 ? 6.874 -5.461 8.518 1.00 17.68 137 SER B C 1
ATOM 2621 O O . SER B 1 137 ? 7.974 -5.906 8.835 1.00 16.91 137 SER B O 1
ATOM 2624 N N . ILE B 1 138 ? 6.179 -4.631 9.285 1.00 19.13 138 ILE B N 1
ATOM 2625 C CA . ILE B 1 138 ? 6.661 -4.250 10.597 1.00 18.50 138 ILE B CA 1
ATOM 2626 C C . ILE B 1 138 ? 5.461 -4.298 11.517 1.00 18.36 138 ILE B C 1
ATOM 2627 O O . ILE B 1 138 ? 4.517 -3.536 11.342 1.00 18.80 138 ILE B O 1
ATOM 2632 N N . SER B 1 139 ? 5.493 -5.204 12.484 1.00 18.12 139 SER B N 1
ATOM 2633 C CA . SER B 1 139 ? 4.390 -5.364 13.419 1.00 19.57 139 SER B CA 1
ATOM 2634 C C . SER B 1 139 ? 4.953 -5.273 14.821 1.00 19.70 139 SER B C 1
ATOM 2635 O O . SER B 1 139 ? 6.116 -4.895 15.005 1.00 20.31 139 SER B O 1
ATOM 2638 N N . ASN B 1 140 ? 4.132 -5.601 15.810 1.00 19.06 140 ASN B N 1
ATOM 2639 C CA . ASN B 1 140 ? 4.595 -5.585 17.183 1.00 20.08 140 ASN B CA 1
ATOM 2640 C C . ASN B 1 140 ? 5.326 -6.886 17.516 1.00 19.63 140 ASN B C 1
ATOM 2641 O O . ASN B 1 140 ? 6.026 -6.961 18.522 1.00 21.45 140 ASN B O 1
ATOM 2646 N N . LYS B 1 141 ? 5.170 -7.904 16.668 1.00 19.41 141 LYS B N 1
ATOM 2647 C CA . LYS B 1 141 ? 5.831 -9.183 16.895 1.00 19.42 141 LYS B CA 1
ATOM 2648 C C . LYS B 1 141 ? 7.182 -9.287 16.191 1.00 18.19 141 LYS B C 1
ATOM 2649 O O . LYS B 1 141 ? 8.126 -9.841 16.743 1.00 19.68 141 LYS B O 1
ATOM 2655 N N . LYS B 1 142 ? 7.283 -8.737 14.984 1.00 17.24 142 LYS B N 1
ATOM 2656 C CA . LYS B 1 142 ? 8.529 -8.830 14.238 1.00 16.84 142 LYS B CA 1
ATOM 2657 C C . LYS B 1 142 ? 8.584 -7.901 13.031 1.00 15.76 142 LYS B C 1
ATOM 2658 O O . LYS B 1 142 ? 7.583 -7.297 12.640 1.00 17.22 142 LYS B O 1
ATOM 2664 N N . LEU B 1 143 ? 9.784 -7.769 12.475 1.00 14.26 143 LEU B N 1
ATOM 2665 C CA . LEU B 1 143 ? 10.019 -6.977 11.272 1.00 14.70 143 LEU B CA 1
ATOM 2666 C C . LEU B 1 143 ? 10.540 -7.994 10.260 1.00 15.02 143 LEU B C 1
ATOM 2667 O O . LEU B 1 143 ? 11.578 -8.614 10.489 1.00 14.97 143 LEU B O 1
ATOM 2672 N N . ILE B 1 144 ? 9.832 -8.155 9.146 1.00 14.18 144 ILE B N 1
ATOM 2673 C CA . ILE B 1 144 ? 10.243 -9.122 8.128 1.00 13.24 144 ILE B CA 1
ATOM 2674 C C . ILE B 1 144 ? 10.824 -8.447 6.904 1.00 13.68 144 ILE B C 1
ATOM 2675 O O . ILE B 1 144 ? 10.261 -7.484 6.373 1.00 14.53 144 ILE B O 1
ATOM 2680 N N . VAL B 1 145 ? 11.983 -8.955 6.504 1.00 13.38 145 VAL B N 1
ATOM 2681 C CA . VAL B 1 145 ? 12.681 -8.526 5.306 1.00 13.56 145 VAL B CA 1
ATOM 2682 C C . VAL B 1 145 ? 12.385 -9.632 4.282 1.00 13.22 145 VAL B C 1
ATOM 2683 O O . VAL B 1 145 ? 12.428 -10.823 4.614 1.00 13.32 145 VAL B O 1
ATOM 2687 N N . GLU B 1 146 ? 12.045 -9.244 3.058 1.00 11.32 146 GLU B N 1
ATOM 2688 C CA . GLU B 1 146 ? 11.782 -10.216 1.986 1.00 13.34 146 GLU B CA 1
ATOM 2689 C C . GLU B 1 146 ? 12.899 -10.061 0.971 1.00 13.60 146 GLU B C 1
ATOM 2690 O O . GLU B 1 146 ? 13.234 -8.940 0.582 1.00 14.96 146 GLU B O 1
ATOM 2696 N N . ILE B 1 147 ? 13.484 -11.187 0.563 1.00 12.48 147 ILE B N 1
ATOM 2697 C CA . ILE B 1 147 ? 14.569 -11.226 -0.422 1.00 14.91 147 ILE B CA 1
ATOM 2698 C C . ILE B 1 147 ? 14.008 -11.933 -1.656 1.00 15.25 147 ILE B C 1
ATOM 2699 O O . ILE B 1 147 ? 13.499 -13.053 -1.563 1.00 14.94 147 ILE B O 1
ATOM 2704 N N . ARG B 1 148 ? 14.094 -11.278 -2.808 1.00 15.85 148 ARG B N 1
ATOM 2705 C CA . ARG B 1 148 ? 13.536 -11.831 -4.037 1.00 16.46 148 ARG B CA 1
ATOM 2706 C C . ARG B 1 148 ? 14.244 -11.243 -5.250 1.00 16.07 148 ARG B C 1
ATOM 2707 O O . ARG B 1 148 ? 14.726 -10.110 -5.199 1.00 17.32 148 ARG B O 1
ATOM 2715 N N . SER B 1 149 ? 14.297 -12.015 -6.336 1.00 17.22 149 SER B N 1
ATOM 2716 C CA . SER B 1 149 ? 14.943 -11.596 -7.580 1.00 19.97 149 SER B CA 1
ATOM 2717 C C . SER B 1 149 ? 13.885 -11.172 -8.600 1.00 21.64 149 SER B C 1
ATOM 2718 O O . SER B 1 149 ? 12.696 -11.451 -8.427 1.00 22.53 149 SER B O 1
ATOM 2721 N N . THR B 1 150 ? 14.328 -10.510 -9.666 1.00 23.83 150 THR B N 1
ATOM 2722 C CA . THR B 1 150 ? 13.428 -10.009 -10.707 1.00 26.69 150 THR B CA 1
ATOM 2723 C C . THR B 1 150 ? 13.074 -10.974 -11.831 1.00 25.65 150 THR B C 1
ATOM 2724 O O . THR B 1 150 ? 12.059 -10.786 -12.504 1.00 26.93 150 THR B O 1
ATOM 2728 N N . GLU B 1 151 ? 13.909 -11.985 -12.051 1.00 25.85 151 GLU B N 1
ATOM 2729 C CA . GLU B 1 151 ? 13.681 -12.955 -13.123 1.00 26.13 151 GLU B CA 1
ATOM 2730 C C . GLU B 1 151 ? 12.399 -13.757 -12.974 1.00 23.39 151 GLU B C 1
ATOM 2731 O O . GLU B 1 151 ? 12.050 -14.201 -11.881 1.00 23.44 151 GLU B O 1
ATOM 2737 N N . ARG B 1 152 ? 11.697 -13.938 -14.087 1.00 22.74 152 ARG B N 1
ATOM 2738 C CA . ARG B 1 152 ? 10.466 -14.718 -14.090 1.00 20.84 152 ARG B CA 1
ATOM 2739 C C . ARG B 1 152 ? 9.988 -14.918 -15.519 1.00 19.89 152 ARG B C 1
ATOM 2740 O O . ARG B 1 152 ? 10.473 -14.266 -16.447 1.00 19.39 152 ARG B O 1
ATOM 2756 N N . ASP B 1 154 ? 6.204 -16.261 -17.761 1.00 16.20 154 ASP B N 1
ATOM 2757 C CA . ASP B 1 154 ? 4.795 -16.609 -17.776 1.00 16.15 154 ASP B CA 1
ATOM 2758 C C . ASP B 1 154 ? 4.454 -16.867 -19.231 1.00 17.93 154 ASP B C 1
ATOM 2759 O O . ASP B 1 154 ? 4.276 -15.916 -19.999 1.00 18.19 154 ASP B O 1
ATOM 2764 N N . VAL B 1 155 ? 4.389 -18.137 -19.617 1.00 15.27 155 VAL B N 1
ATOM 2765 C CA . VAL B 1 155 ? 4.052 -18.508 -20.988 1.00 16.48 155 VAL B CA 1
ATOM 2766 C C . VAL B 1 155 ? 2.788 -19.365 -21.037 1.00 14.88 155 VAL B C 1
ATOM 2767 O O . VAL B 1 155 ? 2.670 -20.384 -20.349 1.00 15.02 155 VAL B O 1
ATOM 2771 N N . LEU B 1 156 ? 1.839 -18.936 -21.858 1.00 15.60 156 LEU B N 1
ATOM 2772 C CA . LEU B 1 156 ? 0.581 -19.651 -22.030 1.00 15.49 156 LEU B CA 1
ATOM 2773 C C . LEU B 1 156 ? 0.838 -20.870 -22.916 1.00 16.26 156 LEU B C 1
ATOM 2774 O O . LEU B 1 156 ? 1.352 -20.733 -24.022 1.00 16.51 156 LEU B O 1
ATOM 2779 N N . LEU B 1 157 ? 0.482 -22.056 -22.434 1.00 16.77 157 LEU B N 1
ATOM 2780 C CA . LEU B 1 157 ? 0.712 -23.288 -23.195 1.00 15.38 157 LEU B CA 1
ATOM 2781 C C . LEU B 1 157 ? -0.548 -23.835 -23.859 1.00 16.07 157 LEU B C 1
ATOM 2782 O O . LEU B 1 157 ? -0.470 -24.583 -24.834 1.00 16.28 157 LEU B O 1
ATOM 2787 N N . GLY B 1 158 ? -1.705 -23.455 -23.338 1.00 15.77 158 GLY B N 1
ATOM 2788 C CA . GLY B 1 158 ? -2.947 -23.954 -23.899 1.00 17.00 158 GLY B CA 1
ATOM 2789 C C . GLY B 1 158 ? -4.122 -23.511 -23.061 1.00 18.20 158 GLY B C 1
ATOM 2790 O O . GLY B 1 158 ? -3.944 -22.793 -22.086 1.00 16.96 158 GLY B O 1
ATOM 2791 N N . GLU B 1 159 ? -5.319 -23.937 -23.451 1.00 20.22 159 GLU B N 1
ATOM 2792 C CA . GLU B 1 159 ? -6.543 -23.582 -22.737 1.00 22.36 159 GLU B CA 1
ATOM 2793 C C . GLU B 1 159 ? -7.614 -24.656 -22.889 1.00 23.71 159 GLU B C 1
ATOM 2794 O O . GLU B 1 159 ? -7.872 -25.142 -23.992 1.00 23.39 159 GLU B O 1
ATOM 2800 N N . ASN B 1 160 ? -8.230 -25.007 -21.766 1.00 23.81 160 ASN B N 1
ATOM 2801 C CA . ASN B 1 160 ? -9.287 -26.011 -21.712 1.00 25.99 160 ASN B CA 1
ATOM 2802 C C . ASN B 1 160 ? -9.003 -27.312 -22.462 1.00 25.01 160 ASN B C 1
ATOM 2803 O O . ASN B 1 160 ? -9.862 -27.824 -23.183 1.00 25.97 160 ASN B O 1
ATOM 2808 N N . GLY B 1 161 ? -7.802 -27.853 -22.288 1.00 23.04 161 GLY B N 1
ATOM 2809 C CA . GLY B 1 161 ? -7.462 -29.105 -22.940 1.00 23.11 161 GLY B CA 1
ATOM 2810 C C . GLY B 1 161 ? -6.689 -28.982 -24.238 1.00 23.05 161 GLY B C 1
ATOM 2811 O O . GLY B 1 161 ? -5.993 -29.919 -24.632 1.00 25.22 161 GLY B O 1
ATOM 2812 N N . GLU B 1 162 ? -6.816 -27.841 -24.907 1.00 21.97 162 GLU B N 1
ATOM 2813 C CA . GLU B 1 162 ? -6.125 -27.612 -26.172 1.00 21.91 162 GLU B CA 1
ATOM 2814 C C . GLU B 1 162 ? -4.722 -27.077 -25.912 1.00 20.07 162 GLU B C 1
ATOM 2815 O O . GLU B 1 162 ? -4.527 -26.212 -25.057 1.00 21.45 162 GLU B O 1
ATOM 2821 N N . ILE B 1 163 ? -3.748 -27.590 -26.656 1.00 17.76 163 ILE B N 1
ATOM 2822 C CA . ILE B 1 163 ? -2.363 -27.156 -26.502 1.00 16.56 163 ILE B CA 1
ATOM 2823 C C . ILE B 1 163 ? -2.023 -26.220 -27.667 1.00 17.38 163 ILE B C 1
ATOM 2824 O O . ILE B 1 163 ? -2.339 -26.521 -28.812 1.00 18.16 163 ILE B O 1
ATOM 2829 N N . PHE B 1 164 ? -1.386 -25.085 -27.374 1.00 16.48 164 PHE B N 1
ATOM 2830 C CA . PHE B 1 164 ? -1.053 -24.104 -28.412 1.00 16.66 164 PHE B CA 1
ATOM 2831 C C . PHE B 1 164 ? 0.371 -24.187 -28.942 1.00 16.93 164 PHE B C 1
ATOM 2832 O O . PHE B 1 164 ? 0.669 -23.643 -30.014 1.00 19.03 164 PHE B O 1
ATOM 2840 N N . VAL B 1 165 ? 1.248 -24.851 -28.199 1.00 17.22 165 VAL B N 1
ATOM 2841 C CA . VAL B 1 165 ? 2.650 -24.946 -28.592 1.00 18.61 165 VAL B CA 1
ATOM 2842 C C . VAL B 1 165 ? 3.166 -26.288 -29.127 1.00 18.41 165 VAL B C 1
ATOM 2843 O O . VAL B 1 165 ? 2.569 -27.348 -28.920 1.00 19.07 165 VAL B O 1
ATOM 2847 N N . GLY B 1 166 ? 4.291 -26.222 -29.831 1.00 16.64 166 GLY B N 1
ATOM 2848 C CA . GLY B 1 166 ? 4.908 -27.418 -30.369 1.00 17.36 166 GLY B CA 1
ATOM 2849 C C . GLY B 1 166 ? 6.223 -27.686 -29.668 1.00 19.51 166 GLY B C 1
ATOM 2850 O O . GLY B 1 166 ? 6.586 -26.979 -28.728 1.00 17.55 166 GLY B O 1
ATOM 2851 N N . GLU B 1 167 ? 6.969 -28.672 -30.148 1.00 19.47 167 GLU B N 1
ATOM 2852 C CA . GLU B 1 167 ? 8.221 -29.024 -29.503 1.00 20.59 167 GLU B CA 1
ATOM 2853 C C . GLU B 1 167 ? 9.344 -28.015 -29.613 1.00 19.61 167 GLU B C 1
ATOM 2854 O O . GLU B 1 167 ? 10.142 -27.896 -28.691 1.00 18.53 167 GLU B O 1
ATOM 2860 N N . GLU B 1 168 ? 9.426 -27.303 -30.729 1.00 19.75 168 GLU B N 1
ATOM 2861 C CA . GLU B 1 168 ? 10.489 -26.323 -30.869 1.00 20.18 168 GLU B CA 1
ATOM 2862 C C . GLU B 1 168 ? 10.314 -25.166 -29.889 1.00 18.84 168 GLU B C 1
ATOM 2863 O O . GLU B 1 168 ? 11.264 -24.794 -29.199 1.00 16.94 168 GLU B O 1
ATOM 2869 N N . TYR B 1 169 ? 9.115 -24.587 -29.830 1.00 15.87 169 TYR B N 1
ATOM 2870 C CA . TYR B 1 169 ? 8.853 -23.479 -28.914 1.00 15.90 169 TYR B CA 1
ATOM 2871 C C . TYR B 1 169 ? 9.017 -23.987 -27.491 1.00 15.55 169 TYR B C 1
ATOM 2872 O O . TYR B 1 169 ? 9.641 -23.315 -26.674 1.00 14.63 169 TYR B O 1
ATOM 2881 N N . LEU B 1 170 ? 8.499 -25.174 -27.187 1.00 14.58 170 LEU B N 1
ATOM 2882 C CA . LEU B 1 170 ? 8.637 -25.707 -25.834 1.00 16.17 170 LEU B CA 1
ATOM 2883 C C . LEU B 1 170 ? 10.120 -25.880 -25.478 1.00 17.53 170 LEU B C 1
ATOM 2884 O O . LEU B 1 170 ? 10.521 -25.620 -24.341 1.00 17.65 170 LEU B O 1
ATOM 2889 N N . ASN B 1 171 ? 10.939 -26.289 -26.446 1.00 17.57 171 ASN B N 1
ATOM 2890 C CA . ASN B 1 171 ? 12.372 -26.449 -26.199 1.00 18.19 171 ASN B CA 1
ATOM 2891 C C . ASN B 1 171 ? 13.041 -25.113 -25.859 1.00 17.72 171 ASN B C 1
ATOM 2892 O O . ASN B 1 171 ? 13.901 -25.054 -24.977 1.00 18.36 171 ASN B O 1
ATOM 2897 N N . LYS B 1 172 ? 12.653 -24.050 -26.558 1.00 16.00 172 LYS B N 1
ATOM 2898 C CA . LYS B 1 172 ? 13.207 -22.722 -26.290 1.00 16.79 172 LYS B CA 1
ATOM 2899 C C . LYS B 1 172 ? 12.757 -22.227 -24.909 1.00 16.73 172 LYS B C 1
ATOM 2900 O O . LYS B 1 172 ? 13.549 -21.636 -24.179 1.00 16.51 172 LYS B O 1
ATOM 2906 N N . ILE B 1 173 ? 11.500 -22.469 -24.540 1.00 16.33 173 ILE B N 1
ATOM 2907 C CA . ILE B 1 173 ? 10.989 -22.043 -23.237 1.00 17.36 173 ILE B CA 1
ATOM 2908 C C . ILE B 1 173 ? 11.732 -22.761 -22.108 1.00 16.67 173 ILE B C 1
ATOM 2909 O O . ILE B 1 173 ? 12.101 -22.140 -21.099 1.00 15.19 173 ILE B O 1
ATOM 2914 N N . VAL B 1 174 ? 11.944 -24.065 -22.266 1.00 16.31 174 VAL B N 1
ATOM 2915 C CA . VAL B 1 174 ? 12.653 -24.835 -21.245 1.00 17.28 174 VAL B CA 1
ATOM 2916 C C . VAL B 1 174 ? 14.101 -24.369 -21.103 1.00 17.77 174 VAL B C 1
ATOM 2917 O O . VAL B 1 174 ? 14.633 -24.324 -19.992 1.00 17.47 174 VAL B O 1
ATOM 2921 N N . GLU B 1 175 ? 14.729 -24.013 -22.221 1.00 18.28 175 GLU B N 1
ATOM 2922 C CA . GLU B 1 175 ? 16.106 -23.527 -22.218 1.00 18.87 175 GLU B CA 1
ATOM 2923 C C . GLU B 1 175 ? 16.215 -22.255 -21.379 1.00 18.15 175 GLU B C 1
ATOM 2924 O O . GLU B 1 175 ? 17.072 -22.154 -20.502 1.00 18.21 175 GLU B O 1
ATOM 2930 N N . ILE B 1 176 ? 15.356 -21.281 -21.657 1.00 15.77 176 ILE B N 1
ATOM 2931 C CA . ILE B 1 176 ? 15.375 -20.024 -20.913 1.00 16.67 176 ILE B CA 1
ATOM 2932 C C . ILE B 1 176 ? 15.030 -20.283 -19.452 1.00 16.57 176 ILE B C 1
ATOM 2933 O O . ILE B 1 176 ? 15.656 -19.730 -18.551 1.00 17.11 176 ILE B O 1
ATOM 2938 N N . ALA B 1 177 ? 14.035 -21.131 -19.214 1.00 15.49 177 ALA B N 1
ATOM 2939 C CA . ALA B 1 177 ? 13.627 -21.437 -17.849 1.00 15.35 177 ALA B CA 1
ATOM 2940 C C . ALA B 1 177 ? 14.789 -21.993 -17.056 1.00 16.16 177 ALA B C 1
ATOM 2941 O O . ALA B 1 177 ? 14.995 -21.608 -15.907 1.00 14.45 177 ALA B O 1
ATOM 2943 N N . ASN B 1 178 ? 15.540 -22.907 -17.664 1.00 15.79 178 ASN B N 1
ATOM 2944 C CA . ASN B 1 178 ? 16.685 -23.507 -16.991 1.00 14.44 178 ASN B CA 1
ATOM 2945 C C . ASN B 1 178 ? 17.795 -22.481 -16.780 1.00 15.62 178 ASN B C 1
ATOM 2946 O O . ASN B 1 178 ? 18.536 -22.585 -15.810 1.00 17.67 178 ASN B O 1
ATOM 2951 N N . ASP B 1 179 ? 17.913 -21.504 -17.679 1.00 16.59 179 ASP B N 1
ATOM 2952 C CA . ASP B 1 179 ? 18.920 -20.453 -17.525 1.00 18.17 179 ASP B CA 1
ATOM 2953 C C . ASP B 1 179 ? 18.555 -19.602 -16.323 1.00 17.54 179 ASP B C 1
ATOM 2954 O O . ASP B 1 179 ? 19.417 -19.234 -15.533 1.00 18.26 179 ASP B O 1
ATOM 2959 N N . GLN B 1 180 ? 17.272 -19.291 -16.182 1.00 16.07 180 GLN B N 1
ATOM 2960 C CA . GLN B 1 180 ? 16.819 -18.483 -15.060 1.00 16.90 180 GLN B CA 1
ATOM 2961 C C . GLN B 1 180 ? 17.030 -19.244 -13.752 1.00 16.87 180 GLN B C 1
ATOM 2962 O O . GLN B 1 180 ? 17.518 -18.682 -12.773 1.00 17.43 180 GLN B O 1
ATOM 2976 N N . ARG B 1 182 ? 19.234 -21.454 -13.132 1.00 17.11 182 ARG B N 1
ATOM 2977 C CA . ARG B 1 182 ? 20.662 -21.507 -12.860 1.00 18.30 182 ARG B CA 1
ATOM 2978 C C . ARG B 1 182 ? 21.093 -20.207 -12.192 1.00 17.45 182 ARG B C 1
ATOM 2979 O O . ARG B 1 182 ? 21.891 -20.223 -11.251 1.00 17.68 182 ARG B O 1
ATOM 2987 N N . ARG B 1 183 ? 20.559 -19.086 -12.668 1.00 17.12 183 ARG B N 1
ATOM 2988 C CA . ARG B 1 183 ? 20.881 -17.776 -12.096 1.00 17.81 183 ARG B CA 1
ATOM 2989 C C . ARG B 1 183 ? 20.390 -17.674 -10.651 1.00 18.82 183 ARG B C 1
ATOM 2990 O O . ARG B 1 183 ? 21.086 -17.135 -9.795 1.00 19.73 183 ARG B O 1
ATOM 2998 N N . PHE B 1 184 ? 19.198 -18.195 -10.376 1.00 18.76 184 PHE B N 1
ATOM 2999 C CA . PHE B 1 184 ? 18.670 -18.159 -9.015 1.00 18.30 184 PHE B CA 1
ATOM 3000 C C . PHE B 1 184 ? 19.604 -18.913 -8.076 1.00 19.08 184 PHE B C 1
ATOM 3001 O O . PHE B 1 184 ? 19.935 -18.433 -6.987 1.00 18.77 184 PHE B O 1
ATOM 3009 N N . LYS B 1 185 ? 20.030 -20.101 -8.497 1.00 18.32 185 LYS B N 1
ATOM 3010 C CA . LYS B 1 185 ? 20.908 -20.923 -7.668 1.00 19.56 185 LYS B CA 1
ATOM 3011 C C . LYS B 1 185 ? 22.254 -20.257 -7.423 1.00 19.70 185 LYS B C 1
ATOM 3012 O O . LYS B 1 185 ? 22.825 -20.381 -6.339 1.00 19.59 185 LYS B O 1
ATOM 3018 N N . GLU B 1 186 ? 22.754 -19.563 -8.439 1.00 20.44 186 GLU B N 1
ATOM 3019 C CA . GLU B 1 186 ? 24.031 -18.861 -8.337 1.00 20.39 186 GLU B CA 1
ATOM 3020 C C . GLU B 1 186 ? 23.919 -17.720 -7.339 1.00 20.14 186 GLU B C 1
ATOM 3021 O O . GLU B 1 186 ? 24.814 -17.520 -6.521 1.00 19.46 186 GLU B O 1
ATOM 3027 N N . LYS B 1 187 ? 22.825 -16.966 -7.422 1.00 17.58 187 LYS B N 1
ATOM 3028 C CA . LYS B 1 187 ? 22.592 -15.843 -6.521 1.00 16.78 187 LYS B CA 1
ATOM 3029 C C . LYS B 1 187 ? 22.420 -16.298 -5.071 1.00 16.80 187 LYS B C 1
ATOM 3030 O O . LYS B 1 187 ? 22.858 -15.615 -4.143 1.00 16.85 187 LYS B O 1
ATOM 3036 N N . LEU B 1 188 ? 21.783 -17.444 -4.860 1.00 16.99 188 LEU B N 1
ATOM 3037 C CA . LEU B 1 188 ? 21.607 -17.926 -3.496 1.00 16.92 188 LEU B CA 1
ATOM 3038 C C . LEU B 1 188 ? 22.958 -18.295 -2.890 1.00 16.78 188 LEU B C 1
ATOM 3039 O O . LEU B 1 188 ? 23.221 -18.007 -1.722 1.00 17.36 188 LEU B O 1
ATOM 3044 N N . LYS B 1 189 ? 23.820 -18.923 -3.683 1.00 18.29 189 LYS B N 1
ATOM 3045 C CA . LYS B 1 189 ? 25.143 -19.292 -3.194 1.00 19.33 189 LYS B CA 1
ATOM 3046 C C . LYS B 1 189 ? 25.964 -18.031 -2.922 1.00 18.24 189 LYS B C 1
ATOM 3047 O O . LYS B 1 189 ? 26.714 -17.977 -1.943 1.00 19.79 189 LYS B O 1
ATOM 3053 N N . ARG B 1 190 ? 25.824 -17.016 -3.772 1.00 16.84 190 ARG B N 1
ATOM 3054 C CA . ARG B 1 190 ? 26.554 -15.761 -3.567 1.00 18.60 190 ARG B CA 1
ATOM 3055 C C . ARG B 1 190 ? 26.137 -15.122 -2.237 1.00 17.22 190 ARG B C 1
ATOM 3056 O O . ARG B 1 190 ? 26.983 -14.682 -1.452 1.00 17.49 190 ARG B O 1
ATOM 3064 N N . LEU B 1 191 ? 24.833 -15.063 -1.987 1.00 16.56 191 LEU B N 1
ATOM 3065 C CA . LEU B 1 191 ? 24.309 -14.493 -0.752 1.00 16.77 191 LEU B CA 1
ATOM 3066 C C . LEU B 1 191 ? 24.834 -15.243 0.477 1.00 18.02 191 LEU B C 1
ATOM 3067 O O . LEU B 1 191 ? 25.220 -14.626 1.480 1.00 17.69 191 LEU B O 1
ATOM 3072 N N . GLU B 1 192 ? 24.841 -16.576 0.398 1.00 16.48 192 GLU B N 1
ATOM 3073 C CA . GLU B 1 192 ? 25.309 -17.409 1.503 1.00 18.88 192 GLU B CA 1
ATOM 3074 C C . GLU B 1 192 ? 26.749 -17.080 1.841 1.00 20.41 192 GLU B C 1
ATOM 3075 O O . GLU B 1 192 ? 27.119 -17.022 3.011 1.00 20.04 192 GLU B O 1
ATOM 3081 N N . SER B 1 193 ? 27.562 -16.870 0.815 1.00 19.53 193 SER B N 1
ATOM 3082 C CA . SER B 1 193 ? 28.967 -16.550 1.029 1.00 23.00 193 SER B CA 1
ATOM 3083 C C . SER B 1 193 ? 29.201 -15.141 1.593 1.00 24.12 193 SER B C 1
ATOM 3084 O O . SER B 1 193 ? 30.218 -14.897 2.249 1.00 25.84 193 SER B O 1
ATOM 3087 N N . LYS B 1 194 ? 28.273 -14.216 1.352 1.00 24.12 194 LYS B N 1
ATOM 3088 C CA . LYS B 1 194 ? 28.444 -12.834 1.809 1.00 26.12 194 LYS B CA 1
ATOM 3089 C C . LYS B 1 194 ? 27.755 -12.426 3.105 1.00 27.35 194 LYS B C 1
ATOM 3090 O O . LYS B 1 194 ? 28.111 -11.405 3.694 1.00 28.19 194 LYS B O 1
ATOM 3096 N N . ILE B 1 195 ? 26.775 -13.199 3.558 1.00 29.00 195 ILE B N 1
ATOM 3097 C CA . ILE B 1 195 ? 26.067 -12.841 4.783 1.00 29.87 195 ILE B CA 1
ATOM 3098 C C . ILE B 1 195 ? 26.981 -12.718 5.999 1.00 30.16 195 ILE B C 1
ATOM 3099 O O . ILE B 1 195 ? 26.621 -12.085 6.989 1.00 28.94 195 ILE B O 1
ATOM 3104 N N . ASN B 1 196 ? 28.163 -13.321 5.911 1.00 31.61 196 ASN B N 1
ATOM 3105 C CA . ASN B 1 196 ? 29.129 -13.281 7.002 1.00 33.52 196 ASN B CA 1
ATOM 3106 C C . ASN B 1 196 ? 29.477 -11.836 7.344 1.00 33.18 196 ASN B C 1
ATOM 3107 O O . ASN B 1 196 ? 29.870 -11.530 8.468 1.00 33.14 196 ASN B O 1
ATOM 3112 N N . ALA B 1 197 ? 29.328 -10.953 6.364 1.00 32.92 197 ALA B N 1
ATOM 3113 C CA . ALA B 1 197 ? 29.634 -9.539 6.547 1.00 34.24 197 ALA B CA 1
ATOM 3114 C C . ALA B 1 197 ? 28.695 -8.853 7.533 1.00 35.34 197 ALA B C 1
ATOM 3115 O O . ALA B 1 197 ? 29.045 -7.826 8.114 1.00 35.85 197 ALA B O 1
ATOM 3117 N N . LEU B 1 198 ? 27.505 -9.419 7.716 1.00 36.01 198 LEU B N 1
ATOM 3118 C CA . LEU B 1 198 ? 26.515 -8.850 8.623 1.00 38.16 198 LEU B CA 1
ATOM 3119 C C . LEU B 1 198 ? 27.043 -8.749 10.050 1.00 39.17 198 LEU B C 1
ATOM 3120 O O . LEU B 1 198 ? 26.442 -8.085 10.897 1.00 39.96 198 LEU B O 1
ATOM 3125 N N . ASN B 1 199 ? 28.166 -9.409 10.312 1.00 40.79 199 ASN B N 1
ATOM 3126 C CA . ASN B 1 199 ? 28.781 -9.388 11.635 1.00 41.72 199 ASN B CA 1
ATOM 3127 C C . ASN B 1 199 ? 29.919 -8.375 11.689 1.00 42.62 199 ASN B C 1
ATOM 3128 O O . ASN B 1 199 ? 30.189 -7.747 10.645 1.00 43.06 199 ASN B O 1
#

Foldseek 3Di:
DPLLQPPPVVVVQVVQVCVVVCVVVVVALPLQVLVQVLQSVAPFKHWHDWHAKKKFKFCDDTQDIDRAQDDLVVRVNSLQVDAAHWIKIKIFHTKIKMAGRGPVLQVVLQVLLCVLAQVVWDQDDCGITMGHHDPIIDTQDHRNDGDDDSVVSVVVSVSSNVVVVRSVSSVSSSVCVCVSHD/DPVAQLVQVVVLQVVQVCVVVCVVVVNADVLCPLLQVLQSVDDFKHWHDWHQKKKFKFADPPPDDDTLAIDSAQDDLVRVVNSLVPDAAHWIKTKIFAIKIKMWGNDPVLLVVLQVLLVVLAQVPWAFPDDDNNTTIIMTTHDDMIDTQAHRSGGDDDDVVSVVVSVVSNVVVSSSSSSVSSSVPCVVSD

Solvent-accessible surface area: 18800 Å² total

CATH classification: 3.30.1960.10

Sequence (372 aa):
LLYRFTENFERAKKEALSLEIALRKGEVDEDIIPLLKKINSIENYFTTSSCSGRISVEPAKWLGKWHREVSLYEVLEAIKKHRSGQLWFLVRSPILHVGAKTLEDAVKLVNLAVSCGFKYSNIKSILIVEIRSTERDVLLGENGEIFVGEEYLNKIVEIANDQRRFKEKLKRLESKINALNRLLYRFTENFERAKKEALSLEIALRKGEVDEDIIPLLKKINSIENYFTTSSCSGRISVEPHFGDKAKWLGKWHREVSLYEVLEAIKKHRSGQLWFLVRSPILHVGAKTLEDAVKLVNLAVSCGFKYSNIKSISNKKLIVEIRSTERDVLLGENGEIFVGEEYLNKIVEIANDQRRFKEKLKRLESKINALN

Organism: Pyrococcus horikoshii (strain ATCC 700860 / DSM 12428 / JCM 9974 / NBRC 100139 / OT-3) (NCBI:txid70601)